Protein AF-A0A9D2D675-F1 (afdb_monomer_lite)

Foldseek 3Di:
DDDDPDDQCQQQLLAWDDADDDDDDDDKDDDLQQWIKKKFKFFPVVDDPCCVDNVSVRVVSVVSQVVVCVVVDDQWHKDFHHDDDDPGITMGMITIRHAAQRARWWGKDKFFLQDDDDVNVVVLVCLVCLQVLQQFDWHFHQDPNWTKIFTDGSVQFPDRDGKFKAFPVRRTDHSVRVSVVSNPQRKMKMFIKGWQCVRIQKMKGFAQFAWGIWIPPQKDDPDRRMIMGGWDKTFTKMKTWDFDADPVRHGDADPVGHGHTHIDIDHGDIITMGGIMTIGDHDFDPVLVVVCCVVVVVVVVVVCCCVVVCVVVCCCVDVVVVVCVVVVVVVVVVVVVVVCCCVPPVVCVVVLQLLQFQDFPVQDPRRTHGNGCVLVCVLPVCPDVLSVLAVVQLLLLLVLLCVPQLVLLLVVLLVLVPDPDPVVSVVVLVQQQVLLPDFLLNVQVVLCCQLPQPRHPVQVVCVVVVHHGDNVLQDQVCVSVVLSVSSNSNCSSVSSVLLNVLQVPFDPVLVVVCVVVVNDSVNCCVPGRCVSCVLSSLVVVLVSLLCSLPSPLSNLCNNSVPRPSNSSNSNYLVNQLVVCVVVSHCNNSSSNSVVVSNVSSVVSSVVSQVVCVVVVHDGPD

Sequence (621 aa):
MKRRTKCICIAVLAVLFLFCMAGCGHTARMSRNGSGSAEIYIDKNAYSEQYADVSAFTSYVSQVIYNFNVSSGDDDILSLDSVSETQDSYIVGVSYRRVDNVKGLGDFTWSDLNMAGEEGSELNGRLGSFSRGNLRCTLERNYDGDVGTVGIEAGTLKNQKYITPVAADGTALEIENFLSAAAGSGDKIVVFRLLDTRAIQKIRFNLQGTVTYYSSEGVNLVSESEIELVPSDYVVNLTKYEAATDENGSPLLDESGNPVKTAVYYPDETVGCMIGYFAFRQSVSPVLIGLIAVIAAALAAFLVWGFAGGKFKKFFRGEKFRTIKAHKLLYAMLVPGLVFLIIFAYMPMFGLVSAFQEYRLTEGFFNSEFVGFKHFIHLFSGEDETIYRVFRNTIYISVIRIGTNFPMILLFALLLNSIRNRYVKGAVQTMSYMPNFVSWVAIGGMMYGLFSVDYGAINKLLVSMGASPVHWYAESQYWWWILALTSLWKSMGWGTIIYMSALGSIDSELYDACMIDGGGGFRKTTTVTLPGIMNVVMLQLIMDAGNVMKDNYEQILAVSSDSPGLGDTITVIGSITFNAALSGTGLSVSTALGLVQGVIGLILVLLVNNVAKKTGNEGIM

pLDDT: mean 76.17, std 16.73, range [22.67, 95.75]

Organism: NCBI:txid2838503

InterPro domains:
  IPR000515 ABC transporter type 1, transmembrane domain MetI-like [PF00528] (410-614)
  IPR000515 ABC transporter type 1, transmembrane domain MetI-like [PS50928] (391-608)
  IPR000515 ABC transporter type 1, transmembrane domain MetI-like [cd06261] (391-602)
  IPR035906 MetI-like superfamily [G3DSA:1.10.3720.10] (369-620)
  IPR035906 MetI-like superfamily [SSF161098] (373-607)
  IPR050809 Bacterial G3P & Sugar ABC Transporter Permeases [PTHR43227] (325-615)

Radius of gyration: 36.49 Å; chains: 1; bounding box: 87×88×103 Å

Structure (mmCIF, N/CA/C/O backbone):
data_AF-A0A9D2D675-F1
#
_entry.id   AF-A0A9D2D675-F1
#
loop_
_atom_site.group_PDB
_atom_site.id
_atom_site.type_symbol
_atom_site.label_atom_id
_atom_site.label_alt_id
_atom_site.label_comp_id
_atom_site.label_asym_id
_atom_site.label_entity_id
_atom_site.label_seq_id
_atom_site.pdbx_PDB_ins_code
_atom_site.Cartn_x
_atom_site.Cartn_y
_atom_site.Cartn_z
_atom_site.occupancy
_atom_site.B_iso_or_equiv
_atom_site.auth_seq_id
_atom_site.auth_comp_id
_atom_site.auth_asym_id
_atom_site.auth_atom_id
_atom_site.pdbx_PDB_model_num
ATOM 1 N N . MET A 1 1 ? 14.615 -26.598 -62.288 1.00 27.62 1 MET A N 1
ATOM 2 C CA . MET A 1 1 ? 14.300 -26.524 -60.842 1.00 27.62 1 MET A CA 1
ATOM 3 C C . MET A 1 1 ? 15.079 -25.342 -60.270 1.00 27.62 1 MET A C 1
ATOM 5 O O . MET A 1 1 ? 16.286 -25.379 -60.386 1.00 27.62 1 MET A O 1
ATOM 9 N N . LYS A 1 2 ? 14.526 -24.229 -59.768 1.00 32.91 2 LYS A N 1
ATOM 10 C CA . LYS A 1 2 ? 13.138 -23.845 -59.431 1.00 32.91 2 LYS A CA 1
ATOM 11 C C . LYS A 1 2 ? 12.456 -24.702 -58.358 1.00 32.91 2 LYS A C 1
ATOM 13 O O . LYS A 1 2 ? 11.469 -25.373 -58.647 1.00 32.91 2 LYS A O 1
ATOM 18 N N . ARG A 1 3 ? 12.977 -24.655 -57.127 1.00 26.92 3 ARG A N 1
ATOM 19 C CA . ARG A 1 3 ? 12.222 -24.856 -55.873 1.00 26.92 3 ARG A CA 1
ATOM 20 C C . ARG A 1 3 ? 13.074 -24.417 -54.672 1.00 26.92 3 ARG A C 1
ATOM 22 O O . ARG A 1 3 ? 14.213 -24.841 -54.575 1.00 26.92 3 ARG A O 1
ATOM 29 N N . ARG A 1 4 ? 12.451 -23.688 -53.734 1.00 32.09 4 ARG A N 1
ATOM 30 C CA . ARG A 1 4 ? 12.909 -23.445 -52.346 1.00 32.09 4 ARG A CA 1
ATOM 31 C C . ARG A 1 4 ? 14.022 -22.405 -52.111 1.00 32.09 4 ARG A C 1
ATOM 33 O O . ARG A 1 4 ? 14.872 -22.605 -51.257 1.00 32.09 4 ARG A O 1
ATOM 40 N N . THR A 1 5 ? 13.824 -21.189 -52.621 1.00 27.56 5 THR A N 1
ATOM 41 C CA . THR A 1 5 ? 13.988 -19.979 -51.784 1.00 27.56 5 THR A CA 1
ATOM 42 C C . THR A 1 5 ? 12.951 -20.014 -50.645 1.00 27.56 5 THR A C 1
ATOM 44 O O . THR A 1 5 ? 11.914 -19.359 -50.672 1.00 27.56 5 THR A O 1
ATOM 47 N N . LYS A 1 6 ? 13.174 -20.902 -49.671 1.00 32.84 6 LYS A N 1
ATOM 48 C CA . LYS A 1 6 ? 12.373 -21.067 -48.450 1.00 32.84 6 LYS A CA 1
ATOM 49 C C . LYS A 1 6 ? 13.317 -21.414 -47.301 1.00 32.84 6 LYS A C 1
ATOM 51 O O . LYS A 1 6 ? 13.471 -22.589 -47.001 1.00 32.84 6 LYS A O 1
ATOM 56 N N . CYS A 1 7 ? 13.963 -20.376 -46.762 1.00 30.42 7 CYS A N 1
ATOM 57 C CA . CYS A 1 7 ? 14.535 -20.248 -45.404 1.00 30.42 7 CYS A CA 1
ATOM 58 C C . CYS A 1 7 ? 15.390 -18.968 -45.269 1.00 30.42 7 CYS A C 1
ATOM 60 O O . CYS A 1 7 ? 15.531 -18.433 -44.176 1.00 30.42 7 CYS A O 1
ATOM 62 N N . ILE A 1 8 ? 15.896 -18.432 -46.384 1.00 32.06 8 ILE A N 1
ATOM 63 C CA . ILE A 1 8 ? 16.962 -17.407 -46.446 1.00 32.06 8 ILE A CA 1
ATOM 64 C C . ILE A 1 8 ? 16.506 -15.976 -46.054 1.00 32.06 8 ILE A C 1
ATOM 66 O O . ILE A 1 8 ? 17.304 -15.051 -46.008 1.00 32.06 8 ILE A O 1
ATOM 70 N N . CYS A 1 9 ? 15.241 -15.785 -45.670 1.00 27.92 9 CYS A N 1
ATOM 71 C CA . CYS A 1 9 ? 14.726 -14.501 -45.166 1.00 27.92 9 CYS A CA 1
ATOM 72 C C . CYS A 1 9 ? 14.390 -14.517 -43.654 1.00 27.92 9 CYS A C 1
ATOM 74 O O . CYS A 1 9 ? 14.035 -13.493 -43.080 1.00 27.92 9 CYS A O 1
ATOM 76 N N . ILE A 1 10 ? 14.502 -15.671 -42.980 1.00 31.67 10 ILE A N 1
ATOM 77 C CA . ILE A 1 10 ? 13.867 -15.908 -41.667 1.00 31.67 10 ILE A CA 1
ATOM 78 C C . ILE A 1 10 ? 14.592 -15.235 -40.480 1.00 31.67 10 ILE A C 1
ATOM 80 O O . ILE A 1 10 ? 13.960 -15.010 -39.455 1.00 31.67 10 ILE A O 1
ATOM 84 N N . ALA A 1 11 ? 15.868 -14.855 -40.613 1.00 29.45 11 ALA A N 1
ATOM 85 C CA . ALA A 1 11 ? 16.626 -14.203 -39.533 1.00 29.45 11 ALA A CA 1
ATOM 86 C C . ALA A 1 11 ? 16.656 -12.660 -39.602 1.00 29.45 11 ALA A C 1
ATOM 88 O O . ALA A 1 11 ? 16.833 -12.017 -38.575 1.00 29.45 11 ALA A O 1
ATOM 89 N N . VAL A 1 12 ? 16.490 -12.055 -40.787 1.00 30.72 12 VAL A N 1
ATOM 90 C CA . VAL A 1 12 ? 16.743 -10.608 -41.006 1.00 30.72 12 VAL A CA 1
ATOM 91 C C . VAL A 1 12 ? 15.475 -9.748 -40.961 1.00 30.72 12 VAL A C 1
ATOM 93 O O . VAL A 1 12 ? 15.556 -8.555 -40.685 1.00 30.72 12 VAL A O 1
ATOM 96 N N . LEU A 1 13 ? 14.288 -10.329 -41.163 1.00 26.81 13 LEU A N 1
ATOM 97 C CA . LEU A 1 13 ? 13.028 -9.570 -41.212 1.00 26.81 13 LEU A CA 1
ATOM 98 C C . LEU A 1 13 ? 12.246 -9.506 -39.895 1.00 26.81 13 LEU A C 1
ATOM 100 O O . LEU A 1 13 ? 11.092 -9.090 -39.887 1.00 26.81 13 LEU A O 1
ATOM 104 N N . ALA A 1 14 ? 12.863 -9.866 -38.769 1.00 28.00 14 ALA A N 1
ATOM 105 C CA . ALA A 1 14 ? 12.212 -9.780 -37.461 1.00 28.00 14 ALA A CA 1
ATOM 106 C C . ALA A 1 14 ? 11.965 -8.341 -36.979 1.00 28.00 14 ALA A C 1
ATOM 108 O O . ALA A 1 14 ? 11.153 -8.141 -36.085 1.00 28.00 14 ALA A O 1
ATOM 109 N N . VAL A 1 15 ? 12.640 -7.345 -37.560 1.00 34.19 15 VAL A N 1
ATOM 110 C CA . VAL A 1 15 ? 12.671 -5.987 -36.998 1.00 34.19 15 VAL A CA 1
ATOM 111 C C . VAL A 1 15 ? 11.741 -5.002 -37.736 1.00 34.19 15 VAL A C 1
ATOM 113 O O . VAL A 1 15 ? 11.569 -3.903 -37.226 1.00 34.19 15 VAL A O 1
ATOM 116 N N . LEU A 1 16 ? 11.169 -5.307 -38.923 1.00 30.88 16 LEU A N 1
ATOM 117 C CA . LEU A 1 16 ? 10.823 -4.239 -39.893 1.00 30.88 16 LEU A CA 1
ATOM 118 C C . LEU A 1 16 ? 9.674 -4.472 -40.912 1.00 30.88 16 LEU A C 1
ATOM 120 O O . LEU A 1 16 ? 9.835 -5.458 -41.609 1.00 30.88 16 LEU A O 1
ATOM 124 N N . PHE A 1 17 ? 8.635 -3.569 -41.045 1.00 27.75 17 PHE A N 1
ATOM 125 C CA . PHE A 1 17 ? 7.786 -3.157 -42.256 1.00 27.75 17 PHE A CA 1
ATOM 126 C C . PHE A 1 17 ? 6.198 -2.923 -42.168 1.00 27.75 17 PHE A C 1
ATOM 128 O O . PHE A 1 17 ? 5.461 -3.810 -42.589 1.00 27.75 17 PHE A O 1
ATOM 135 N N . LEU A 1 18 ? 5.667 -1.691 -41.865 1.00 24.83 18 LEU A N 1
ATOM 136 C CA . LEU A 1 18 ? 4.541 -0.925 -42.569 1.00 24.83 18 LEU A CA 1
ATOM 137 C C . LEU A 1 18 ? 3.122 -0.443 -41.894 1.00 24.83 18 LEU A C 1
ATOM 139 O O . LEU A 1 18 ? 2.823 -0.944 -40.827 1.00 24.83 18 LEU A O 1
ATOM 143 N N . PHE A 1 19 ? 2.196 0.477 -42.413 1.00 27.80 19 PHE A N 1
ATOM 144 C CA . PHE A 1 19 ? 1.891 1.976 -42.077 1.00 27.80 19 PHE A CA 1
ATOM 145 C C . PHE A 1 19 ? 0.565 2.358 -41.341 1.00 27.80 19 PHE A C 1
ATOM 147 O O . PHE A 1 19 ? -0.410 1.641 -41.518 1.00 27.80 19 PHE A O 1
ATOM 154 N N . CYS A 1 20 ? 0.519 3.619 -40.816 1.00 25.48 20 CYS A N 1
ATOM 155 C CA . CYS A 1 20 ? -0.481 4.747 -40.907 1.00 25.48 20 CYS A CA 1
ATOM 156 C C . CYS A 1 20 ? -1.983 4.443 -40.682 1.00 25.48 20 CYS A C 1
ATOM 158 O O . CYS A 1 20 ? -2.473 3.378 -41.006 1.00 25.48 20 CYS A O 1
ATOM 160 N N . MET A 1 21 ? -2.862 5.366 -40.260 1.00 24.95 21 MET A N 1
ATOM 161 C CA . MET A 1 21 ? -2.788 6.774 -39.817 1.00 24.95 21 MET A CA 1
ATOM 162 C C . MET A 1 21 ? -4.041 7.063 -38.959 1.00 24.95 21 MET A C 1
ATOM 164 O O . MET A 1 21 ? -5.088 6.495 -39.258 1.00 24.95 21 MET A O 1
ATOM 168 N N . ALA A 1 22 ? -3.976 8.012 -38.011 1.00 22.67 22 ALA A N 1
ATOM 169 C CA . ALA A 1 22 ? -4.949 9.118 -37.823 1.00 22.67 22 ALA A CA 1
ATOM 170 C C . ALA A 1 22 ? -4.866 9.714 -36.400 1.00 22.67 22 ALA A C 1
ATOM 172 O O . ALA A 1 22 ? -5.443 9.176 -35.460 1.00 22.67 22 ALA A O 1
ATOM 173 N N . GLY A 1 23 ? -4.185 10.855 -36.231 1.00 23.42 23 GLY A N 1
ATOM 174 C CA . GLY A 1 23 ? -4.056 11.468 -34.897 1.00 23.42 23 GLY A CA 1
ATOM 175 C C . GLY A 1 23 ? -3.114 12.667 -34.773 1.00 23.42 23 GLY A C 1
ATOM 176 O O . GLY A 1 23 ? -2.452 12.788 -33.756 1.00 23.42 23 GLY A O 1
ATOM 177 N N . CYS A 1 24 ? -3.027 13.511 -35.809 1.00 22.86 24 CYS A N 1
ATOM 178 C CA . CYS A 1 24 ? -2.387 14.839 -35.835 1.00 22.86 24 CYS A CA 1
ATOM 179 C C . CYS A 1 24 ? -1.210 15.107 -34.856 1.00 22.86 24 CYS A C 1
ATOM 181 O O . CYS A 1 24 ? -1.405 15.650 -33.772 1.00 22.86 24 CYS A O 1
ATOM 183 N N . GLY A 1 25 ? 0.020 14.859 -35.323 1.00 25.64 25 GLY A N 1
ATOM 184 C CA . GLY A 1 25 ? 1.221 15.567 -34.863 1.00 25.64 25 GLY A CA 1
ATOM 185 C C . GLY A 1 25 ? 1.827 15.139 -33.522 1.00 25.64 25 GLY A C 1
ATOM 186 O O . GLY A 1 25 ? 1.541 15.737 -32.494 1.00 25.64 25 GLY A O 1
ATOM 187 N N . HIS A 1 26 ? 2.764 14.188 -33.560 1.00 26.75 26 HIS A N 1
ATOM 188 C CA . HIS A 1 26 ? 4.173 14.395 -33.178 1.00 26.75 26 HIS A CA 1
ATOM 189 C C . HIS A 1 26 ? 4.965 13.090 -33.368 1.00 26.75 26 HIS A C 1
ATOM 191 O O . HIS A 1 26 ? 4.461 11.999 -33.115 1.00 26.75 26 HIS A O 1
ATOM 197 N N . THR A 1 27 ? 6.207 13.212 -33.832 1.00 30.39 27 THR A N 1
ATOM 198 C CA . THR A 1 27 ? 7.150 12.104 -34.033 1.00 30.39 27 THR A CA 1
ATOM 199 C C . THR A 1 2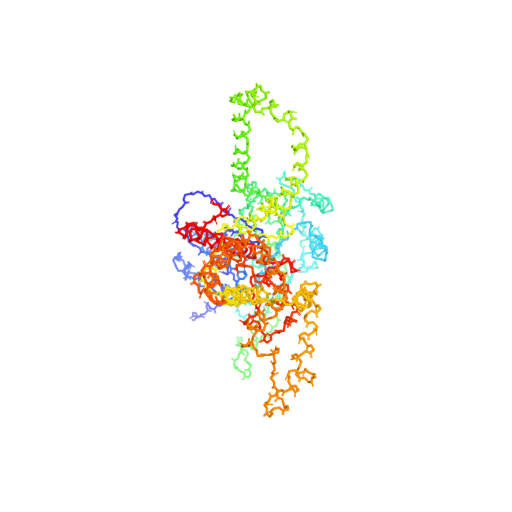7 ? 7.556 11.440 -32.713 1.00 30.39 27 THR A C 1
ATOM 201 O O . THR A 1 27 ? 7.774 12.148 -31.735 1.00 30.39 27 THR A O 1
ATOM 204 N N . ALA A 1 28 ? 7.685 10.107 -32.746 1.00 31.91 28 ALA A N 1
ATOM 205 C CA . ALA A 1 28 ? 8.465 9.213 -31.874 1.00 31.91 28 ALA A CA 1
ATOM 206 C C . ALA A 1 28 ? 8.602 9.544 -30.370 1.00 31.91 28 ALA A C 1
ATOM 208 O O . ALA A 1 28 ? 9.211 10.533 -29.964 1.00 31.91 28 ALA A O 1
ATOM 209 N N . ARG A 1 29 ? 8.147 8.620 -29.509 1.00 36.41 29 ARG A N 1
ATOM 210 C CA . ARG A 1 29 ? 8.331 8.706 -28.052 1.00 36.41 29 ARG A CA 1
ATOM 211 C C . ARG A 1 29 ? 9.096 7.510 -27.474 1.00 36.41 29 ARG A C 1
ATOM 213 O O . ARG A 1 29 ? 8.509 6.458 -27.259 1.00 36.41 29 ARG A O 1
ATOM 220 N N . MET A 1 30 ? 10.382 7.692 -27.155 1.00 42.91 30 MET A N 1
ATOM 221 C CA . MET A 1 30 ? 11.182 6.715 -26.397 1.00 42.91 30 MET A CA 1
ATOM 222 C C . MET A 1 30 ? 10.947 6.750 -24.881 1.00 42.91 30 MET A C 1
ATOM 224 O O . MET A 1 30 ? 11.098 7.810 -24.278 1.00 42.91 30 MET A O 1
ATOM 228 N N . SER A 1 31 ? 10.677 5.612 -24.242 1.00 49.94 31 SER A N 1
ATOM 229 C CA . SER A 1 31 ? 10.626 5.493 -22.773 1.00 49.94 31 SER A CA 1
ATOM 230 C C . SER A 1 31 ? 11.816 4.697 -22.220 1.00 49.94 31 SER A C 1
ATOM 232 O O . SER A 1 31 ? 12.436 3.894 -22.918 1.00 49.94 31 SER A O 1
ATOM 234 N N . ARG A 1 32 ? 12.124 4.909 -20.933 1.00 45.31 32 ARG A N 1
ATOM 235 C CA . ARG A 1 32 ? 13.286 4.373 -20.205 1.00 45.31 32 ARG A CA 1
ATOM 236 C C . ARG A 1 32 ? 13.404 2.844 -20.232 1.00 45.31 32 ARG A C 1
ATOM 238 O O . ARG A 1 32 ? 14.495 2.328 -20.026 1.00 45.31 32 ARG A O 1
ATOM 245 N N . ASN A 1 33 ? 12.325 2.120 -20.516 1.00 49.66 33 ASN A N 1
ATOM 246 C CA . ASN A 1 33 ? 12.342 0.658 -20.641 1.00 49.66 33 ASN A CA 1
ATOM 247 C C . ASN A 1 33 ? 12.965 0.149 -21.957 1.00 49.66 33 ASN A C 1
ATOM 249 O O . ASN A 1 33 ? 12.838 -1.032 -22.261 1.00 49.66 33 ASN A O 1
ATOM 253 N N . GLY A 1 34 ? 13.596 1.019 -22.752 1.00 52.00 34 GLY A N 1
ATOM 254 C CA . GLY A 1 34 ? 14.021 0.683 -24.110 1.00 52.00 34 GLY A CA 1
ATOM 255 C C . GLY A 1 34 ? 12.831 0.580 -25.062 1.00 52.00 34 GLY A C 1
ATOM 256 O O . GLY A 1 34 ? 12.889 -0.184 -26.016 1.00 52.00 34 GLY A O 1
ATOM 257 N N . SER A 1 35 ? 11.745 1.313 -24.789 1.00 56.94 35 SER A N 1
ATOM 258 C CA . SER A 1 35 ? 10.608 1.471 -25.705 1.00 56.94 35 SER A CA 1
ATOM 259 C C . SER A 1 35 ? 10.886 2.618 -26.659 1.00 56.94 35 SER A C 1
ATOM 261 O O . SER A 1 35 ? 11.464 3.616 -26.233 1.00 56.94 35 SER A O 1
ATOM 263 N N . GLY A 1 36 ? 10.409 2.555 -27.896 1.00 65.06 36 GLY A N 1
ATOM 264 C CA . GLY A 1 36 ? 10.570 3.643 -28.857 1.00 65.06 36 GLY A CA 1
ATOM 265 C C . GLY A 1 36 ? 10.008 3.302 -30.226 1.00 65.06 36 GLY A C 1
ATOM 266 O O . GLY A 1 36 ? 9.300 2.312 -30.379 1.00 65.06 36 GLY A O 1
ATOM 267 N N . SER A 1 37 ? 10.349 4.117 -31.221 1.00 68.00 37 SER A N 1
ATOM 268 C CA . SER A 1 37 ? 10.089 3.827 -32.630 1.00 68.00 37 SER A CA 1
ATOM 269 C C . SER A 1 37 ? 11.346 4.080 -33.457 1.00 68.00 37 SER A C 1
ATOM 271 O O . SER A 1 37 ? 12.069 5.044 -33.192 1.00 68.00 37 SER A O 1
ATOM 273 N N . ALA A 1 38 ? 11.606 3.239 -34.452 1.00 70.25 38 ALA A N 1
ATOM 274 C CA . ALA A 1 38 ? 12.735 3.388 -35.368 1.00 70.25 38 ALA A CA 1
ATOM 275 C C . ALA A 1 38 ? 12.270 3.285 -36.820 1.00 70.25 38 ALA A C 1
ATOM 277 O O . ALA A 1 38 ? 11.366 2.504 -37.129 1.00 70.25 38 ALA A O 1
ATOM 278 N N . GLU A 1 39 ? 12.925 4.041 -37.700 1.00 77.56 39 GLU A N 1
ATOM 279 C CA . GLU A 1 39 ? 12.822 3.855 -39.141 1.00 77.56 39 GLU A CA 1
ATOM 280 C C . GLU A 1 39 ? 13.998 3.038 -39.676 1.00 77.56 39 GLU A C 1
ATOM 282 O O . GLU A 1 39 ? 15.132 3.279 -39.276 1.00 77.56 39 GLU A O 1
ATOM 287 N N . ILE A 1 40 ? 13.783 2.103 -40.605 1.00 75.12 40 ILE A N 1
ATOM 288 C CA . ILE A 1 40 ? 14.891 1.413 -41.292 1.00 75.12 40 ILE A CA 1
ATOM 289 C C . ILE A 1 40 ? 14.628 1.337 -42.793 1.00 75.12 40 ILE A C 1
ATOM 291 O O . ILE A 1 40 ? 13.507 1.133 -43.245 1.00 75.12 40 ILE A O 1
ATOM 295 N N . TYR A 1 41 ? 15.697 1.519 -43.556 1.00 80.19 41 TYR A N 1
ATOM 296 C CA . TYR A 1 41 ? 15.711 1.595 -45.005 1.00 80.19 41 TYR A CA 1
ATOM 297 C C . TYR A 1 41 ? 16.389 0.325 -45.520 1.00 80.19 41 TYR A C 1
ATOM 299 O O . TYR A 1 41 ? 17.539 0.057 -45.165 1.00 80.19 41 TYR A O 1
ATOM 307 N N . ILE A 1 42 ? 15.692 -0.471 -46.326 1.00 77.06 42 ILE A N 1
ATOM 308 C CA . ILE A 1 42 ? 16.198 -1.746 -46.859 1.00 77.06 42 ILE A CA 1
ATOM 309 C C . ILE A 1 42 ? 16.217 -1.681 -48.382 1.00 77.06 42 ILE A C 1
ATOM 311 O O . ILE A 1 42 ? 15.266 -1.204 -49.004 1.00 77.06 42 ILE A O 1
ATOM 315 N N . ASP A 1 43 ? 17.298 -2.186 -48.966 1.00 76.00 43 ASP A N 1
ATOM 316 C CA . ASP A 1 43 ? 17.494 -2.259 -50.411 1.00 76.00 43 ASP A CA 1
ATOM 317 C C . ASP A 1 43 ? 16.529 -3.268 -51.059 1.00 76.00 43 ASP A C 1
ATOM 319 O O . ASP A 1 43 ? 16.443 -4.429 -50.644 1.00 76.00 43 ASP A O 1
ATOM 323 N N . LYS A 1 44 ? 15.819 -2.841 -52.109 1.00 72.75 44 LYS A N 1
ATOM 324 C CA . LYS A 1 44 ? 14.958 -3.731 -52.903 1.00 72.75 44 LYS A CA 1
ATOM 325 C C . LYS A 1 44 ? 15.745 -4.780 -53.676 1.00 72.75 44 LYS A C 1
ATOM 327 O O . LYS A 1 44 ? 15.270 -5.902 -53.836 1.00 72.75 44 LYS A O 1
ATOM 332 N N . ASN A 1 45 ? 16.944 -4.432 -54.142 1.00 70.81 45 ASN A N 1
ATOM 333 C CA . ASN A 1 45 ? 17.771 -5.286 -54.995 1.00 70.81 45 ASN A CA 1
ATOM 334 C C . ASN A 1 45 ? 18.289 -6.531 -54.252 1.00 70.81 45 ASN A C 1
ATOM 336 O O . ASN A 1 45 ? 18.727 -7.491 -54.883 1.00 70.81 45 ASN A O 1
ATOM 340 N N . ALA A 1 46 ? 18.190 -6.546 -52.917 1.00 63.38 46 ALA A N 1
ATOM 341 C CA . ALA A 1 46 ? 18.484 -7.703 -52.078 1.00 63.38 46 ALA A CA 1
ATOM 342 C C . ALA A 1 46 ? 17.403 -8.810 -52.130 1.00 63.38 46 ALA A C 1
ATOM 344 O O . ALA A 1 46 ? 17.641 -9.907 -51.621 1.00 63.38 46 ALA A O 1
ATOM 345 N N . TYR A 1 47 ? 16.228 -8.562 -52.730 1.00 60.91 47 TYR A N 1
ATOM 346 C CA . TYR A 1 47 ? 15.098 -9.501 -52.748 1.00 60.91 47 TYR A CA 1
ATOM 347 C C . TYR A 1 47 ? 14.714 -9.961 -54.159 1.00 60.91 47 TYR A C 1
ATOM 349 O O . TYR A 1 47 ? 14.746 -9.216 -55.132 1.00 60.91 47 TYR A O 1
ATOM 357 N N . SER A 1 48 ? 14.285 -11.222 -54.266 1.00 56.41 48 SER A N 1
ATOM 358 C CA . SER A 1 48 ? 13.740 -11.781 -55.510 1.00 56.41 48 SER A CA 1
ATOM 359 C C . SER A 1 48 ? 12.376 -11.179 -55.876 1.00 56.41 48 SER A C 1
ATOM 361 O O . SER A 1 48 ? 11.600 -10.861 -54.974 1.00 56.41 48 SER A O 1
ATOM 363 N N . GLU A 1 49 ? 12.020 -11.203 -57.170 1.00 57.84 49 GLU A N 1
ATOM 364 C CA . GLU A 1 49 ? 10.737 -10.742 -57.758 1.00 57.84 49 GLU A CA 1
ATOM 365 C C . GLU A 1 49 ? 9.460 -11.158 -56.990 1.00 57.84 49 GLU A C 1
ATOM 367 O O . GLU A 1 49 ? 8.425 -10.505 -57.092 1.00 57.84 49 GLU A O 1
ATOM 372 N N . GLN A 1 50 ? 9.516 -12.233 -56.198 1.00 48.59 50 GLN A N 1
ATOM 373 C CA . GLN A 1 50 ? 8.416 -12.729 -55.368 1.00 48.59 50 GLN A CA 1
ATOM 374 C C . GLN A 1 50 ? 7.928 -11.736 -54.285 1.00 48.59 50 GLN A C 1
ATOM 376 O O . GLN A 1 50 ? 6.816 -11.904 -53.786 1.00 48.59 50 GLN A O 1
ATOM 381 N N . TYR A 1 51 ? 8.719 -10.713 -53.938 1.00 57.81 51 TYR A N 1
ATOM 382 C CA . TYR A 1 51 ? 8.363 -9.668 -52.963 1.00 57.81 51 TYR A CA 1
ATOM 383 C C . TYR A 1 51 ? 8.268 -8.262 -53.582 1.00 57.81 51 TYR A C 1
ATOM 385 O O . TYR A 1 51 ? 8.336 -7.276 -52.861 1.00 57.81 51 TYR A O 1
ATOM 393 N N . ALA A 1 52 ? 8.100 -8.158 -54.907 1.00 57.34 52 ALA A N 1
ATOM 394 C CA . ALA A 1 52 ? 8.096 -6.879 -55.626 1.00 57.34 52 ALA A CA 1
ATOM 395 C C . ALA A 1 52 ? 6.849 -5.993 -55.392 1.00 57.34 52 ALA A C 1
ATOM 397 O O . ALA A 1 52 ? 6.854 -4.833 -55.791 1.00 57.34 52 ALA A O 1
ATOM 398 N N . ASP A 1 53 ? 5.789 -6.513 -54.763 1.00 68.25 53 ASP A N 1
ATOM 399 C CA . ASP A 1 53 ? 4.610 -5.739 -54.346 1.00 68.25 53 ASP A CA 1
ATOM 400 C C . ASP A 1 53 ? 4.664 -5.451 -52.839 1.00 68.25 53 ASP A C 1
ATOM 402 O O . ASP A 1 53 ? 4.799 -6.362 -52.015 1.00 68.25 53 ASP A O 1
ATOM 406 N N . VAL A 1 54 ? 4.477 -4.177 -52.490 1.00 76.00 54 VAL A N 1
ATOM 407 C CA . VAL A 1 54 ? 4.396 -3.660 -51.118 1.00 76.00 54 VAL A CA 1
ATOM 408 C C . VAL A 1 54 ? 3.423 -4.472 -50.264 1.00 76.00 54 VAL A C 1
ATOM 410 O O . VAL A 1 54 ? 3.740 -4.792 -49.121 1.00 76.00 54 VAL A O 1
ATOM 413 N N . SER A 1 55 ? 2.275 -4.876 -50.816 1.00 75.62 55 SER A N 1
ATOM 414 C CA . SER A 1 55 ? 1.244 -5.626 -50.080 1.00 75.62 55 SER A CA 1
ATOM 415 C C . SER A 1 55 ? 1.726 -7.023 -49.666 1.00 75.62 55 SER A C 1
ATOM 417 O O . SER A 1 55 ? 1.497 -7.472 -48.535 1.00 75.62 55 SER A O 1
ATOM 419 N N . ALA A 1 56 ? 2.432 -7.712 -50.569 1.00 71.56 56 ALA A N 1
ATOM 420 C CA . ALA A 1 56 ? 3.041 -9.014 -50.300 1.00 71.56 56 ALA A CA 1
ATOM 421 C C . ALA A 1 56 ? 4.165 -8.898 -49.258 1.00 71.56 56 ALA A C 1
ATOM 423 O O . ALA A 1 56 ? 4.295 -9.753 -48.379 1.00 71.56 56 ALA A O 1
ATOM 424 N N . PHE A 1 57 ? 4.932 -7.810 -49.320 1.00 73.25 57 PHE A N 1
ATOM 425 C CA . PHE A 1 57 ? 6.032 -7.528 -48.409 1.00 73.25 57 PHE A CA 1
ATOM 426 C C . PHE A 1 57 ? 5.559 -7.156 -46.989 1.00 73.25 57 PHE A C 1
ATOM 428 O O . PHE A 1 57 ? 6.042 -7.734 -46.015 1.00 73.25 57 PHE A O 1
ATOM 435 N N . THR A 1 58 ? 4.527 -6.310 -46.855 1.00 77.56 58 THR A N 1
ATOM 436 C CA . THR A 1 58 ? 3.850 -6.018 -45.571 1.00 77.56 58 THR A CA 1
ATOM 437 C C . THR A 1 58 ? 3.304 -7.284 -44.915 1.00 77.56 58 THR A C 1
ATOM 439 O O . THR A 1 58 ? 3.485 -7.506 -43.715 1.00 77.56 58 THR A O 1
ATOM 442 N N . SER A 1 59 ? 2.641 -8.135 -45.706 1.00 72.88 59 SER A N 1
ATOM 443 C CA . SER A 1 59 ? 2.059 -9.392 -45.220 1.00 72.88 59 SER A CA 1
ATOM 444 C C . SER A 1 59 ? 3.142 -10.338 -44.708 1.00 72.88 59 SER A C 1
ATOM 446 O O . SER A 1 59 ? 3.000 -10.931 -43.638 1.00 72.88 59 SER A O 1
ATOM 448 N N . TYR A 1 60 ? 4.243 -10.447 -45.459 1.00 66.50 60 TYR A N 1
ATOM 449 C CA . TYR A 1 60 ? 5.383 -11.267 -45.082 1.00 66.50 60 TYR A CA 1
ATOM 450 C C . TYR A 1 60 ? 5.968 -10.827 -43.732 1.00 66.50 60 TYR A C 1
ATOM 452 O O . TYR A 1 60 ? 6.184 -11.658 -42.853 1.00 66.50 60 TYR A O 1
ATOM 460 N N . VAL A 1 61 ? 6.141 -9.526 -43.528 1.00 64.88 61 VAL A N 1
ATOM 461 C CA . VAL A 1 61 ? 6.738 -8.986 -42.301 1.00 64.88 61 VAL A CA 1
ATOM 462 C C . VAL A 1 61 ? 5.829 -9.091 -41.097 1.00 64.88 61 VAL A C 1
ATOM 464 O O . VAL A 1 61 ? 6.297 -9.432 -40.012 1.00 64.88 61 VAL A O 1
ATOM 467 N N . SER A 1 62 ? 4.539 -8.805 -41.271 1.00 67.50 62 SER A N 1
ATOM 468 C CA . SER A 1 62 ? 3.559 -8.906 -40.184 1.00 67.50 62 SER A CA 1
ATOM 469 C C . SER A 1 62 ? 3.627 -10.292 -39.527 1.00 67.50 62 SER A C 1
ATOM 471 O O . SER A 1 62 ? 3.536 -10.426 -38.306 1.00 67.50 62 SER A O 1
ATOM 473 N N . GLN A 1 63 ? 3.890 -11.324 -40.336 1.00 63.09 63 GLN A N 1
ATOM 474 C CA . GLN A 1 63 ? 4.119 -12.687 -39.872 1.00 63.09 63 GLN A CA 1
ATOM 475 C C . GLN A 1 63 ? 5.455 -12.877 -39.125 1.00 63.09 63 GLN A C 1
ATOM 477 O O . GLN A 1 63 ? 5.504 -13.670 -38.185 1.00 63.09 63 GLN A O 1
ATOM 482 N N . VAL A 1 64 ? 6.534 -12.175 -39.493 1.00 60.28 64 VAL A N 1
ATOM 483 C CA . VAL A 1 64 ? 7.812 -12.269 -38.760 1.00 60.28 64 VAL A CA 1
ATOM 484 C C . VAL A 1 64 ? 7.739 -11.555 -37.408 1.00 60.28 64 VAL A C 1
ATOM 486 O O . VAL A 1 64 ? 8.219 -12.109 -36.424 1.00 60.28 64 VAL A O 1
ATOM 489 N N . ILE A 1 65 ? 7.069 -10.402 -37.315 1.00 62.28 65 ILE A N 1
ATOM 490 C CA . ILE A 1 65 ? 6.851 -9.698 -36.036 1.00 62.28 65 ILE A CA 1
ATOM 491 C C . ILE A 1 65 ? 5.982 -10.525 -35.085 1.00 62.28 65 ILE A C 1
ATOM 493 O O . ILE A 1 65 ? 6.290 -10.623 -33.898 1.00 62.28 65 ILE A O 1
ATOM 497 N N . TYR A 1 66 ? 4.951 -11.201 -35.603 1.00 64.56 66 TYR A N 1
ATOM 498 C CA . TYR A 1 66 ? 4.189 -12.175 -34.819 1.00 64.56 66 TYR A CA 1
ATOM 499 C C . TYR A 1 66 ? 5.093 -13.287 -34.256 1.00 64.56 66 TYR A C 1
ATOM 501 O O . TYR A 1 66 ? 5.053 -13.567 -33.059 1.00 64.56 66 TYR A O 1
ATOM 509 N N . ASN A 1 67 ? 5.957 -13.879 -35.090 1.00 60.34 67 ASN A N 1
ATOM 510 C CA . ASN A 1 67 ? 6.890 -14.922 -34.652 1.00 60.34 67 ASN A CA 1
ATOM 511 C C . ASN A 1 67 ? 7.926 -14.406 -33.636 1.00 60.34 67 ASN A C 1
ATOM 513 O O . ASN A 1 67 ? 8.271 -15.138 -32.710 1.00 60.34 67 ASN A O 1
ATOM 517 N N . PHE A 1 68 ? 8.402 -13.163 -33.786 1.00 60.69 68 PHE A N 1
ATOM 518 C CA . PHE A 1 68 ? 9.289 -12.518 -32.816 1.00 60.69 68 PHE A CA 1
ATOM 519 C C . PHE A 1 68 ? 8.594 -12.390 -31.460 1.00 60.69 68 PHE A C 1
ATOM 521 O O . PHE A 1 68 ? 9.090 -12.935 -30.482 1.00 60.69 68 PHE A O 1
ATOM 528 N N . ASN A 1 69 ? 7.407 -11.777 -31.408 1.00 62.47 69 ASN A N 1
ATOM 529 C CA . ASN A 1 69 ? 6.662 -11.585 -30.160 1.00 62.47 69 ASN A CA 1
ATOM 530 C C . ASN A 1 69 ? 6.368 -12.923 -29.451 1.00 62.47 69 ASN A C 1
ATOM 532 O O . ASN A 1 69 ? 6.525 -13.032 -28.238 1.00 62.47 69 ASN A O 1
ATOM 536 N N . VAL A 1 70 ? 6.025 -13.975 -30.206 1.00 64.06 70 VAL A N 1
ATOM 537 C CA . VAL A 1 70 ? 5.830 -15.334 -29.661 1.00 64.06 70 VAL A CA 1
ATOM 538 C C . VAL A 1 70 ? 7.131 -15.941 -29.108 1.00 64.06 70 VAL A C 1
ATOM 540 O O . VAL A 1 70 ? 7.084 -16.693 -28.138 1.00 64.06 70 VAL A O 1
ATOM 543 N N . SER A 1 71 ? 8.292 -15.629 -29.695 1.00 58.91 71 SER A N 1
ATOM 544 C CA . SER A 1 71 ? 9.598 -16.126 -29.233 1.00 58.91 71 SER A CA 1
ATOM 545 C C . SER A 1 71 ? 10.229 -15.290 -28.111 1.00 58.91 71 SER A C 1
ATOM 547 O O . SER A 1 71 ? 11.121 -15.796 -27.424 1.00 58.91 71 SER A O 1
ATOM 549 N N . SER A 1 72 ? 9.824 -14.028 -27.967 1.00 54.94 72 SER A N 1
ATOM 550 C CA . SER A 1 72 ? 10.403 -13.053 -27.033 1.00 54.94 72 SER A CA 1
ATOM 551 C C . SER A 1 72 ? 9.625 -12.937 -25.716 1.00 54.94 72 SER A C 1
ATOM 553 O O . SER A 1 72 ? 10.202 -12.536 -24.708 1.00 54.94 72 SER A O 1
ATOM 555 N N . GLY A 1 73 ? 8.351 -13.346 -25.691 1.00 57.53 73 GLY A N 1
ATOM 556 C CA . GLY A 1 73 ? 7.495 -13.270 -24.502 1.00 57.53 73 GLY A CA 1
ATOM 557 C C . GLY A 1 73 ? 6.900 -11.875 -24.276 1.00 57.53 73 GLY A C 1
ATOM 558 O O . GLY A 1 73 ? 6.883 -11.038 -25.176 1.00 57.53 73 GLY A O 1
ATOM 559 N N . ASP A 1 74 ? 6.389 -11.622 -23.068 1.00 54.97 74 ASP A N 1
ATOM 560 C CA . ASP A 1 74 ? 5.627 -10.399 -22.757 1.00 54.97 74 ASP A CA 1
ATOM 561 C C . ASP A 1 74 ? 6.487 -9.124 -22.607 1.00 54.97 74 ASP A C 1
ATOM 563 O O . ASP A 1 74 ? 5.959 -8.003 -22.654 1.00 54.97 74 ASP A O 1
ATOM 567 N N . ASP A 1 75 ? 7.802 -9.280 -22.427 1.00 53.12 75 ASP A N 1
ATOM 568 C CA . ASP A 1 75 ? 8.742 -8.181 -22.177 1.00 53.12 75 ASP A CA 1
ATOM 569 C C . ASP A 1 75 ? 9.147 -7.453 -23.474 1.00 53.12 75 ASP A C 1
ATOM 571 O O . ASP A 1 75 ? 8.954 -6.237 -23.601 1.00 53.12 75 ASP A O 1
ATOM 575 N N . ASP A 1 76 ? 9.649 -8.202 -24.459 1.00 60.28 76 ASP A N 1
ATOM 576 C CA . ASP A 1 76 ? 10.210 -7.688 -25.715 1.00 60.28 76 ASP A CA 1
ATOM 577 C C . ASP A 1 76 ? 9.180 -7.791 -26.852 1.00 60.28 76 ASP A C 1
ATOM 579 O O . ASP A 1 76 ? 9.164 -8.738 -27.640 1.00 60.28 76 ASP A O 1
ATOM 583 N N . ILE A 1 77 ? 8.292 -6.794 -26.932 1.00 65.19 77 ILE A N 1
ATOM 584 C CA . ILE A 1 77 ? 7.226 -6.725 -27.946 1.00 65.19 77 ILE A CA 1
ATOM 585 C C . ILE A 1 77 ? 7.549 -5.694 -29.033 1.00 65.19 77 ILE A C 1
ATOM 587 O O . ILE A 1 77 ? 7.765 -4.515 -28.738 1.00 65.19 77 ILE A O 1
ATOM 591 N N . LEU A 1 78 ? 7.479 -6.131 -30.294 1.00 62.94 78 LEU A N 1
ATOM 592 C CA . LEU A 1 78 ? 7.498 -5.303 -31.501 1.00 62.94 78 LEU A CA 1
ATOM 593 C C . LEU A 1 78 ? 6.074 -5.082 -32.041 1.00 62.94 78 LEU A C 1
ATOM 595 O O . LEU A 1 78 ? 5.201 -5.950 -31.957 1.00 62.94 78 LEU A O 1
ATOM 599 N N . SER A 1 79 ? 5.824 -3.902 -32.599 1.00 70.12 79 SER A N 1
ATOM 600 C CA . SER A 1 79 ? 4.552 -3.466 -33.183 1.00 70.12 79 SER A CA 1
ATOM 601 C C . SER A 1 79 ? 4.806 -2.683 -34.471 1.00 70.12 79 SER A C 1
ATOM 603 O O . SER A 1 79 ? 5.794 -1.964 -34.595 1.00 70.12 79 SER A O 1
ATOM 605 N N . LEU A 1 80 ? 3.946 -2.876 -35.466 1.00 74.62 80 LEU A N 1
ATOM 606 C CA . LEU A 1 80 ? 4.235 -2.496 -36.844 1.00 74.62 80 LEU A CA 1
ATOM 607 C C . LEU A 1 80 ? 3.556 -1.182 -37.253 1.00 74.62 80 LEU A C 1
ATOM 609 O O . LEU A 1 80 ? 2.334 -1.090 -37.143 1.00 74.62 80 LEU A O 1
ATOM 613 N N . ASP A 1 81 ? 4.337 -0.210 -37.760 1.00 69.81 81 ASP A N 1
ATOM 614 C CA . ASP A 1 81 ? 3.858 1.174 -37.918 1.00 69.81 81 ASP A CA 1
ATOM 615 C C . ASP A 1 81 ? 3.834 1.800 -39.341 1.00 69.81 81 ASP A C 1
ATOM 617 O O . ASP A 1 81 ? 3.030 2.718 -39.452 1.00 69.81 81 ASP A O 1
ATOM 621 N N . SER A 1 82 ? 4.722 1.457 -40.336 1.00 75.38 82 SER A N 1
ATOM 622 C CA . SER A 1 82 ? 5.375 2.315 -41.435 1.00 75.38 82 SER A CA 1
ATOM 623 C C . SER A 1 82 ? 5.100 2.506 -43.032 1.00 75.38 82 SER A C 1
ATOM 625 O O . SER A 1 82 ? 5.829 3.298 -43.624 1.00 75.38 82 SER A O 1
ATOM 627 N N . VAL A 1 83 ? 4.236 1.793 -43.819 1.00 75.94 83 VAL A N 1
ATOM 628 C CA . VAL A 1 83 ? 4.075 1.648 -45.335 1.00 75.94 83 VAL A CA 1
ATOM 629 C C . VAL A 1 83 ? 4.645 2.789 -46.156 1.00 75.94 83 VAL A C 1
ATOM 631 O O . VAL A 1 83 ? 3.986 3.790 -46.418 1.00 75.94 83 VAL A O 1
ATOM 634 N N . SER A 1 84 ? 5.813 2.560 -46.736 1.00 79.25 84 SER A N 1
ATOM 635 C CA . SER A 1 84 ? 6.213 3.349 -47.888 1.00 79.25 84 SER A CA 1
ATOM 636 C C . SER A 1 84 ? 7.273 2.646 -48.719 1.00 79.25 84 SER A C 1
ATOM 638 O O . SER A 1 84 ? 8.154 1.939 -48.229 1.00 79.25 84 SER A O 1
ATOM 640 N N . GLU A 1 85 ? 7.155 2.866 -50.019 1.00 80.88 85 GLU A N 1
ATOM 641 C CA . GLU A 1 85 ? 8.076 2.404 -51.036 1.00 80.88 85 GLU A CA 1
ATOM 642 C C . GLU A 1 85 ? 8.715 3.639 -51.679 1.00 80.88 85 GLU A C 1
ATOM 644 O O . GLU A 1 85 ? 8.020 4.576 -52.071 1.00 80.88 85 GLU A O 1
ATOM 649 N N . THR A 1 86 ? 10.043 3.649 -51.769 1.00 80.50 86 THR A N 1
ATOM 650 C CA . THR A 1 86 ? 10.825 4.628 -52.547 1.00 80.50 86 THR A CA 1
ATOM 651 C C . THR A 1 86 ? 11.318 3.940 -53.826 1.00 80.50 86 THR A C 1
ATOM 653 O O . THR A 1 86 ? 11.040 2.761 -54.016 1.00 80.50 86 THR A O 1
ATOM 656 N N . GLN A 1 87 ? 12.019 4.618 -54.740 1.00 75.56 87 GLN A N 1
ATOM 657 C CA . GLN A 1 87 ? 12.503 3.987 -55.981 1.00 75.56 87 GLN A CA 1
ATOM 658 C C . GLN A 1 87 ? 13.385 2.754 -55.698 1.00 75.56 87 GLN A C 1
ATOM 660 O O . GLN A 1 87 ? 13.023 1.653 -56.119 1.00 75.56 87 GLN A O 1
ATOM 665 N N . ASP A 1 88 ? 14.437 2.918 -54.891 1.00 79.12 88 ASP A N 1
ATOM 666 C CA . ASP A 1 88 ? 15.459 1.881 -54.657 1.00 79.12 88 ASP A CA 1
ATOM 667 C C . ASP A 1 88 ? 15.316 1.137 -53.316 1.00 79.12 88 ASP A C 1
ATOM 669 O O . ASP A 1 88 ? 15.927 0.088 -53.110 1.00 79.12 88 ASP A O 1
ATOM 673 N N . SER A 1 89 ? 14.485 1.654 -52.407 1.00 79.81 89 SER A N 1
ATOM 674 C CA . SER A 1 89 ? 14.392 1.167 -51.025 1.00 79.81 89 SER A CA 1
ATOM 675 C C . SER A 1 89 ? 12.949 1.030 -50.558 1.00 79.81 89 SER A C 1
ATOM 677 O O . SER A 1 89 ? 12.079 1.822 -50.933 1.00 79.81 89 SER A O 1
ATOM 679 N N . TYR A 1 90 ? 12.706 0.074 -49.668 1.00 76.62 90 TYR A N 1
ATOM 680 C CA . TYR A 1 90 ? 11.533 0.091 -48.801 1.00 76.62 90 TYR A CA 1
ATOM 681 C C . TYR A 1 90 ? 11.927 0.764 -47.474 1.00 76.62 90 TYR A C 1
ATOM 683 O O . TYR A 1 90 ? 12.926 0.385 -46.858 1.00 76.62 90 TYR A O 1
ATOM 691 N N . ILE A 1 91 ? 11.163 1.773 -47.050 1.00 80.88 91 ILE A N 1
ATOM 692 C CA . ILE A 1 91 ? 11.297 2.408 -45.726 1.00 80.88 91 ILE A CA 1
ATOM 693 C C . ILE A 1 91 ? 10.497 1.562 -44.728 1.00 80.88 91 ILE A C 1
ATOM 695 O O . ILE A 1 91 ? 9.674 0.739 -45.120 1.00 80.88 91 ILE A O 1
ATOM 699 N N . VAL A 1 92 ? 10.704 1.748 -43.434 1.00 73.12 92 VAL A N 1
ATOM 700 C CA . VAL A 1 92 ? 9.957 1.089 -42.364 1.00 73.12 92 VAL A CA 1
ATOM 701 C C . VAL A 1 92 ? 9.738 2.080 -41.247 1.00 73.12 92 VAL A C 1
ATOM 703 O O . VAL A 1 92 ? 10.647 2.842 -40.983 1.00 73.12 92 VAL A O 1
ATOM 706 N N . GLY A 1 93 ? 8.643 1.957 -40.506 1.00 74.38 93 GLY A N 1
ATOM 707 C CA . GLY A 1 93 ? 8.610 2.313 -39.092 1.00 74.38 93 GLY A CA 1
ATOM 708 C C . GLY A 1 93 ? 8.066 1.140 -38.280 1.00 74.38 93 GLY A C 1
ATOM 709 O O . GLY A 1 93 ? 7.168 0.419 -38.742 1.00 74.38 93 GLY A O 1
ATOM 710 N N . VAL A 1 94 ? 8.664 0.934 -37.110 1.00 66.94 94 VAL A N 1
ATOM 711 C CA . VAL A 1 94 ? 8.296 -0.064 -36.098 1.00 66.94 94 VAL A CA 1
ATOM 712 C C . VAL A 1 94 ? 8.394 0.583 -34.723 1.00 66.94 94 VAL A C 1
ATOM 714 O O . VAL A 1 94 ? 9.387 1.253 -34.426 1.00 66.94 94 VAL A O 1
ATOM 717 N N . SER A 1 95 ? 7.394 0.324 -33.886 1.00 69.75 95 SER A N 1
ATOM 718 C CA . SER A 1 95 ? 7.380 0.646 -32.463 1.00 69.75 95 SER A CA 1
ATOM 719 C C . SER A 1 95 ? 7.751 -0.585 -31.644 1.00 69.75 95 SER A C 1
ATOM 721 O O . SER A 1 95 ? 7.417 -1.715 -31.995 1.00 69.75 95 SER A O 1
ATOM 723 N N . TYR A 1 96 ? 8.436 -0.379 -30.529 1.00 69.00 96 TYR A N 1
ATOM 724 C CA . TYR A 1 96 ? 8.940 -1.448 -29.676 1.00 69.00 96 TYR A CA 1
ATOM 725 C C . TYR A 1 96 ? 8.772 -1.108 -28.194 1.00 69.00 96 TYR A C 1
ATOM 727 O O . TYR A 1 96 ? 8.799 0.062 -27.808 1.00 69.00 96 TYR A O 1
ATOM 735 N N . ARG A 1 97 ? 8.559 -2.132 -27.357 1.00 62.34 97 ARG A N 1
ATOM 736 C CA . ARG A 1 97 ? 8.362 -2.008 -25.898 1.00 62.34 97 ARG A CA 1
ATOM 737 C C . ARG A 1 97 ? 9.682 -2.068 -25.124 1.00 62.34 97 ARG A C 1
ATOM 739 O O . ARG A 1 97 ? 9.887 -1.256 -24.221 1.00 62.34 97 ARG A O 1
ATOM 746 N N . ARG A 1 98 ? 10.519 -3.033 -25.493 1.00 64.44 98 ARG A N 1
ATOM 747 C CA . ARG A 1 98 ? 11.890 -3.293 -25.047 1.00 64.44 98 ARG A CA 1
ATOM 748 C C . ARG A 1 98 ? 12.558 -4.123 -26.149 1.00 64.44 98 ARG A C 1
ATOM 750 O O . ARG A 1 98 ? 11.859 -4.816 -26.892 1.00 64.44 98 ARG A O 1
ATOM 757 N N . VAL A 1 99 ? 13.868 -3.960 -26.314 1.00 60.75 99 VAL A N 1
ATOM 758 C CA . VAL A 1 99 ? 14.691 -4.687 -27.293 1.00 60.75 99 VAL A CA 1
ATOM 759 C C . VAL A 1 99 ? 16.033 -4.988 -26.632 1.00 60.75 99 VAL A C 1
ATOM 761 O O . VAL A 1 99 ? 16.961 -4.182 -26.718 1.00 60.75 99 VAL A O 1
ATOM 764 N N . ASP A 1 100 ? 16.120 -6.111 -25.928 1.00 57.53 100 ASP A N 1
ATOM 765 C CA . ASP A 1 100 ? 17.281 -6.494 -25.126 1.00 57.53 100 ASP A CA 1
ATOM 766 C C . ASP A 1 100 ? 17.843 -7.841 -25.608 1.00 57.53 100 ASP A C 1
ATOM 768 O O . ASP A 1 100 ? 17.155 -8.860 -25.614 1.00 57.53 100 ASP A O 1
ATOM 772 N N . ASN A 1 101 ? 19.109 -7.851 -26.040 1.00 54.97 101 ASN A N 1
ATOM 773 C CA . ASN A 1 101 ? 19.815 -9.060 -26.487 1.00 54.97 101 ASN A CA 1
ATOM 774 C C . ASN A 1 101 ? 19.098 -9.858 -27.617 1.00 54.97 101 ASN A C 1
ATOM 776 O O . ASN A 1 101 ? 18.753 -11.036 -27.475 1.00 54.97 101 ASN A O 1
ATOM 780 N N . VAL A 1 102 ? 18.882 -9.200 -28.767 1.00 55.19 102 VAL A N 1
ATOM 781 C CA . VAL A 1 102 ? 18.152 -9.723 -29.945 1.00 55.19 102 VAL A CA 1
ATOM 782 C C . VAL A 1 102 ? 18.803 -10.972 -30.561 1.00 55.19 102 VAL A C 1
ATOM 784 O O . VAL A 1 102 ? 19.675 -10.900 -31.432 1.00 55.19 102 VAL A O 1
ATOM 787 N N . LYS A 1 103 ? 18.307 -12.148 -30.170 1.00 52.56 103 LYS A N 1
ATOM 788 C CA . LYS A 1 103 ? 18.774 -13.449 -30.670 1.00 52.56 103 LYS A CA 1
ATOM 789 C C . LYS A 1 103 ? 18.753 -13.519 -32.205 1.00 52.56 103 LYS A C 1
ATOM 791 O O . LYS A 1 103 ? 17.705 -13.378 -32.828 1.00 52.56 103 LYS A O 1
ATOM 796 N N . GLY A 1 104 ? 19.907 -13.827 -32.802 1.00 51.47 104 GLY A N 1
ATOM 797 C CA . GLY A 1 104 ? 20.034 -14.172 -34.226 1.00 51.47 104 GLY A CA 1
ATOM 798 C C . GLY A 1 104 ? 20.543 -13.067 -35.160 1.00 51.47 104 GLY A C 1
ATOM 799 O O . GLY A 1 104 ? 20.821 -13.373 -36.319 1.00 51.47 104 GLY A O 1
ATOM 800 N N . LEU A 1 105 ? 20.714 -11.826 -34.682 1.00 50.88 105 LEU A N 1
ATOM 801 C CA . LEU A 1 105 ? 21.264 -10.722 -35.492 1.00 50.88 105 LEU A CA 1
ATOM 802 C C . LEU A 1 105 ? 22.400 -9.945 -34.802 1.00 50.88 105 LEU A C 1
ATOM 804 O O . LEU A 1 105 ? 23.144 -9.229 -35.470 1.00 50.88 105 LEU A O 1
ATOM 808 N N . GLY A 1 106 ? 22.575 -10.110 -33.488 1.00 63.22 106 GLY A N 1
ATOM 809 C CA . GLY A 1 106 ? 23.581 -9.386 -32.716 1.00 63.22 106 GLY A CA 1
ATOM 810 C C . GLY A 1 106 ? 23.148 -9.152 -31.272 1.00 63.22 106 GLY A C 1
ATOM 811 O O . GLY A 1 106 ? 22.332 -9.909 -30.755 1.00 63.22 106 GLY A O 1
ATOM 812 N N . ASP A 1 107 ? 23.645 -8.091 -30.636 1.00 66.88 107 ASP A N 1
ATOM 813 C CA . ASP A 1 107 ? 23.081 -7.580 -29.382 1.00 66.88 107 ASP A CA 1
ATOM 814 C C . ASP A 1 107 ? 22.794 -6.072 -29.429 1.00 66.88 107 ASP A C 1
ATOM 816 O O . ASP A 1 107 ? 23.528 -5.280 -30.021 1.00 66.88 107 ASP A O 1
ATOM 820 N N . PHE A 1 108 ? 21.693 -5.694 -28.779 1.00 67.62 108 PHE A N 1
ATOM 821 C CA . PHE A 1 108 ? 21.396 -4.340 -28.323 1.00 67.62 108 PHE A CA 1
ATOM 822 C C . PHE A 1 108 ? 21.395 -4.380 -26.796 1.00 67.62 108 PHE A C 1
ATOM 824 O O . PHE A 1 108 ? 20.808 -5.289 -26.207 1.00 67.62 108 PHE A O 1
ATOM 831 N N . THR A 1 109 ? 22.037 -3.401 -26.166 1.00 69.88 109 THR A N 1
ATOM 832 C CA . THR A 1 109 ? 22.062 -3.231 -24.712 1.00 69.88 109 THR A CA 1
ATOM 833 C C . THR A 1 109 ? 21.698 -1.789 -24.382 1.00 69.88 109 THR A C 1
ATOM 835 O O . THR A 1 109 ? 22.376 -0.853 -24.814 1.00 69.88 109 THR A O 1
ATOM 838 N N . TRP A 1 110 ? 20.630 -1.618 -23.606 1.00 69.44 110 TRP A N 1
ATOM 839 C CA . TRP A 1 110 ? 20.155 -0.327 -23.111 1.00 69.44 110 TRP A CA 1
ATOM 840 C C . TRP A 1 110 ? 20.589 -0.183 -21.657 1.00 69.44 110 TRP A C 1
ATOM 842 O O . TRP A 1 110 ? 20.250 -1.028 -20.833 1.00 69.44 110 TRP A O 1
ATOM 852 N N . SER A 1 111 ? 21.348 0.863 -21.339 1.00 69.06 111 SER A N 1
ATOM 853 C CA . SER A 1 111 ? 21.937 1.030 -20.010 1.00 69.06 111 SER A CA 1
ATOM 854 C C . SER A 1 111 ? 21.964 2.493 -19.582 1.00 69.06 111 SER A C 1
ATOM 856 O O . SER A 1 111 ? 22.015 3.413 -20.403 1.00 69.06 111 SER A O 1
ATOM 858 N N . ASP A 1 112 ? 21.990 2.725 -18.273 1.00 71.06 112 ASP A N 1
ATOM 859 C CA . ASP A 1 112 ? 22.323 4.038 -17.732 1.00 71.06 112 ASP A CA 1
ATOM 860 C C . ASP A 1 112 ? 23.847 4.206 -17.830 1.00 71.06 112 ASP A C 1
ATOM 862 O O . ASP A 1 112 ? 24.602 3.338 -17.389 1.00 71.06 112 ASP A O 1
ATOM 866 N N . LEU A 1 113 ? 24.321 5.318 -18.401 1.00 72.12 113 LEU A N 1
ATOM 867 C CA . LEU A 1 113 ? 25.752 5.529 -18.666 1.00 72.12 113 LEU A CA 1
ATOM 868 C C . LEU A 1 113 ? 26.590 5.675 -17.376 1.00 72.12 113 LEU A C 1
ATOM 870 O O . LEU A 1 113 ? 27.811 5.576 -17.402 1.00 72.12 113 LEU A O 1
ATOM 874 N N . ASN A 1 114 ? 25.923 5.875 -16.237 1.00 71.06 114 ASN A N 1
ATOM 875 C CA . ASN A 1 114 ? 26.515 5.979 -14.904 1.00 71.06 114 ASN A CA 1
ATOM 876 C C . ASN A 1 114 ? 26.034 4.847 -13.966 1.00 71.06 114 ASN A C 1
ATOM 878 O O . ASN A 1 114 ? 25.792 5.084 -12.780 1.00 71.06 114 ASN A O 1
ATOM 882 N N . MET A 1 115 ? 25.814 3.637 -14.495 1.00 64.81 115 MET A N 1
ATOM 883 C CA . MET A 1 115 ? 25.437 2.474 -13.680 1.00 64.81 115 MET A CA 1
ATOM 884 C C . MET A 1 115 ? 26.563 2.053 -12.727 1.00 64.81 115 MET A C 1
ATOM 886 O O . MET A 1 115 ? 27.742 2.070 -13.074 1.00 64.81 115 MET A O 1
ATOM 890 N N . ALA A 1 116 ? 26.185 1.672 -11.506 1.00 58.50 116 ALA A N 1
ATOM 891 C CA . ALA A 1 116 ? 27.101 1.237 -10.457 1.00 58.50 116 ALA A CA 1
ATOM 892 C C . ALA A 1 116 ? 27.073 -0.291 -10.300 1.00 58.50 116 ALA A C 1
ATOM 894 O O . ALA A 1 116 ? 26.035 -0.915 -10.498 1.00 58.50 116 ALA A O 1
ATOM 895 N N . GLY A 1 117 ? 28.195 -0.883 -9.885 1.00 65.69 117 GLY A N 1
ATOM 896 C CA . GLY A 1 117 ? 28.332 -2.333 -9.716 1.00 65.69 117 GLY A CA 1
ATOM 897 C C . GLY A 1 117 ? 28.885 -3.040 -10.957 1.00 65.69 117 GLY A C 1
ATOM 898 O O . GLY A 1 117 ? 29.557 -2.426 -11.787 1.00 65.69 117 GLY A O 1
ATOM 899 N N . GLU A 1 118 ? 28.636 -4.347 -11.055 1.00 62.00 118 GLU A N 1
ATOM 900 C CA . GLU A 1 118 ? 29.231 -5.217 -12.082 1.00 62.00 118 GLU A CA 1
ATOM 901 C C . GLU A 1 118 ? 28.789 -4.837 -13.504 1.00 62.00 118 GLU A C 1
ATOM 903 O O . GLU A 1 118 ? 29.638 -4.711 -14.383 1.00 62.00 118 GLU A O 1
ATOM 908 N N . GLU A 1 119 ? 27.503 -4.535 -13.712 1.00 63.03 119 GLU A N 1
ATOM 909 C CA . GLU A 1 119 ? 26.947 -4.136 -15.017 1.00 63.03 119 GLU A CA 1
ATOM 910 C C . GLU A 1 119 ? 27.614 -2.861 -15.571 1.00 63.03 119 GLU A C 1
ATOM 912 O O . GLU A 1 119 ? 27.985 -2.799 -16.743 1.00 63.03 119 GLU A O 1
ATOM 917 N N . GLY A 1 120 ? 27.858 -1.862 -14.712 1.00 69.44 120 GLY A N 1
ATOM 918 C CA . GLY A 1 120 ? 28.587 -0.643 -15.085 1.00 69.44 120 GLY A CA 1
ATOM 919 C C . GLY A 1 120 ? 30.060 -0.903 -15.417 1.00 69.44 120 GLY A C 1
ATOM 920 O O . GLY A 1 120 ? 30.610 -0.309 -16.346 1.00 69.44 120 GLY A O 1
ATOM 921 N N . SER A 1 121 ? 30.704 -1.834 -14.704 1.00 74.81 121 SER A N 1
ATOM 922 C CA . SER A 1 121 ? 32.068 -2.268 -15.027 1.00 74.81 121 SER A CA 1
ATOM 923 C C . SER A 1 121 ? 32.132 -3.016 -16.361 1.00 74.81 121 SER A C 1
ATOM 925 O O . SER A 1 121 ? 33.101 -2.848 -17.104 1.00 74.81 121 SER A O 1
ATOM 927 N N . GLU A 1 122 ? 31.119 -3.823 -16.688 1.00 76.50 122 GLU A N 1
ATOM 928 C CA . GLU A 1 122 ? 31.045 -4.525 -17.969 1.00 76.50 122 GLU A CA 1
ATOM 929 C C . GLU A 1 122 ? 30.813 -3.546 -19.127 1.00 76.50 122 GLU A C 1
ATOM 931 O O . GLU A 1 122 ? 31.546 -3.587 -20.117 1.00 76.50 122 GLU A O 1
ATOM 936 N N . LEU A 1 123 ? 29.869 -2.610 -18.978 1.00 78.50 123 LEU A N 1
ATOM 937 C CA . LEU A 1 123 ? 29.614 -1.534 -19.938 1.00 78.50 123 LEU A CA 1
ATOM 938 C C . LEU A 1 123 ? 30.893 -0.735 -20.237 1.00 78.50 123 LEU A C 1
ATOM 940 O O . LEU A 1 123 ? 31.286 -0.600 -21.398 1.00 78.50 123 LEU A O 1
ATOM 944 N N . ASN A 1 124 ? 31.597 -0.281 -19.197 1.00 82.69 124 ASN A N 1
ATOM 945 C CA . ASN A 1 124 ? 32.858 0.450 -19.343 1.00 82.69 124 ASN A CA 1
ATOM 946 C C . ASN A 1 124 ? 33.949 -0.408 -20.009 1.00 82.69 124 ASN A C 1
ATOM 948 O O . ASN A 1 124 ? 34.702 0.085 -20.851 1.00 82.69 124 ASN A O 1
ATOM 952 N N . GLY A 1 125 ? 34.005 -1.708 -19.698 1.00 81.69 125 GLY A N 1
ATOM 953 C CA . GLY A 1 125 ? 34.901 -2.669 -20.348 1.00 81.69 125 GLY A CA 1
ATOM 954 C C . GLY A 1 125 ? 34.597 -2.888 -21.837 1.00 81.69 125 GLY A C 1
ATOM 955 O O . GLY A 1 125 ? 35.529 -2.978 -22.645 1.00 81.69 125 GLY A O 1
ATOM 956 N N . ARG A 1 126 ? 33.313 -2.919 -22.224 1.00 80.50 126 ARG A N 1
ATOM 957 C CA . ARG A 1 126 ? 32.853 -3.000 -23.623 1.00 80.50 126 ARG A CA 1
ATOM 958 C C . ARG A 1 126 ? 33.227 -1.728 -24.394 1.00 80.50 126 ARG A C 1
ATOM 960 O O . ARG A 1 126 ? 33.906 -1.819 -25.416 1.00 80.50 126 ARG A O 1
ATOM 967 N N . LEU A 1 127 ? 32.900 -0.548 -23.861 1.00 84.12 127 LEU A N 1
ATOM 968 C CA . LEU A 1 127 ? 33.233 0.754 -24.462 1.00 84.12 127 LEU A CA 1
ATOM 969 C C . LEU A 1 127 ? 34.755 0.957 -24.596 1.00 84.12 127 LEU A C 1
ATOM 971 O O . LEU A 1 127 ? 35.252 1.361 -25.647 1.00 84.12 127 LEU A O 1
ATOM 975 N N . GLY A 1 128 ? 35.521 0.573 -23.570 1.00 83.44 128 GLY A N 1
ATOM 976 C CA . GLY A 1 128 ? 36.985 0.550 -23.609 1.00 83.44 128 GLY A CA 1
ATOM 977 C C . GLY A 1 128 ? 37.579 -0.524 -24.531 1.00 83.44 128 GLY A C 1
ATOM 978 O O . GLY A 1 128 ? 38.770 -0.487 -24.827 1.00 83.44 128 GLY A O 1
ATOM 979 N N . SER A 1 129 ? 36.802 -1.508 -24.986 1.00 81.44 129 SER A N 1
ATOM 980 C CA . SER A 1 129 ? 37.236 -2.467 -26.015 1.00 81.44 129 SER A CA 1
ATOM 981 C C . SER A 1 129 ? 37.005 -1.903 -27.417 1.00 81.44 129 SER A C 1
ATOM 983 O O . SER A 1 129 ? 37.895 -1.998 -28.261 1.00 81.44 129 SER A O 1
ATOM 985 N N . PHE A 1 130 ? 35.878 -1.220 -27.626 1.00 84.44 130 PHE A N 1
ATOM 986 C CA . PHE A 1 130 ? 35.541 -0.513 -28.864 1.00 84.44 130 PHE A CA 1
ATOM 987 C C . PHE A 1 130 ? 36.547 0.597 -29.214 1.00 84.44 130 PHE A C 1
ATOM 989 O O . PHE A 1 130 ? 37.036 0.650 -30.345 1.00 84.44 130 PHE A O 1
ATOM 996 N N . SER A 1 131 ? 36.957 1.408 -28.233 1.00 83.06 131 SER A N 1
ATOM 997 C CA . SER A 1 131 ? 37.966 2.461 -28.438 1.00 83.06 131 SER A CA 1
ATOM 998 C C . SER A 1 131 ? 39.366 1.925 -28.761 1.00 83.06 131 SER A C 1
ATOM 1000 O O . SER A 1 131 ? 40.155 2.611 -29.407 1.00 83.06 131 SER A O 1
ATOM 1002 N N . ARG A 1 132 ? 39.670 0.677 -28.376 1.00 81.25 132 ARG A N 1
ATOM 1003 C CA . ARG A 1 132 ? 40.919 -0.035 -28.711 1.00 81.25 132 ARG A CA 1
ATOM 1004 C C . ARG A 1 132 ? 40.813 -0.897 -29.979 1.00 81.25 132 ARG A C 1
ATOM 1006 O O . ARG A 1 132 ? 41.739 -1.649 -30.271 1.00 81.25 132 ARG A O 1
ATOM 1013 N N . GLY A 1 133 ? 39.697 -0.829 -30.712 1.00 73.00 133 GLY A N 1
ATOM 1014 C CA . GLY A 1 133 ? 39.454 -1.627 -31.922 1.00 73.00 133 GLY A CA 1
ATOM 1015 C C . GLY A 1 133 ? 39.228 -3.125 -31.672 1.00 73.00 133 GLY A C 1
ATOM 1016 O O . GLY A 1 133 ? 39.251 -3.927 -32.605 1.00 73.00 133 GLY A O 1
ATOM 1017 N N . ASN A 1 134 ? 38.993 -3.530 -30.420 1.00 75.38 134 ASN A N 1
ATOM 1018 C CA . ASN A 1 134 ? 38.657 -4.904 -30.056 1.00 75.38 134 ASN A CA 1
ATOM 1019 C C . ASN A 1 134 ? 37.138 -5.119 -30.147 1.00 75.38 134 ASN A C 1
ATOM 1021 O O . ASN A 1 134 ? 36.424 -5.103 -29.144 1.00 75.38 134 ASN A O 1
ATOM 1025 N N . LEU A 1 135 ? 36.648 -5.313 -31.371 1.00 73.69 135 LEU A N 1
ATOM 1026 C CA . LEU A 1 135 ? 35.221 -5.444 -31.693 1.00 73.69 135 LEU A CA 1
ATOM 1027 C C . LEU A 1 135 ? 34.704 -6.890 -31.555 1.00 73.69 135 LEU A C 1
ATOM 1029 O O . LEU A 1 135 ? 33.901 -7.346 -32.369 1.00 73.69 135 LEU A O 1
ATOM 1033 N N . ARG A 1 136 ? 35.189 -7.646 -30.554 1.00 68.44 136 ARG A N 1
ATOM 1034 C CA . ARG A 1 136 ? 34.923 -9.090 -30.476 1.00 68.44 136 ARG A CA 1
ATOM 1035 C C . ARG A 1 136 ? 33.432 -9.390 -30.317 1.00 68.44 136 ARG A C 1
ATOM 1037 O O . ARG A 1 136 ? 32.795 -8.970 -29.347 1.00 68.44 136 ARG A O 1
ATOM 1044 N N . CYS A 1 137 ? 32.896 -10.152 -31.260 1.00 67.38 137 CYS A N 1
ATOM 1045 C CA . CYS A 1 137 ? 31.543 -10.695 -31.230 1.00 67.38 137 CYS A CA 1
ATOM 1046 C C . CYS A 1 137 ? 31.471 -11.941 -32.115 1.00 67.38 137 CYS A C 1
ATOM 1048 O O . CYS A 1 137 ? 32.193 -12.051 -33.107 1.00 67.38 137 CYS A O 1
ATOM 1050 N N . THR A 1 138 ? 30.605 -12.877 -31.734 1.00 63.22 138 THR A N 1
ATOM 1051 C CA . THR A 1 138 ? 30.433 -14.147 -32.437 1.00 63.22 138 THR A CA 1
ATOM 1052 C C . THR A 1 138 ? 28.948 -14.442 -32.556 1.00 63.22 138 THR A C 1
ATOM 1054 O O . THR A 1 138 ? 28.244 -14.439 -31.547 1.00 63.22 138 THR A O 1
ATOM 1057 N N . LEU A 1 139 ? 28.482 -14.704 -33.774 1.00 61.56 139 LEU A N 1
ATOM 1058 C CA . LEU A 1 139 ? 27.105 -15.091 -34.063 1.00 61.56 139 LEU A CA 1
ATOM 1059 C C . LEU A 1 139 ? 27.107 -16.364 -34.908 1.00 61.56 139 LEU A C 1
ATOM 1061 O O . LEU A 1 139 ? 27.772 -16.444 -35.940 1.00 61.56 139 LEU A O 1
ATOM 1065 N N . GLU A 1 140 ? 26.351 -17.357 -34.463 1.00 59.69 140 GLU A N 1
ATOM 1066 C CA . GLU A 1 140 ? 26.099 -18.590 -35.200 1.00 59.69 140 GLU A CA 1
ATOM 1067 C C . GLU A 1 140 ? 24.799 -18.422 -35.996 1.00 59.69 140 GLU A C 1
ATOM 1069 O O . GLU A 1 140 ? 23.753 -18.091 -35.430 1.00 59.69 140 GLU A O 1
ATOM 1074 N N . ARG A 1 141 ? 24.866 -18.564 -37.324 1.00 54.38 141 ARG A N 1
ATOM 1075 C CA . ARG A 1 141 ? 23.771 -18.206 -38.230 1.00 54.38 141 ARG A CA 1
ATOM 1076 C C . ARG A 1 141 ? 23.680 -19.155 -39.420 1.00 54.38 141 ARG A C 1
ATOM 1078 O O . ARG A 1 141 ? 24.674 -19.583 -39.989 1.00 54.38 141 ARG A O 1
ATOM 1085 N N . ASN A 1 142 ? 22.451 -19.471 -39.812 1.00 50.94 142 ASN A N 1
ATOM 1086 C CA . ASN A 1 142 ? 22.167 -20.402 -40.899 1.00 50.94 142 ASN A CA 1
ATOM 1087 C C . ASN A 1 142 ? 22.198 -19.666 -42.258 1.00 50.94 142 ASN A C 1
ATOM 1089 O O . ASN A 1 142 ? 21.267 -18.925 -42.579 1.00 50.94 142 ASN A O 1
ATOM 1093 N N . TYR A 1 143 ? 23.267 -19.852 -43.032 1.00 48.16 143 TYR A N 1
ATOM 1094 C CA . TYR A 1 143 ? 23.482 -19.309 -44.379 1.00 48.16 143 TYR A CA 1
ATOM 1095 C C . TYR A 1 143 ? 23.144 -20.376 -45.419 1.00 48.16 143 TYR A C 1
ATOM 1097 O O . TYR A 1 143 ? 23.724 -21.452 -45.389 1.00 48.16 143 TYR A O 1
ATOM 1105 N N . ASP A 1 144 ? 22.181 -20.118 -46.308 1.00 42.09 144 ASP A N 1
ATOM 1106 C CA . ASP A 1 144 ? 21.751 -21.033 -47.388 1.00 42.09 144 ASP A CA 1
ATOM 1107 C C . ASP A 1 144 ? 21.386 -22.476 -46.970 1.00 42.09 144 ASP A C 1
ATOM 1109 O O . ASP A 1 144 ? 21.211 -23.365 -47.800 1.00 42.09 144 ASP A O 1
ATOM 1113 N N . GLY A 1 145 ? 21.137 -22.674 -45.673 1.00 42.41 145 GLY A N 1
ATOM 1114 C CA . GLY A 1 145 ? 20.821 -23.960 -45.060 1.00 42.41 145 GLY A CA 1
ATOM 1115 C C . GLY A 1 145 ? 21.901 -24.474 -44.113 1.00 42.41 145 GLY A C 1
ATOM 1116 O O . GLY A 1 145 ? 21.609 -25.428 -43.395 1.00 42.41 145 GLY A O 1
ATOM 1117 N N . ASP A 1 146 ? 23.077 -23.839 -44.074 1.00 42.34 146 ASP A N 1
ATOM 1118 C CA . ASP A 1 146 ? 24.301 -24.271 -43.398 1.00 42.34 146 ASP A CA 1
ATOM 1119 C C . ASP A 1 146 ? 24.736 -23.340 -42.252 1.00 42.34 146 ASP A C 1
ATOM 1121 O O . ASP A 1 146 ? 24.724 -22.116 -42.365 1.00 42.34 146 ASP A O 1
ATOM 1125 N N . VAL A 1 147 ? 25.123 -23.923 -41.112 1.00 45.19 147 VAL A N 1
ATOM 1126 C CA . VAL A 1 147 ? 25.305 -23.200 -39.839 1.00 45.19 147 VAL A CA 1
ATOM 1127 C C . VAL A 1 147 ? 26.676 -22.528 -39.780 1.00 45.19 147 VAL A C 1
ATOM 1129 O O . VAL A 1 147 ? 27.624 -23.076 -39.235 1.00 45.19 147 VAL A O 1
ATOM 1132 N N . GLY A 1 148 ? 26.809 -21.343 -40.369 1.00 49.56 148 GLY A N 1
ATOM 1133 C CA . GLY A 1 148 ? 28.058 -20.591 -40.358 1.00 49.56 148 GLY A CA 1
ATOM 1134 C C . GLY A 1 148 ? 28.276 -19.785 -39.076 1.00 49.56 148 GLY A C 1
ATOM 1135 O O . GLY A 1 148 ? 27.357 -19.156 -38.553 1.00 49.56 148 GLY A O 1
ATOM 1136 N N . THR A 1 149 ? 29.514 -19.748 -38.585 1.00 52.66 149 THR A N 1
ATOM 1137 C CA . THR A 1 149 ? 29.902 -18.869 -37.471 1.00 52.66 149 THR A CA 1
ATOM 1138 C C . THR A 1 149 ? 30.573 -17.610 -38.017 1.00 52.66 149 THR A C 1
ATOM 1140 O O . THR A 1 149 ? 31.643 -17.686 -38.627 1.00 52.66 149 THR A O 1
ATOM 1143 N N . VAL A 1 150 ? 29.970 -16.446 -37.766 1.00 56.03 150 VAL A N 1
ATOM 1144 C CA . VAL A 1 150 ? 30.596 -15.135 -37.987 1.00 56.03 150 VAL A CA 1
ATOM 1145 C C . VAL A 1 150 ? 31.287 -14.732 -36.693 1.00 56.03 150 VAL A C 1
ATOM 1147 O O . VAL A 1 150 ? 30.626 -14.341 -35.733 1.00 56.03 150 VAL A O 1
ATOM 1150 N N . GLY A 1 151 ? 32.613 -14.855 -36.656 1.00 55.81 151 GLY A N 1
ATOM 1151 C CA . GLY A 1 151 ? 33.446 -14.374 -35.558 1.00 55.81 151 GLY A CA 1
ATOM 1152 C C . GLY A 1 151 ? 34.235 -13.142 -35.983 1.00 55.81 151 GLY A C 1
ATOM 1153 O O . GLY A 1 151 ? 35.119 -13.241 -36.832 1.00 55.81 151 GLY A O 1
ATOM 1154 N N . ILE A 1 152 ? 33.956 -11.992 -35.371 1.00 60.81 152 ILE A N 1
ATOM 1155 C CA . ILE A 1 152 ? 34.864 -10.846 -35.426 1.00 60.81 152 ILE A CA 1
ATOM 1156 C C . ILE A 1 152 ? 35.870 -11.026 -34.295 1.00 60.81 152 ILE A C 1
ATOM 1158 O O . ILE A 1 152 ? 35.506 -10.963 -33.121 1.00 60.81 152 ILE A O 1
ATOM 1162 N N . GLU A 1 153 ? 37.142 -11.229 -34.629 1.00 56.16 153 GLU A N 1
ATOM 1163 C CA . GLU A 1 153 ? 38.235 -11.242 -33.652 1.00 56.16 153 GLU A CA 1
ATOM 1164 C C . GLU A 1 153 ? 39.290 -10.191 -33.997 1.00 56.16 153 GLU A C 1
ATOM 1166 O O . GLU A 1 153 ? 39.595 -9.961 -35.168 1.00 56.16 153 GLU A O 1
ATOM 1171 N N . ALA A 1 154 ? 39.902 -9.577 -32.981 1.00 54.44 154 ALA A N 1
ATOM 1172 C CA . ALA A 1 154 ? 40.859 -8.480 -33.164 1.00 54.44 154 ALA A CA 1
ATOM 1173 C C . ALA A 1 154 ? 42.073 -8.841 -34.050 1.00 54.44 154 ALA A C 1
ATOM 1175 O O . ALA A 1 154 ? 42.641 -7.961 -34.689 1.00 54.44 154 ALA A O 1
ATOM 1176 N N . GLY A 1 155 ? 42.452 -10.125 -34.122 1.00 53.69 155 GLY A N 1
ATOM 1177 C CA . GLY A 1 155 ? 43.510 -10.627 -35.013 1.00 53.69 155 GLY A CA 1
ATOM 1178 C C . GLY A 1 155 ? 43.069 -10.926 -36.454 1.00 53.69 155 GLY A C 1
ATOM 1179 O O . GLY A 1 155 ? 43.913 -11.242 -37.285 1.00 53.69 155 GLY A O 1
ATOM 1180 N N . THR A 1 156 ? 41.768 -10.846 -36.756 1.00 53.47 156 THR A N 1
ATOM 1181 C CA . THR A 1 156 ? 41.195 -11.102 -38.096 1.00 53.47 156 THR A CA 1
ATOM 1182 C C . THR A 1 156 ? 40.835 -9.823 -38.857 1.00 53.47 156 THR A C 1
ATOM 1184 O O . THR A 1 156 ? 40.733 -9.845 -40.081 1.00 53.47 156 THR A O 1
ATOM 1187 N N . LEU A 1 157 ? 40.712 -8.692 -38.156 1.00 58.97 157 LEU A N 1
ATOM 1188 C CA . LEU A 1 157 ? 40.438 -7.383 -38.747 1.00 58.97 157 LEU A CA 1
ATOM 1189 C C . LEU A 1 157 ? 41.683 -6.832 -39.461 1.00 58.97 157 LEU A C 1
ATOM 1191 O O . LEU A 1 157 ? 42.572 -6.262 -38.829 1.00 58.97 157 LEU A O 1
ATOM 1195 N N . LYS A 1 158 ? 41.729 -6.956 -40.794 1.00 58.22 158 LYS A N 1
ATOM 1196 C CA . LYS A 1 158 ? 42.828 -6.416 -41.622 1.00 58.22 158 LYS A CA 1
ATOM 1197 C C . LYS A 1 158 ? 42.960 -4.889 -41.565 1.00 58.22 158 LYS A C 1
ATOM 1199 O O . LYS A 1 158 ? 44.069 -4.379 -41.692 1.00 58.22 158 LYS A O 1
ATOM 1204 N N . ASN A 1 159 ? 41.856 -4.182 -41.322 1.00 64.44 159 ASN A N 1
ATOM 1205 C CA . ASN A 1 159 ? 41.832 -2.748 -41.040 1.00 64.44 159 ASN A CA 1
ATOM 1206 C C . ASN A 1 159 ? 41.315 -2.547 -39.609 1.00 64.44 159 ASN A C 1
ATOM 1208 O O . ASN A 1 159 ? 40.148 -2.835 -39.340 1.00 64.44 159 ASN A O 1
ATOM 1212 N N . GLN A 1 160 ? 42.159 -2.058 -38.694 1.00 64.62 160 GLN A N 1
ATOM 1213 C CA . GLN A 1 160 ? 41.702 -1.700 -37.349 1.00 64.62 160 GLN A CA 1
ATOM 1214 C C . GLN A 1 160 ? 40.814 -0.456 -37.413 1.00 64.62 160 GLN A C 1
ATOM 1216 O O . GLN A 1 160 ? 41.220 0.591 -37.914 1.00 64.62 160 GLN A O 1
ATOM 1221 N N . LYS A 1 161 ? 39.598 -0.601 -36.890 1.00 74.56 161 LYS A N 1
ATOM 1222 C CA . LYS A 1 161 ? 38.579 0.439 -36.785 1.00 74.56 161 LYS A CA 1
ATOM 1223 C C . LYS A 1 161 ? 38.408 0.797 -35.314 1.00 74.56 161 LYS A C 1
ATOM 1225 O O . LYS A 1 161 ? 38.120 -0.083 -34.504 1.00 74.56 161 LYS A O 1
ATOM 1230 N N . TYR A 1 162 ? 38.644 2.060 -34.967 1.00 80.56 162 TYR A N 1
ATOM 1231 C CA . TYR A 1 162 ? 38.567 2.556 -33.592 1.00 80.56 162 TYR A CA 1
ATOM 1232 C C . TYR A 1 162 ? 37.273 3.338 -33.412 1.00 80.56 162 TYR A C 1
ATOM 1234 O O . TYR A 1 162 ? 37.067 4.348 -34.078 1.00 80.56 162 TYR A O 1
ATOM 1242 N N . ILE A 1 163 ? 36.426 2.888 -32.489 1.00 84.81 163 ILE A N 1
ATOM 1243 C CA . ILE A 1 163 ? 35.143 3.533 -32.214 1.00 84.81 163 ILE A CA 1
ATOM 1244 C C . ILE A 1 163 ? 35.321 4.403 -30.971 1.00 84.81 163 ILE A C 1
ATOM 1246 O O . ILE A 1 163 ? 35.387 3.909 -29.844 1.00 84.81 163 ILE A O 1
ATOM 1250 N N . THR A 1 164 ? 35.454 5.705 -31.195 1.00 86.00 164 THR A N 1
ATOM 1251 C CA . THR A 1 164 ? 35.672 6.723 -30.163 1.00 86.00 164 THR A CA 1
ATOM 1252 C C . THR A 1 164 ? 34.409 7.558 -29.934 1.00 86.00 164 THR A C 1
ATOM 1254 O O . THR A 1 164 ? 33.597 7.707 -30.851 1.00 86.00 164 THR A O 1
ATOM 1257 N N . PRO A 1 165 ? 34.217 8.110 -28.723 1.00 87.38 165 PRO A N 1
ATOM 1258 C CA . PRO A 1 165 ? 33.088 8.984 -28.438 1.00 87.38 165 PRO A CA 1
ATOM 1259 C C . PRO A 1 165 ? 33.283 10.348 -29.105 1.00 87.38 165 PRO A C 1
ATOM 1261 O O . PRO A 1 165 ? 34.313 10.999 -28.935 1.00 87.38 165 PRO A O 1
ATOM 1264 N N . VAL A 1 166 ? 32.259 10.797 -29.818 1.00 88.94 166 VAL A N 1
ATOM 1265 C CA . VAL A 1 166 ? 32.134 12.143 -30.380 1.00 88.94 166 VAL A CA 1
ATOM 1266 C C . VAL A 1 166 ? 30.979 12.832 -29.661 1.00 88.94 166 VAL A C 1
ATOM 1268 O O . VAL A 1 166 ? 29.901 12.254 -29.526 1.00 88.94 166 VAL A O 1
ATOM 1271 N N . ALA A 1 167 ? 31.195 14.037 -29.144 1.00 85.62 167 ALA A N 1
ATOM 1272 C CA . ALA A 1 167 ? 30.130 14.831 -28.541 1.00 85.62 167 ALA A CA 1
ATOM 1273 C C . ALA A 1 167 ? 29.206 15.427 -29.618 1.00 85.62 167 ALA A C 1
ATOM 1275 O O . ALA A 1 167 ? 29.560 15.514 -30.794 1.00 85.62 167 ALA A O 1
ATOM 1276 N N . ALA A 1 168 ? 28.008 15.861 -29.224 1.00 82.62 168 ALA A N 1
ATOM 1277 C CA . ALA A 1 168 ? 27.007 16.414 -30.144 1.00 82.62 168 ALA A CA 1
ATOM 1278 C C . ALA A 1 168 ? 27.474 17.649 -30.951 1.00 82.62 168 ALA A C 1
ATOM 1280 O O . ALA A 1 168 ? 26.915 17.934 -32.006 1.00 82.62 168 ALA A O 1
ATOM 1281 N N . ASP A 1 169 ? 28.516 18.353 -30.496 1.00 80.62 169 ASP A N 1
ATOM 1282 C CA . ASP A 1 169 ? 29.161 19.469 -31.205 1.00 80.62 169 ASP A CA 1
ATOM 1283 C C . ASP A 1 169 ? 30.215 19.031 -32.249 1.00 80.62 169 ASP A C 1
ATOM 1285 O O . ASP A 1 169 ? 30.819 19.873 -32.915 1.00 80.62 169 ASP A O 1
ATOM 1289 N N . GLY A 1 170 ? 30.436 17.721 -32.404 1.00 79.81 170 GLY A N 1
ATOM 1290 C CA . GLY A 1 170 ? 31.433 17.136 -33.301 1.00 79.81 170 GLY A CA 1
ATOM 1291 C C . GLY A 1 170 ? 32.831 16.987 -32.692 1.00 79.81 170 GLY A C 1
ATOM 1292 O O . GLY A 1 170 ? 33.748 16.557 -33.395 1.00 79.81 170 GLY A O 1
ATOM 1293 N N . THR A 1 171 ? 33.036 17.315 -31.411 1.00 85.44 171 THR A N 1
ATOM 1294 C CA . THR A 1 171 ? 34.344 17.132 -30.763 1.00 85.44 171 THR A CA 1
ATOM 1295 C C . THR A 1 171 ? 34.598 15.663 -30.416 1.00 85.44 171 THR A C 1
ATOM 1297 O O . THR A 1 171 ? 33.825 15.019 -29.707 1.00 85.44 171 THR A O 1
ATOM 1300 N N . ALA A 1 172 ? 35.701 15.108 -30.925 1.00 85.25 172 ALA A N 1
ATOM 1301 C CA . ALA A 1 172 ? 36.150 13.766 -30.566 1.00 85.25 172 ALA A CA 1
ATOM 1302 C C . ALA A 1 172 ? 36.806 13.773 -29.176 1.00 85.25 172 ALA A C 1
ATOM 1304 O O . ALA A 1 172 ? 37.654 14.620 -28.885 1.00 85.25 172 ALA A O 1
ATOM 1305 N N . LEU A 1 173 ? 36.435 12.811 -28.335 1.00 84.19 173 LEU A N 1
ATOM 1306 C CA . LEU A 1 173 ? 36.915 12.666 -26.964 1.00 84.19 173 LEU A CA 1
ATOM 1307 C C . LEU A 1 173 ? 37.690 11.356 -26.795 1.00 84.19 173 LEU A C 1
ATOM 1309 O O . LEU A 1 173 ? 37.364 10.326 -27.384 1.00 84.19 173 LEU A O 1
ATOM 1313 N N . GLU A 1 174 ? 38.702 11.372 -25.930 1.00 85.12 174 GLU A N 1
ATOM 1314 C CA . GLU A 1 174 ? 39.301 10.133 -25.434 1.00 85.12 174 GLU A CA 1
ATOM 1315 C C . GLU A 1 174 ? 38.332 9.420 -24.485 1.00 85.12 174 GLU A C 1
ATOM 1317 O O . GLU A 1 174 ? 37.560 10.059 -23.765 1.00 85.12 174 GLU A O 1
ATOM 1322 N N . ILE A 1 175 ? 38.389 8.086 -24.452 1.00 84.19 175 ILE A N 1
ATOM 1323 C CA . ILE A 1 175 ? 37.419 7.275 -23.706 1.00 84.19 175 ILE A CA 1
ATOM 1324 C C . ILE A 1 175 ? 37.419 7.584 -22.198 1.00 84.19 175 ILE A C 1
ATOM 1326 O O . ILE A 1 175 ? 36.358 7.602 -21.586 1.00 84.19 175 ILE A O 1
ATOM 1330 N N . GLU A 1 176 ? 38.573 7.905 -21.606 1.00 81.81 176 GLU A N 1
ATOM 1331 C CA . GLU A 1 176 ? 38.683 8.273 -20.186 1.00 81.81 176 GLU A CA 1
ATOM 1332 C C . GLU A 1 176 ? 38.018 9.629 -19.887 1.00 81.81 176 GLU A C 1
ATOM 1334 O O . GLU A 1 176 ? 37.324 9.781 -18.878 1.00 81.81 176 GLU A O 1
ATOM 1339 N N . ASN A 1 177 ? 38.148 10.593 -20.804 1.00 81.88 177 ASN A N 1
ATOM 1340 C CA . ASN A 1 177 ? 37.505 11.906 -20.709 1.00 81.88 177 ASN A CA 1
ATOM 1341 C C . ASN A 1 177 ? 35.986 11.808 -20.926 1.00 81.88 177 ASN A C 1
ATOM 1343 O O . ASN A 1 177 ? 35.219 12.473 -20.237 1.00 81.88 177 ASN A O 1
ATOM 1347 N N . PHE A 1 178 ? 35.534 10.931 -21.827 1.00 83.50 178 PHE A N 1
ATOM 1348 C CA . PHE A 1 178 ? 34.113 10.622 -21.995 1.00 83.50 178 PHE A CA 1
ATOM 1349 C C . PHE A 1 178 ? 33.520 9.944 -20.754 1.00 83.50 178 PHE A C 1
ATOM 1351 O O . PHE A 1 178 ? 32.522 10.427 -20.231 1.00 83.50 178 PHE A O 1
ATOM 1358 N N . LEU A 1 179 ? 34.141 8.876 -20.239 1.00 80.94 179 LEU A N 1
ATOM 1359 C CA . LEU A 1 179 ? 33.630 8.151 -19.069 1.00 80.94 179 LEU A CA 1
ATOM 1360 C C . LEU A 1 179 ? 33.608 9.028 -17.805 1.00 80.94 179 LEU A C 1
ATOM 1362 O O . LEU A 1 179 ? 32.678 8.928 -17.008 1.00 80.94 179 LEU A O 1
ATOM 1366 N N . SER A 1 180 ? 34.583 9.928 -17.637 1.00 78.69 180 SER A N 1
ATOM 1367 C CA . SER A 1 180 ? 34.602 10.882 -16.517 1.00 78.69 180 SER A CA 1
ATOM 1368 C C . SER A 1 180 ? 33.622 12.051 -16.680 1.00 78.69 180 SER A C 1
ATOM 1370 O O . SER A 1 180 ? 33.016 12.452 -15.690 1.00 78.69 180 SER A O 1
ATOM 1372 N N . ALA A 1 181 ? 33.399 12.568 -17.895 1.00 72.94 181 ALA A N 1
ATOM 1373 C CA . ALA A 1 181 ? 32.360 13.572 -18.158 1.00 72.94 181 ALA A CA 1
ATOM 1374 C C . ALA A 1 181 ? 30.937 12.990 -18.059 1.00 72.94 181 ALA A C 1
ATOM 1376 O O . ALA A 1 181 ? 29.995 13.676 -17.660 1.00 72.94 181 ALA A O 1
ATOM 1377 N N . ALA A 1 182 ? 30.785 11.713 -18.407 1.00 66.69 182 ALA A N 1
ATOM 1378 C CA . ALA A 1 182 ? 29.533 10.986 -18.313 1.00 66.69 182 ALA A CA 1
ATOM 1379 C C . ALA A 1 182 ? 29.173 10.582 -16.873 1.00 66.69 182 ALA A C 1
ATOM 1381 O O . ALA A 1 182 ? 27.982 10.482 -16.548 1.00 66.69 182 ALA A O 1
ATOM 1382 N N . ALA A 1 183 ? 30.169 10.388 -16.003 1.00 60.94 183 ALA A N 1
ATOM 1383 C CA . ALA A 1 183 ? 29.972 10.093 -14.590 1.00 60.94 183 ALA A CA 1
ATOM 1384 C C . ALA A 1 183 ? 29.194 11.229 -13.894 1.00 60.94 183 ALA A C 1
ATOM 1386 O O . ALA A 1 183 ? 29.684 12.341 -13.713 1.00 60.94 183 ALA A O 1
ATOM 1387 N N . GLY A 1 184 ? 27.952 10.941 -13.497 1.00 60.28 184 GLY A N 1
ATOM 1388 C CA . GLY A 1 184 ? 27.028 11.909 -12.891 1.00 60.28 184 GLY A CA 1
ATOM 1389 C C . GLY A 1 184 ? 26.077 12.631 -13.857 1.00 60.28 184 GLY A C 1
ATOM 1390 O O . GLY A 1 184 ? 25.209 13.359 -13.386 1.00 60.28 184 GLY A O 1
ATOM 1391 N N . SER A 1 185 ? 26.173 12.408 -15.174 1.00 67.75 185 SER A N 1
ATOM 1392 C CA . SER A 1 185 ? 25.276 13.030 -16.172 1.00 67.75 185 SER A CA 1
ATOM 1393 C C . SER A 1 185 ? 23.818 12.553 -16.084 1.00 67.75 185 SER A C 1
ATOM 1395 O O . SER A 1 185 ? 22.894 13.329 -16.319 1.00 67.75 185 SER A O 1
ATOM 1397 N N . GLY A 1 186 ? 23.612 11.273 -15.749 1.00 67.44 186 GLY A N 1
ATOM 1398 C CA . GLY A 1 186 ? 22.308 10.605 -15.839 1.00 67.44 186 GLY A CA 1
ATOM 1399 C C . GLY A 1 186 ? 21.874 10.254 -17.270 1.00 67.44 186 GLY A C 1
ATOM 1400 O O . GLY A 1 186 ? 20.755 9.769 -17.453 1.00 67.44 186 GLY A O 1
ATOM 1401 N N . ASP A 1 187 ? 22.740 10.478 -18.265 1.00 77.44 187 ASP A N 1
ATOM 1402 C CA . ASP A 1 187 ? 22.468 10.180 -19.671 1.00 77.44 187 ASP A CA 1
ATOM 1403 C C . ASP A 1 187 ? 22.263 8.662 -19.881 1.00 77.44 187 ASP A C 1
ATOM 1405 O O . ASP A 1 187 ? 22.834 7.818 -19.178 1.00 77.44 187 ASP A O 1
ATOM 1409 N N . LYS A 1 188 ? 21.422 8.303 -20.854 1.00 76.75 188 LYS A N 1
ATOM 1410 C CA . LYS A 1 188 ? 21.192 6.911 -21.270 1.00 76.75 188 LYS A CA 1
ATOM 1411 C C . LYS A 1 188 ? 22.137 6.571 -22.404 1.00 76.75 188 LYS A C 1
ATOM 1413 O O . LYS A 1 188 ? 22.322 7.413 -23.275 1.00 76.75 188 LYS A O 1
ATOM 1418 N N . ILE A 1 189 ? 22.686 5.360 -22.423 1.00 82.12 189 ILE A N 1
ATOM 1419 C CA . ILE A 1 189 ? 23.503 4.854 -23.529 1.00 82.12 189 ILE A CA 1
ATOM 1420 C C . ILE A 1 189 ? 22.887 3.593 -24.130 1.00 82.12 189 ILE A C 1
ATOM 1422 O O . ILE A 1 189 ? 22.409 2.701 -23.428 1.00 82.12 189 ILE A O 1
ATOM 1426 N N . VAL A 1 190 ? 22.928 3.534 -25.455 1.00 80.81 190 VAL A N 1
ATOM 1427 C CA . VAL A 1 190 ? 22.593 2.362 -26.256 1.00 80.81 190 VAL A CA 1
ATOM 1428 C C . VAL A 1 190 ? 23.891 1.845 -26.842 1.00 80.81 190 VAL A C 1
ATOM 1430 O O . VAL A 1 190 ? 24.580 2.593 -27.532 1.00 80.81 190 VAL A O 1
ATOM 1433 N N . VAL A 1 191 ? 24.228 0.587 -26.575 1.00 81.12 191 VAL A N 1
ATOM 1434 C CA . VAL A 1 191 ? 25.366 -0.111 -27.187 1.00 81.12 191 VAL A CA 1
ATOM 1435 C C . VAL A 1 191 ? 24.810 -1.186 -28.109 1.00 81.12 191 VAL A C 1
ATOM 1437 O O . VAL A 1 191 ? 23.889 -1.906 -27.725 1.00 81.12 191 VAL A O 1
ATOM 1440 N N . PHE A 1 192 ? 25.340 -1.290 -29.325 1.00 80.00 192 PHE A N 1
ATOM 1441 C CA . PHE A 1 192 ? 24.838 -2.225 -30.327 1.00 80.00 192 PHE A CA 1
ATOM 1442 C C . PHE A 1 192 ? 25.970 -2.881 -31.125 1.00 80.00 192 PHE A C 1
ATOM 1444 O O . PHE A 1 192 ? 26.978 -2.253 -31.464 1.00 80.00 192 PHE A O 1
ATOM 1451 N N . ARG A 1 193 ? 25.785 -4.164 -31.444 1.00 77.56 193 ARG A N 1
ATOM 1452 C CA . ARG A 1 193 ? 26.612 -4.931 -32.383 1.00 77.56 193 ARG A CA 1
ATOM 1453 C C . ARG A 1 193 ? 25.688 -5.770 -33.249 1.00 77.56 193 ARG A C 1
ATOM 1455 O O . ARG A 1 193 ? 25.237 -6.818 -32.809 1.00 77.56 193 ARG A O 1
ATOM 1462 N N . LEU A 1 194 ? 25.408 -5.320 -34.466 1.00 73.81 194 LEU A N 1
ATOM 1463 C CA . LEU A 1 194 ? 24.605 -6.039 -35.453 1.00 73.81 194 LEU A CA 1
ATOM 1464 C C . LEU A 1 194 ? 25.501 -6.589 -36.555 1.00 73.81 194 LEU A C 1
ATOM 1466 O O . LEU A 1 194 ? 26.339 -5.864 -37.096 1.00 73.81 194 LEU A O 1
ATOM 1470 N N . LEU A 1 195 ? 25.303 -7.860 -36.894 1.00 70.88 195 LEU A N 1
ATOM 1471 C CA . LEU A 1 195 ? 26.116 -8.597 -37.855 1.00 70.88 195 LEU A CA 1
ATOM 1472 C C . LEU A 1 195 ? 25.287 -9.005 -39.075 1.00 70.88 195 LEU A C 1
ATOM 1474 O O . LEU A 1 195 ? 24.133 -9.414 -38.953 1.00 70.88 195 LEU A O 1
ATOM 1478 N N . ASP A 1 196 ? 25.917 -8.931 -40.248 1.00 68.75 196 ASP A N 1
ATOM 1479 C CA . ASP A 1 196 ? 25.304 -9.225 -41.547 1.00 68.75 196 ASP A CA 1
ATOM 1480 C C . ASP A 1 196 ? 24.041 -8.384 -41.817 1.00 68.75 196 ASP A C 1
ATOM 1482 O O . ASP A 1 196 ? 22.930 -8.875 -42.037 1.00 68.75 196 ASP A O 1
ATOM 1486 N N . THR A 1 197 ? 24.256 -7.067 -41.797 1.00 69.06 197 THR A N 1
ATOM 1487 C CA . THR A 1 197 ? 23.275 -6.012 -42.080 1.00 69.06 197 THR A CA 1
ATOM 1488 C C . THR A 1 197 ? 23.242 -5.619 -43.563 1.00 69.06 197 THR A C 1
ATOM 1490 O O . THR A 1 197 ? 22.720 -4.560 -43.888 1.00 69.06 197 THR A O 1
ATOM 1493 N N . ARG A 1 198 ? 23.793 -6.431 -44.482 1.00 67.12 198 ARG A N 1
ATOM 1494 C CA . ARG A 1 198 ? 23.975 -6.091 -45.916 1.00 67.12 198 ARG A CA 1
ATOM 1495 C C . ARG A 1 198 ? 22.692 -5.666 -46.653 1.00 67.12 198 ARG A C 1
ATOM 1497 O O . ARG A 1 198 ? 22.776 -4.904 -47.605 1.00 67.12 198 ARG A O 1
ATOM 1504 N N . ALA A 1 199 ? 21.519 -6.146 -46.233 1.00 67.06 199 ALA A N 1
ATOM 1505 C CA . ALA A 1 199 ? 20.233 -5.741 -46.816 1.00 67.06 199 ALA A CA 1
ATOM 1506 C C . ALA A 1 199 ? 19.733 -4.370 -46.309 1.00 67.06 199 ALA A C 1
ATOM 1508 O O . ALA A 1 199 ? 18.842 -3.774 -46.913 1.00 67.06 199 ALA A O 1
ATOM 1509 N N . ILE A 1 200 ? 20.276 -3.875 -45.193 1.00 71.31 200 ILE A N 1
ATOM 1510 C CA . ILE A 1 200 ? 19.865 -2.639 -44.527 1.00 71.31 200 ILE A CA 1
ATOM 1511 C C . ILE A 1 200 ? 20.799 -1.508 -44.957 1.00 71.31 200 ILE A C 1
ATOM 1513 O O . ILE A 1 200 ? 21.987 -1.531 -44.655 1.00 71.31 200 ILE A O 1
ATOM 1517 N N . GLN A 1 201 ? 20.248 -0.478 -45.592 1.00 77.62 201 GLN A N 1
ATOM 1518 C CA . GLN A 1 201 ? 20.993 0.720 -45.981 1.00 77.62 201 GLN A CA 1
ATOM 1519 C C . GLN A 1 201 ? 21.285 1.626 -44.780 1.00 77.62 201 GLN A C 1
ATOM 1521 O O . GLN A 1 201 ? 22.379 2.175 -44.687 1.00 77.62 201 GLN A O 1
ATOM 1526 N N . LYS A 1 202 ? 20.310 1.807 -43.874 1.00 82.12 202 LYS A N 1
ATOM 1527 C CA . LYS A 1 202 ? 20.447 2.631 -42.659 1.00 82.12 202 LYS A CA 1
ATOM 1528 C C . LYS A 1 202 ? 19.280 2.465 -41.684 1.00 82.12 202 LYS A C 1
ATOM 1530 O O . LYS A 1 202 ? 18.156 2.200 -42.109 1.00 82.12 202 LYS A O 1
ATOM 1535 N N . ILE A 1 203 ? 19.550 2.688 -40.400 1.00 78.44 203 ILE A N 1
ATOM 1536 C CA . ILE A 1 203 ? 18.586 2.719 -39.288 1.00 78.44 203 ILE A CA 1
ATOM 1537 C C . ILE A 1 203 ? 18.510 4.142 -38.752 1.00 78.44 203 ILE A C 1
ATOM 1539 O O . ILE A 1 203 ? 19.537 4.782 -38.599 1.00 78.44 203 ILE A O 1
ATOM 1543 N N . ARG A 1 204 ? 17.328 4.645 -38.421 1.00 81.69 204 ARG A N 1
ATOM 1544 C CA . ARG A 1 204 ? 17.100 6.008 -37.947 1.00 81.69 204 ARG A CA 1
ATOM 1545 C C . ARG A 1 204 ? 16.258 5.970 -36.679 1.00 81.69 204 ARG A C 1
ATOM 1547 O O . ARG A 1 204 ? 15.103 5.553 -36.693 1.00 81.69 204 ARG A O 1
ATOM 1554 N N . PHE A 1 205 ? 16.851 6.402 -35.574 1.00 77.56 205 PHE A N 1
ATOM 1555 C CA . PHE A 1 205 ? 16.193 6.512 -34.279 1.00 77.56 205 PHE A CA 1
ATOM 1556 C C . PHE A 1 205 ? 15.818 7.964 -34.007 1.00 77.56 205 PHE A C 1
ATOM 1558 O O . PHE A 1 205 ? 16.621 8.871 -34.221 1.00 77.56 205 PHE A O 1
ATOM 1565 N N . ASN A 1 206 ? 14.616 8.169 -33.476 1.00 72.75 206 ASN A N 1
ATOM 1566 C CA . ASN A 1 206 ? 14.153 9.460 -32.987 1.00 72.75 206 ASN A CA 1
ATOM 1567 C C . ASN A 1 206 ? 13.878 9.329 -31.477 1.00 72.75 206 ASN A C 1
ATOM 1569 O O . ASN A 1 206 ? 13.164 8.425 -31.032 1.00 72.75 206 ASN A O 1
ATOM 1573 N N . LEU A 1 207 ? 14.560 10.159 -30.692 1.00 71.88 207 LEU A N 1
ATOM 1574 C CA . LEU A 1 207 ? 14.828 9.977 -29.267 1.00 71.88 207 LEU A CA 1
ATOM 1575 C C . LEU A 1 207 ? 14.030 10.998 -28.437 1.00 71.88 207 LEU A C 1
ATOM 1577 O O . LEU A 1 207 ? 13.906 12.158 -28.817 1.00 71.88 207 LEU A O 1
ATOM 1581 N N . GLN A 1 208 ? 13.553 10.626 -27.241 1.00 62.84 208 GLN A N 1
ATOM 1582 C CA . GLN A 1 208 ? 12.948 11.591 -26.295 1.00 62.84 208 GLN A CA 1
ATOM 1583 C C . GLN A 1 208 ? 14.012 12.367 -25.512 1.00 62.84 208 GLN A C 1
ATOM 1585 O O . GLN A 1 208 ? 14.057 12.336 -24.283 1.00 62.84 208 GLN A O 1
ATOM 1590 N N . GLY A 1 209 ? 14.900 13.054 -26.217 1.00 70.25 209 GLY A N 1
ATOM 1591 C CA . GLY A 1 209 ? 16.011 13.747 -25.590 1.00 70.25 209 GLY A CA 1
ATOM 1592 C C . GLY A 1 209 ? 16.983 14.346 -26.587 1.00 70.25 209 GLY A C 1
ATOM 1593 O O . GLY A 1 209 ? 16.857 14.140 -27.791 1.00 70.25 209 GLY A O 1
ATOM 1594 N N . THR A 1 210 ? 17.965 15.062 -26.055 1.00 79.81 210 THR A N 1
ATOM 1595 C CA . THR A 1 210 ? 19.090 15.584 -26.831 1.00 79.81 210 THR A CA 1
ATOM 1596 C C . THR A 1 210 ? 20.204 14.539 -26.828 1.00 79.81 210 THR A C 1
ATOM 1598 O O . THR A 1 210 ? 20.628 14.113 -25.750 1.00 79.81 210 THR A O 1
ATOM 1601 N N . VAL A 1 211 ? 20.686 14.110 -27.996 1.00 84.31 211 VAL A N 1
ATOM 1602 C CA . VAL A 1 211 ? 21.910 13.300 -28.114 1.00 84.31 211 VAL A CA 1
ATOM 1603 C C . VAL A 1 211 ? 23.053 14.083 -27.479 1.00 84.31 211 VAL A C 1
ATOM 1605 O O . VAL A 1 211 ? 23.253 15.253 -27.792 1.00 84.31 211 VAL A O 1
ATOM 1608 N N . THR A 1 212 ? 23.795 13.451 -26.575 1.00 85.75 212 THR A N 1
ATOM 1609 C CA . THR A 1 212 ? 24.965 14.058 -25.930 1.00 85.75 212 THR A CA 1
ATOM 1610 C C . THR A 1 212 ? 26.260 13.529 -26.527 1.00 85.75 212 THR A C 1
ATOM 1612 O O . THR A 1 212 ? 27.179 14.315 -26.761 1.00 85.75 212 THR A O 1
ATOM 1615 N N . TYR A 1 213 ? 26.306 12.234 -26.862 1.00 87.75 213 TYR A N 1
ATOM 1616 C CA . TYR A 1 213 ? 27.470 11.585 -27.466 1.00 87.75 213 TYR A CA 1
ATOM 1617 C C . TYR A 1 213 ? 27.063 10.509 -28.478 1.00 87.75 213 TYR A C 1
ATOM 1619 O O . TYR A 1 213 ? 26.012 9.885 -28.352 1.00 87.75 213 TYR A O 1
ATOM 1627 N N . TYR A 1 214 ? 27.915 10.238 -29.458 1.00 89.56 214 TYR A N 1
ATOM 1628 C CA . TYR A 1 214 ? 27.742 9.169 -30.440 1.00 89.56 214 TYR A CA 1
ATOM 1629 C C . TYR A 1 214 ? 29.092 8.581 -30.865 1.00 89.56 214 TYR A C 1
ATOM 1631 O O . TYR A 1 214 ? 30.148 9.048 -30.441 1.00 89.56 214 TYR A O 1
ATOM 1639 N N . SER A 1 215 ? 29.063 7.505 -31.643 1.00 88.62 215 SER A N 1
ATOM 1640 C CA . SER A 1 215 ? 30.267 6.830 -32.138 1.00 88.62 215 SER A CA 1
ATOM 1641 C C . SER A 1 215 ? 30.874 7.533 -33.346 1.00 88.62 215 SER A C 1
ATOM 1643 O O . SER A 1 215 ? 30.148 7.957 -34.237 1.00 88.62 215 SER A O 1
ATOM 1645 N N . SER A 1 216 ? 32.204 7.574 -33.426 1.00 82.25 216 SER A N 1
ATOM 1646 C CA . SER A 1 216 ? 32.934 8.111 -34.584 1.00 82.25 216 SER A CA 1
ATOM 1647 C C . SER A 1 216 ? 32.796 7.298 -35.878 1.00 82.25 216 SER A C 1
ATOM 1649 O O . SER A 1 216 ? 33.134 7.802 -36.947 1.00 82.25 216 SER A O 1
ATOM 1651 N N . GLU A 1 217 ? 32.291 6.065 -35.807 1.00 83.12 217 GLU A N 1
ATOM 1652 C CA . GLU A 1 217 ? 32.010 5.215 -36.963 1.00 83.12 217 GLU A CA 1
ATOM 1653 C C . GLU A 1 217 ? 30.594 4.628 -36.876 1.00 83.12 217 GLU A C 1
ATOM 1655 O O . GLU A 1 217 ? 30.089 4.344 -35.789 1.00 83.12 217 GLU A O 1
ATOM 1660 N N . GLY A 1 218 ? 29.947 4.456 -38.034 1.00 80.69 218 GLY A N 1
ATOM 1661 C CA . GLY A 1 218 ? 28.644 3.799 -38.162 1.00 80.69 218 GLY A CA 1
ATOM 1662 C C . GLY A 1 218 ? 27.451 4.589 -37.616 1.00 80.69 218 GLY A C 1
ATOM 1663 O O . GLY A 1 218 ? 26.337 4.075 -37.672 1.00 80.69 218 GLY A O 1
ATOM 1664 N N . VAL A 1 219 ? 27.654 5.810 -37.102 1.00 87.56 219 VAL A N 1
ATOM 1665 C CA . VAL A 1 219 ? 26.625 6.627 -36.442 1.00 87.56 219 VAL A CA 1
ATOM 1666 C C . VAL A 1 219 ? 26.739 8.096 -36.850 1.00 87.56 219 VAL A C 1
ATOM 1668 O O . VAL A 1 219 ? 27.779 8.716 -36.662 1.00 87.56 219 VAL A O 1
ATOM 1671 N N . ASN A 1 220 ? 25.647 8.667 -37.360 1.00 88.75 220 ASN A N 1
ATOM 1672 C CA . ASN A 1 220 ? 25.544 10.064 -37.779 1.00 88.75 220 ASN A CA 1
ATOM 1673 C C . ASN A 1 220 ? 24.455 10.791 -36.979 1.00 88.75 220 ASN A C 1
ATOM 1675 O O . ASN A 1 220 ? 23.331 10.300 -36.867 1.00 88.75 220 ASN A O 1
ATOM 1679 N N . LEU A 1 221 ? 24.751 11.990 -36.476 1.00 87.38 221 LEU A N 1
ATOM 1680 C CA . LEU A 1 221 ? 23.753 12.871 -35.867 1.00 87.38 221 LEU A CA 1
ATOM 1681 C C . LEU A 1 221 ? 22.980 13.624 -36.964 1.00 87.38 221 LEU A C 1
ATOM 1683 O O . LEU A 1 221 ? 23.584 14.350 -37.752 1.00 87.38 221 LEU A O 1
ATOM 1687 N N . VAL A 1 222 ? 21.655 13.453 -37.025 1.00 84.62 222 VAL A N 1
ATOM 1688 C CA . VAL A 1 222 ? 20.782 14.091 -38.035 1.00 84.62 222 VAL A CA 1
ATOM 1689 C C . VAL A 1 222 ? 20.141 15.365 -37.482 1.00 84.62 222 VAL A C 1
ATOM 1691 O O . VAL A 1 222 ? 20.072 16.384 -38.168 1.00 84.62 222 VAL A O 1
ATOM 1694 N N . SER A 1 223 ? 19.701 15.325 -36.226 1.00 81.69 223 SER A N 1
ATOM 1695 C CA . SER A 1 223 ? 19.244 16.489 -35.461 1.00 81.69 223 SER A CA 1
ATOM 1696 C C . SER A 1 223 ? 19.474 16.248 -33.967 1.00 81.69 223 SER A C 1
ATOM 1698 O O . SER A 1 223 ? 19.861 15.148 -33.579 1.00 81.69 223 SER A O 1
ATOM 1700 N N . GLU A 1 224 ? 19.229 17.244 -33.108 1.00 81.12 224 GLU A N 1
ATOM 1701 C CA . GLU A 1 224 ? 19.429 17.110 -31.653 1.00 81.12 224 GLU A CA 1
ATOM 1702 C C . GLU A 1 224 ? 18.759 15.866 -31.048 1.00 81.12 224 GLU A C 1
ATOM 1704 O O . GLU A 1 224 ? 19.282 15.321 -30.082 1.00 81.12 224 GLU A O 1
ATOM 1709 N N . SER A 1 225 ? 17.645 15.395 -31.615 1.00 73.56 225 SER A N 1
ATOM 1710 C CA . SER A 1 225 ? 16.899 14.222 -31.146 1.00 73.56 225 SER A CA 1
ATOM 1711 C C . SER A 1 225 ? 16.850 13.068 -32.154 1.00 73.56 225 SER A C 1
ATOM 1713 O O . SER A 1 225 ? 16.032 12.164 -31.998 1.00 73.56 225 SER A O 1
ATOM 1715 N N . GLU A 1 226 ? 17.669 13.079 -33.208 1.00 80.94 226 GLU A N 1
ATOM 1716 C CA . GLU A 1 226 ? 17.592 12.100 -34.299 1.00 80.94 226 GLU A CA 1
ATOM 1717 C C . GLU A 1 226 ? 18.980 11.616 -34.714 1.00 80.94 226 GLU A C 1
ATOM 1719 O O . GLU A 1 226 ? 19.871 12.411 -35.021 1.00 80.94 226 GLU A O 1
ATOM 1724 N N . ILE A 1 227 ? 19.151 10.296 -34.754 1.00 84.69 227 ILE A N 1
ATOM 1725 C CA . ILE A 1 227 ? 20.437 9.657 -35.017 1.00 84.69 227 ILE A CA 1
ATOM 1726 C C . ILE A 1 227 ? 20.284 8.514 -36.022 1.00 84.69 227 ILE A C 1
ATOM 1728 O O . ILE A 1 227 ? 19.302 7.771 -36.002 1.00 84.69 227 ILE A O 1
ATOM 1732 N N . GLU A 1 228 ? 21.251 8.388 -36.923 1.00 87.19 228 GLU A N 1
ATOM 1733 C CA . GLU A 1 228 ? 21.214 7.481 -38.066 1.00 87.19 228 GLU A CA 1
ATOM 1734 C C . GLU A 1 228 ? 22.401 6.510 -38.019 1.00 87.19 228 GLU A C 1
ATOM 1736 O O . GLU A 1 228 ? 23.555 6.932 -38.073 1.00 87.19 228 GLU A O 1
ATOM 1741 N N . LEU A 1 229 ? 22.125 5.208 -37.906 1.00 84.81 229 LEU A N 1
ATOM 1742 C CA . LEU A 1 229 ? 23.120 4.144 -37.996 1.00 84.81 229 LEU A CA 1
ATOM 1743 C C . LEU A 1 229 ? 23.278 3.695 -39.451 1.00 84.81 229 LEU A C 1
ATOM 1745 O O . LEU A 1 229 ? 22.288 3.460 -40.147 1.00 84.81 229 LEU A O 1
ATOM 1749 N N . VAL A 1 230 ? 24.518 3.516 -39.894 1.00 86.81 230 VAL A N 1
ATOM 1750 C CA . VAL A 1 230 ? 24.882 3.142 -41.270 1.00 86.81 230 VAL A CA 1
ATOM 1751 C C . VAL A 1 230 ? 25.775 1.896 -41.210 1.00 86.81 230 VAL A C 1
ATOM 1753 O O . VAL A 1 230 ? 26.657 1.839 -40.346 1.00 86.81 230 VAL A O 1
ATOM 1756 N N . PRO A 1 231 ? 25.569 0.875 -42.066 1.00 82.06 231 PRO A N 1
ATOM 1757 C CA . PRO A 1 231 ? 26.408 -0.314 -42.054 1.00 82.06 231 PRO A CA 1
ATOM 1758 C C . PRO A 1 231 ? 27.839 0.051 -42.448 1.00 82.06 231 PRO A C 1
ATOM 1760 O O . PRO A 1 231 ? 28.079 0.828 -43.370 1.00 82.06 231 PRO A O 1
ATOM 1763 N N . SER A 1 232 ? 28.794 -0.540 -41.746 1.00 83.06 232 SER A N 1
ATOM 1764 C CA . SER A 1 232 ? 30.213 -0.468 -42.063 1.00 83.06 232 SER A CA 1
ATOM 1765 C C . SER A 1 232 ? 30.695 -1.830 -42.538 1.00 83.06 232 SER A C 1
ATOM 1767 O O . SER A 1 232 ? 30.364 -2.855 -41.945 1.00 83.06 232 SER A O 1
ATOM 1769 N N . ASP A 1 233 ? 31.500 -1.848 -43.596 1.00 81.25 233 ASP A N 1
ATOM 1770 C CA . ASP A 1 233 ? 32.126 -3.078 -44.076 1.00 81.25 233 ASP A CA 1
ATOM 1771 C C . ASP A 1 233 ? 33.275 -3.501 -43.151 1.00 81.25 233 ASP A C 1
ATOM 1773 O O . ASP A 1 233 ? 34.149 -2.694 -42.803 1.00 81.25 233 ASP A O 1
ATOM 1777 N N . TYR A 1 234 ? 33.292 -4.779 -42.775 1.00 76.06 234 TYR A N 1
ATOM 1778 C CA . TYR A 1 234 ? 34.364 -5.422 -42.017 1.00 76.06 234 TYR A CA 1
ATOM 1779 C C . TYR A 1 234 ? 34.841 -6.669 -42.760 1.00 76.06 234 TYR A C 1
ATOM 1781 O O . TYR A 1 234 ? 34.041 -7.517 -43.144 1.00 76.06 234 TYR A O 1
ATOM 1789 N N . VAL A 1 235 ? 36.154 -6.806 -42.941 1.00 75.62 235 VAL A N 1
ATOM 1790 C CA . VAL A 1 235 ? 36.753 -8.038 -43.475 1.00 75.62 235 VAL A CA 1
ATOM 1791 C C . VAL A 1 235 ? 36.922 -9.023 -42.323 1.00 75.62 235 VAL A C 1
ATOM 1793 O O . VAL A 1 235 ? 37.563 -8.692 -41.323 1.00 75.62 235 VAL A O 1
ATOM 1796 N N . VAL A 1 236 ? 36.327 -10.206 -42.458 1.00 72.12 236 VAL A N 1
ATOM 1797 C CA . VAL A 1 236 ? 36.265 -11.248 -41.426 1.00 72.12 236 VAL A CA 1
ATOM 1798 C C . VAL A 1 236 ? 36.607 -12.615 -42.015 1.00 72.12 236 VAL A C 1
ATOM 1800 O O . VAL A 1 236 ? 36.474 -12.855 -43.214 1.00 72.12 236 VAL A O 1
ATOM 1803 N N . ASN A 1 237 ? 37.017 -13.538 -41.151 1.00 69.44 237 ASN A N 1
ATOM 1804 C CA . ASN A 1 237 ? 37.173 -14.940 -41.519 1.00 69.44 237 ASN A CA 1
ATOM 1805 C C . ASN A 1 237 ? 35.900 -15.693 -41.136 1.00 69.44 237 ASN A C 1
ATOM 1807 O O . ASN A 1 237 ? 35.485 -15.661 -39.977 1.00 69.44 237 ASN A O 1
ATOM 1811 N N . LEU A 1 238 ? 35.279 -16.362 -42.102 1.00 68.31 238 LEU A N 1
ATOM 1812 C CA . LEU A 1 238 ? 33.947 -16.943 -41.962 1.00 68.31 238 LEU A CA 1
ATOM 1813 C C . LEU A 1 238 ? 34.027 -18.453 -42.204 1.00 68.31 238 LEU A C 1
ATOM 1815 O O . LEU A 1 238 ? 34.637 -18.904 -43.167 1.00 68.31 238 LEU A O 1
ATOM 1819 N N . THR A 1 239 ? 33.426 -19.260 -41.332 1.00 65.94 239 THR A N 1
ATOM 1820 C CA . THR A 1 239 ? 33.315 -20.714 -41.555 1.00 65.94 239 THR A CA 1
ATOM 1821 C C . THR A 1 239 ? 31.875 -21.040 -41.926 1.00 65.94 239 THR A C 1
ATOM 1823 O O . THR A 1 239 ? 30.984 -20.731 -41.140 1.00 65.94 239 THR A O 1
ATOM 1826 N N . LYS A 1 240 ? 31.644 -21.629 -43.105 1.00 65.44 240 LYS A N 1
ATOM 1827 C CA . LYS A 1 240 ? 30.338 -22.147 -43.568 1.00 65.44 240 LYS A CA 1
ATOM 1828 C C . LYS A 1 240 ? 30.342 -23.674 -43.454 1.00 65.44 240 LYS A C 1
ATOM 1830 O O . LYS A 1 240 ? 31.410 -24.262 -43.355 1.00 65.44 240 LYS A O 1
ATOM 1835 N N . TYR A 1 241 ? 29.182 -24.327 -43.450 1.00 66.31 241 TYR A N 1
ATOM 1836 C CA . TYR A 1 241 ? 29.075 -25.784 -43.249 1.00 66.31 241 TYR A CA 1
ATOM 1837 C C . TYR A 1 241 ? 28.416 -26.473 -44.444 1.00 66.31 241 TYR A C 1
ATOM 1839 O O . TYR A 1 241 ? 27.307 -26.987 -44.334 1.00 66.31 241 TYR A O 1
ATOM 1847 N N . GLU A 1 242 ? 29.087 -26.439 -45.587 1.00 67.44 242 GLU A N 1
ATOM 1848 C CA . GLU A 1 242 ? 28.517 -26.839 -46.873 1.00 67.44 242 GLU A CA 1
ATOM 1849 C C . GLU A 1 242 ? 28.202 -28.337 -46.942 1.00 67.44 242 GLU A C 1
ATOM 1851 O O . GLU A 1 242 ? 28.881 -29.169 -46.330 1.00 67.44 242 GLU A O 1
ATOM 1856 N N . ALA A 1 243 ? 27.175 -28.696 -47.716 1.00 69.12 243 ALA A N 1
ATOM 1857 C CA . ALA A 1 243 ? 26.842 -30.091 -47.980 1.00 69.12 243 ALA A CA 1
ATOM 1858 C C . ALA A 1 243 ? 28.026 -30.820 -48.646 1.00 69.12 243 ALA A C 1
ATOM 1860 O O . ALA A 1 243 ? 28.452 -30.477 -49.750 1.00 69.12 243 ALA A O 1
ATOM 1861 N N . ALA A 1 244 ? 28.541 -31.851 -47.978 1.00 70.69 244 ALA A N 1
ATOM 1862 C CA . ALA A 1 244 ? 29.613 -32.692 -48.482 1.00 70.69 244 ALA A CA 1
ATOM 1863 C C . ALA A 1 244 ? 29.158 -33.389 -49.771 1.00 70.69 244 ALA A C 1
ATOM 1865 O O . ALA A 1 244 ? 28.055 -33.933 -49.828 1.00 70.69 244 ALA A O 1
ATOM 1866 N N . THR A 1 245 ? 29.997 -33.385 -50.804 1.00 73.81 245 THR A N 1
ATOM 1867 C CA . THR A 1 245 ? 29.677 -33.960 -52.118 1.00 73.81 245 THR A CA 1
ATOM 1868 C C . THR A 1 245 ? 30.606 -35.116 -52.477 1.00 73.81 245 THR A C 1
ATOM 18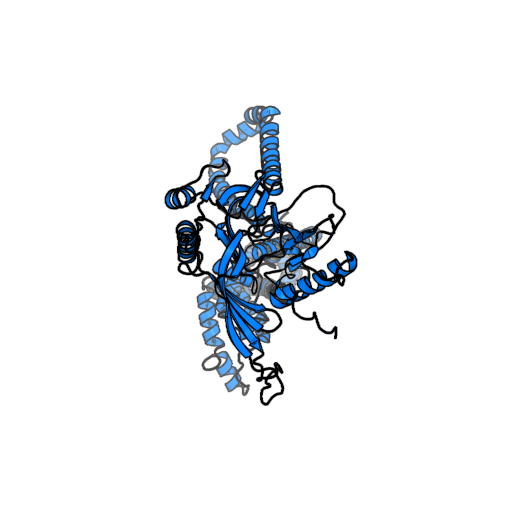70 O O . THR A 1 245 ? 31.735 -35.195 -51.993 1.00 73.81 245 THR A O 1
ATOM 1873 N N . ASP A 1 246 ? 30.110 -36.041 -53.301 1.00 72.25 246 ASP A N 1
ATOM 1874 C CA . ASP A 1 246 ? 30.922 -37.089 -53.921 1.00 72.25 246 ASP A CA 1
ATOM 1875 C C . ASP A 1 246 ? 31.778 -36.544 -55.084 1.00 72.25 246 ASP A C 1
ATOM 1877 O O . ASP A 1 246 ? 31.666 -35.380 -55.475 1.00 72.25 246 ASP A O 1
ATOM 1881 N N . GLU A 1 247 ? 32.622 -37.394 -55.680 1.00 70.19 247 GLU A N 1
ATOM 1882 C CA . GLU A 1 247 ? 33.494 -37.022 -56.813 1.00 70.19 247 GLU A CA 1
ATOM 1883 C C . GLU A 1 247 ? 32.727 -36.525 -58.061 1.00 70.19 247 GLU A C 1
ATOM 1885 O O . GLU A 1 247 ? 33.333 -35.957 -58.968 1.00 70.19 247 GLU A O 1
ATOM 1890 N N . ASN A 1 248 ? 31.399 -36.702 -58.107 1.00 65.44 248 ASN A N 1
ATOM 1891 C CA . ASN A 1 248 ? 30.514 -36.248 -59.181 1.00 65.44 248 ASN A CA 1
ATOM 1892 C C . ASN A 1 248 ? 29.653 -35.028 -58.783 1.00 65.44 248 ASN A C 1
ATOM 1894 O O . ASN A 1 248 ? 28.785 -34.617 -59.557 1.00 65.44 248 ASN A O 1
ATOM 1898 N N . GLY A 1 249 ? 29.865 -34.445 -57.597 1.00 64.31 249 GLY A N 1
ATOM 1899 C CA . GLY A 1 249 ? 29.127 -33.277 -57.103 1.00 64.31 249 GLY A CA 1
ATOM 1900 C C . GLY A 1 249 ? 27.741 -33.580 -56.515 1.00 64.31 249 GLY A C 1
ATOM 1901 O O . GLY A 1 249 ? 26.943 -32.658 -56.341 1.00 64.31 249 GLY A O 1
ATOM 1902 N N . SER A 1 250 ? 27.423 -34.843 -56.215 1.00 68.44 250 SER A N 1
ATOM 1903 C CA . SER A 1 250 ? 26.152 -35.232 -55.582 1.00 68.44 250 SER A CA 1
ATOM 1904 C C . SER A 1 250 ? 26.260 -35.173 -54.053 1.00 68.44 250 SER A C 1
ATOM 1906 O O . SER A 1 250 ? 27.271 -35.619 -53.513 1.00 68.44 250 SER A O 1
ATOM 1908 N N . PRO A 1 251 ? 25.252 -34.653 -53.324 1.00 70.44 251 PRO A N 1
ATOM 1909 C CA . PRO A 1 251 ? 25.329 -34.512 -51.872 1.00 70.44 251 PRO A CA 1
ATOM 1910 C C . PRO A 1 251 ? 25.333 -35.876 -51.169 1.00 70.44 251 PRO A C 1
ATOM 1912 O O . PRO A 1 251 ? 24.433 -36.695 -51.369 1.00 70.44 251 PRO A O 1
ATOM 1915 N N . LEU A 1 252 ? 26.327 -36.090 -50.311 1.00 74.69 252 LEU A N 1
ATOM 1916 C CA . LEU A 1 252 ? 26.432 -37.236 -49.414 1.00 74.69 252 LEU A CA 1
ATOM 1917 C C . LEU A 1 252 ? 25.344 -37.134 -48.340 1.00 74.69 252 LEU A C 1
ATOM 1919 O O . LEU A 1 252 ? 25.168 -36.075 -47.738 1.00 74.69 252 LEU A O 1
ATOM 1923 N N . LEU A 1 253 ? 24.618 -38.225 -48.093 1.00 76.75 253 LEU A N 1
ATOM 1924 C CA . LEU A 1 253 ? 23.519 -38.277 -47.124 1.00 76.75 253 LEU A CA 1
ATOM 1925 C C . LEU A 1 253 ? 23.892 -39.134 -45.905 1.00 76.75 253 LEU A C 1
ATOM 1927 O O . LEU A 1 253 ? 24.602 -40.130 -46.039 1.00 76.75 253 LEU A O 1
ATOM 1931 N N . ASP A 1 254 ? 23.397 -38.750 -44.730 1.00 76.00 254 ASP A N 1
ATOM 1932 C CA . ASP A 1 254 ? 23.486 -39.521 -43.489 1.00 76.00 254 ASP A CA 1
ATOM 1933 C C . ASP A 1 254 ? 22.492 -40.703 -43.465 1.00 76.00 254 ASP A C 1
ATOM 1935 O O . ASP A 1 254 ? 21.641 -40.854 -44.346 1.00 76.00 254 ASP A O 1
ATOM 1939 N N . GLU A 1 255 ? 22.567 -41.548 -42.429 1.00 71.25 255 GLU A N 1
ATOM 1940 C CA . GLU A 1 255 ? 21.666 -42.705 -42.254 1.00 71.25 255 GLU A CA 1
ATOM 1941 C C . GLU A 1 255 ? 20.176 -42.319 -42.109 1.00 71.25 255 GLU A C 1
ATOM 1943 O O . GLU A 1 255 ? 19.301 -43.175 -42.228 1.00 71.25 255 GLU A O 1
ATOM 1948 N N . SER A 1 256 ? 19.873 -41.036 -41.875 1.00 68.19 256 SER A N 1
ATOM 1949 C CA . SER A 1 256 ? 18.515 -40.480 -41.800 1.00 68.19 256 SER A CA 1
ATOM 1950 C C . SER A 1 256 ? 18.067 -39.785 -43.099 1.00 68.19 256 SER A C 1
ATOM 1952 O O . SER A 1 256 ? 16.941 -39.289 -43.168 1.00 68.19 256 SER A O 1
ATOM 1954 N N . GLY A 1 257 ? 18.909 -39.763 -44.138 1.00 65.06 257 GLY A N 1
ATOM 1955 C CA . GLY A 1 257 ? 18.624 -39.152 -45.438 1.00 65.06 257 GLY A CA 1
ATOM 1956 C C . GLY A 1 257 ? 18.843 -37.635 -45.513 1.00 65.06 257 GLY A C 1
ATOM 1957 O O . GLY A 1 257 ? 18.390 -37.016 -46.479 1.00 65.06 257 GLY A O 1
ATOM 1958 N N . ASN A 1 258 ? 19.521 -37.024 -44.536 1.00 69.56 258 ASN A N 1
ATOM 1959 C CA . ASN A 1 258 ? 19.882 -35.601 -44.561 1.00 69.56 258 ASN A CA 1
ATOM 1960 C C . ASN A 1 258 ? 21.285 -35.405 -45.156 1.00 69.56 258 ASN A C 1
ATOM 1962 O O . ASN A 1 258 ? 22.142 -36.263 -44.962 1.00 69.56 258 ASN A O 1
ATOM 1966 N N . PRO A 1 259 ? 21.573 -34.287 -45.847 1.00 69.50 259 PRO A N 1
ATOM 1967 C CA . PRO A 1 259 ? 22.916 -34.017 -46.349 1.00 69.50 259 PRO A CA 1
ATOM 1968 C C . PRO A 1 259 ? 23.935 -33.862 -45.211 1.00 69.50 259 PRO A C 1
ATOM 1970 O O . PRO A 1 259 ? 23.751 -33.047 -44.305 1.00 69.50 259 PRO A O 1
ATOM 1973 N N . VAL A 1 260 ? 25.026 -34.627 -45.298 1.00 71.56 260 VAL A N 1
ATOM 1974 C CA . VAL A 1 260 ? 26.213 -34.506 -44.442 1.00 71.56 260 VAL A CA 1
ATOM 1975 C C . VAL A 1 260 ? 26.853 -33.145 -44.693 1.00 71.56 260 VAL A C 1
ATOM 1977 O O . VAL A 1 260 ? 26.972 -32.728 -45.842 1.00 71.56 260 VAL A O 1
ATOM 1980 N N . LYS A 1 261 ? 27.286 -32.453 -43.638 1.00 71.19 261 LYS A N 1
ATOM 1981 C CA . LYS A 1 261 ? 27.858 -31.102 -43.728 1.00 71.19 261 LYS A CA 1
ATOM 1982 C C . LYS A 1 261 ? 29.315 -31.073 -43.305 1.00 71.19 261 LYS A C 1
ATOM 1984 O O . LYS A 1 261 ? 29.667 -31.660 -42.283 1.00 71.19 261 LYS A O 1
ATOM 1989 N N . THR A 1 262 ? 30.128 -30.326 -44.041 1.00 69.62 262 THR A N 1
ATOM 1990 C CA . THR A 1 262 ? 31.559 -30.149 -43.781 1.00 69.62 262 THR A CA 1
ATOM 1991 C C . THR A 1 262 ? 31.872 -28.670 -43.601 1.00 69.62 262 THR A C 1
ATOM 1993 O O . THR A 1 262 ? 31.442 -27.838 -44.393 1.00 69.62 262 THR A O 1
ATOM 1996 N N . ALA A 1 263 ? 32.649 -28.331 -42.573 1.00 67.88 263 ALA A N 1
ATOM 1997 C CA . ALA A 1 263 ? 33.102 -26.963 -42.355 1.00 67.88 263 ALA A CA 1
ATOM 1998 C C . ALA A 1 263 ? 34.087 -26.524 -43.459 1.00 67.88 263 ALA A C 1
ATOM 2000 O O . ALA A 1 263 ? 35.191 -27.061 -43.566 1.00 67.88 263 ALA A O 1
ATOM 2001 N N . VAL A 1 264 ? 33.695 -25.529 -44.254 1.00 71.56 264 VAL A N 1
ATOM 2002 C CA . VAL A 1 264 ? 34.504 -24.867 -45.283 1.00 71.56 264 VAL A CA 1
ATOM 2003 C C . VAL A 1 264 ? 34.893 -23.478 -44.780 1.00 71.56 264 VAL A C 1
ATOM 2005 O O . VAL A 1 264 ? 34.049 -22.674 -44.375 1.00 71.56 264 VAL A O 1
ATOM 2008 N N . TYR A 1 265 ? 36.194 -23.199 -44.782 1.00 73.56 265 TYR A N 1
ATOM 2009 C CA . TYR A 1 265 ? 36.757 -21.948 -44.287 1.00 73.56 265 TYR A CA 1
ATOM 2010 C C . TYR A 1 265 ? 36.912 -20.925 -45.417 1.00 73.56 265 TYR A C 1
ATOM 2012 O O . TYR A 1 265 ? 37.649 -21.154 -46.376 1.00 73.56 265 TYR A O 1
ATOM 2020 N N . TYR A 1 266 ? 36.245 -19.784 -45.262 1.00 72.31 266 TYR A N 1
ATOM 2021 C CA . TYR A 1 266 ? 36.279 -18.633 -46.157 1.00 72.31 266 TYR A CA 1
ATOM 2022 C C . TYR A 1 266 ? 37.113 -17.509 -45.523 1.00 72.31 266 TYR A C 1
ATOM 2024 O O . TYR A 1 266 ? 36.599 -16.760 -44.684 1.00 72.31 266 TYR A O 1
ATOM 2032 N N . PRO A 1 267 ? 38.405 -17.382 -45.880 1.00 70.94 267 PRO A N 1
ATOM 2033 C CA . PRO A 1 267 ? 39.197 -16.229 -45.480 1.00 70.94 267 PRO A CA 1
ATOM 2034 C C . PRO A 1 267 ? 38.724 -14.970 -46.216 1.00 70.94 267 PRO A C 1
ATOM 2036 O O . PRO A 1 267 ? 38.326 -15.036 -47.379 1.00 70.94 267 PRO A O 1
ATOM 2039 N N . ASP A 1 268 ? 38.856 -13.819 -45.558 1.00 72.69 268 ASP A N 1
ATOM 2040 C CA . ASP A 1 268 ? 38.690 -12.488 -46.161 1.00 72.69 268 ASP A CA 1
ATOM 2041 C C . ASP A 1 268 ? 37.307 -12.160 -46.771 1.00 72.69 268 ASP A C 1
ATOM 2043 O O . ASP A 1 268 ? 37.208 -11.329 -47.679 1.00 72.69 268 ASP A O 1
ATOM 2047 N N . GLU A 1 269 ? 36.212 -12.736 -46.262 1.00 74.06 269 GLU A N 1
ATOM 2048 C CA . GLU A 1 269 ? 34.874 -12.270 -46.650 1.00 74.06 269 GLU A CA 1
ATOM 2049 C C . GLU A 1 269 ? 34.554 -10.907 -46.018 1.00 74.06 269 GLU A C 1
ATOM 2051 O O . GLU A 1 269 ? 34.807 -10.652 -44.842 1.00 74.06 269 GLU A O 1
ATOM 2056 N N . THR A 1 270 ? 33.974 -10.007 -46.813 1.00 75.19 270 THR A N 1
ATOM 2057 C CA . THR A 1 270 ? 33.537 -8.682 -46.346 1.00 75.19 270 THR A CA 1
ATOM 2058 C C . THR A 1 270 ? 32.104 -8.765 -45.844 1.00 75.19 270 THR A C 1
ATOM 2060 O O . THR A 1 270 ? 31.208 -9.016 -46.642 1.00 75.19 270 THR A O 1
ATOM 2063 N N . VAL A 1 271 ? 31.845 -8.528 -44.563 1.00 73.31 271 VAL A N 1
ATOM 2064 C CA . VAL A 1 271 ? 30.494 -8.534 -43.984 1.00 73.31 271 VAL A CA 1
ATOM 2065 C C . VAL A 1 271 ? 30.123 -7.118 -43.549 1.00 73.31 271 VAL A C 1
ATOM 2067 O O . VAL A 1 271 ? 30.907 -6.438 -42.889 1.00 73.31 271 VAL A O 1
ATOM 2070 N N . GLY A 1 272 ? 28.920 -6.676 -43.920 1.00 74.62 272 GLY A N 1
ATOM 2071 C CA . GLY A 1 272 ? 28.359 -5.417 -43.437 1.00 74.62 272 GLY A CA 1
ATOM 2072 C C . GLY A 1 272 ? 27.859 -5.588 -42.005 1.00 74.62 272 GLY A C 1
ATOM 2073 O O . GLY A 1 272 ? 27.057 -6.488 -41.745 1.00 74.62 272 GLY A O 1
ATOM 2074 N N . CYS A 1 273 ? 28.325 -4.743 -41.089 1.00 75.94 273 CYS A N 1
ATOM 2075 C CA . CYS A 1 273 ? 27.942 -4.760 -39.678 1.00 75.94 273 CYS A CA 1
ATOM 2076 C C . CYS A 1 273 ? 27.654 -3.335 -39.186 1.00 75.94 273 CYS A C 1
ATOM 2078 O O . CYS A 1 273 ? 28.266 -2.374 -39.650 1.00 75.94 273 CYS A O 1
ATOM 2080 N N . MET A 1 274 ? 26.777 -3.190 -38.196 1.00 80.25 274 MET A N 1
ATOM 2081 C CA . MET A 1 274 ? 26.596 -1.934 -37.459 1.00 80.25 274 MET A CA 1
ATOM 2082 C C . MET A 1 274 ? 27.097 -2.152 -36.038 1.00 80.25 274 MET A C 1
ATOM 2084 O O . MET A 1 274 ? 26.468 -2.870 -35.265 1.00 80.25 274 MET A O 1
ATOM 2088 N N . ILE A 1 275 ? 28.238 -1.564 -35.691 1.00 83.69 275 ILE A N 1
ATOM 2089 C CA . ILE A 1 275 ? 28.842 -1.688 -34.361 1.00 83.69 275 ILE A CA 1
ATOM 2090 C C . ILE A 1 275 ? 29.085 -0.285 -33.826 1.00 83.69 275 ILE A C 1
ATOM 2092 O O . ILE A 1 275 ? 29.682 0.536 -34.517 1.00 83.69 275 ILE A O 1
ATOM 2096 N N . GLY A 1 276 ? 28.626 -0.013 -32.607 1.00 86.88 276 GLY A N 1
ATOM 2097 C CA . GLY A 1 276 ? 28.796 1.294 -31.992 1.00 86.88 276 GLY A CA 1
ATOM 2098 C C . GLY A 1 276 ? 27.898 1.515 -30.783 1.00 86.88 276 GLY A C 1
ATOM 2099 O O . GLY A 1 276 ? 27.413 0.584 -30.136 1.00 86.88 276 GLY A O 1
ATOM 2100 N N . TYR A 1 277 ? 27.726 2.787 -30.459 1.00 88.12 277 TYR A N 1
ATOM 2101 C CA . TYR A 1 277 ? 26.900 3.282 -29.371 1.00 88.12 277 TYR A CA 1
ATOM 2102 C C . TYR A 1 277 ? 26.501 4.746 -29.571 1.00 88.12 277 TYR A C 1
ATOM 2104 O O . TYR A 1 277 ? 27.163 5.506 -30.285 1.00 88.12 277 TYR A O 1
ATOM 2112 N N . PHE A 1 278 ? 25.444 5.157 -28.875 1.00 87.38 278 PHE A N 1
ATOM 2113 C CA . PHE A 1 278 ? 25.076 6.560 -28.707 1.00 87.38 278 PHE A CA 1
ATOM 2114 C C . PHE A 1 278 ? 24.478 6.807 -27.326 1.00 87.38 278 PHE A C 1
ATOM 2116 O O . PHE A 1 278 ? 23.850 5.923 -26.746 1.00 87.38 278 PHE A O 1
ATOM 2123 N N . ALA A 1 279 ? 24.675 8.015 -26.806 1.00 86.19 279 ALA A N 1
ATOM 2124 C CA . ALA A 1 279 ? 24.152 8.462 -25.529 1.00 86.19 279 ALA A CA 1
ATOM 2125 C C . ALA A 1 279 ? 23.287 9.716 -25.685 1.00 86.19 279 ALA A C 1
ATOM 2127 O O . ALA A 1 279 ? 23.587 10.600 -26.489 1.00 86.19 279 ALA A O 1
ATOM 2128 N N . PHE A 1 280 ? 22.205 9.792 -24.913 1.00 81.19 280 PHE A N 1
ATOM 2129 C CA . PHE A 1 280 ? 21.251 10.896 -24.960 1.00 81.19 280 PHE A CA 1
ATOM 2130 C C . PHE A 1 280 ? 20.727 11.270 -23.572 1.00 81.19 280 PHE A C 1
ATOM 2132 O O . PHE A 1 280 ? 20.570 10.432 -22.678 1.00 81.19 280 PHE A O 1
ATOM 2139 N N . ARG A 1 281 ? 20.410 12.555 -23.410 1.00 79.50 281 ARG A N 1
ATOM 2140 C CA . ARG A 1 281 ? 19.806 13.122 -22.207 1.00 79.50 281 ARG A CA 1
ATOM 2141 C C . ARG A 1 281 ? 18.301 13.234 -22.382 1.00 79.50 281 ARG A C 1
ATOM 2143 O O . ARG A 1 281 ? 17.826 14.029 -23.192 1.00 79.50 281 ARG A O 1
ATOM 2150 N N . GLN A 1 282 ? 17.557 12.447 -21.612 1.00 67.44 282 GLN A N 1
ATOM 2151 C CA . GLN A 1 282 ? 16.100 12.390 -21.705 1.00 67.44 282 GLN A CA 1
ATOM 2152 C C . GLN A 1 282 ? 15.448 13.722 -21.290 1.00 67.44 282 GLN A C 1
ATOM 2154 O O . GLN A 1 282 ? 15.820 14.319 -20.278 1.00 67.44 282 GLN A O 1
ATOM 2159 N N . SER A 1 283 ? 14.452 14.181 -22.051 1.00 58.81 283 SER A N 1
ATOM 2160 C CA . SER A 1 283 ? 13.659 15.362 -21.700 1.00 58.81 283 SER A CA 1
ATOM 2161 C C . SER A 1 283 ? 12.535 15.005 -20.719 1.00 58.81 283 SER A C 1
ATOM 2163 O O . SER A 1 283 ? 11.871 13.974 -20.839 1.00 58.81 283 SER A O 1
ATOM 2165 N N . VAL A 1 284 ? 12.311 15.857 -19.712 1.00 53.53 284 VAL A N 1
ATOM 2166 C CA . VAL A 1 284 ? 11.238 15.651 -18.725 1.00 53.53 284 VAL A CA 1
ATOM 2167 C C . VAL A 1 284 ? 9.880 15.756 -19.423 1.00 53.53 284 VAL A C 1
ATOM 2169 O O . VAL A 1 284 ? 9.634 16.713 -20.158 1.00 53.53 284 VAL A O 1
ATOM 2172 N N . SER A 1 285 ? 8.985 14.793 -19.172 1.00 50.25 285 SER A N 1
ATOM 2173 C CA . SER A 1 285 ? 7.677 14.706 -19.837 1.00 50.25 285 SER A CA 1
ATOM 2174 C C . SER A 1 285 ? 6.919 16.048 -19.822 1.00 50.25 285 SER A C 1
ATOM 2176 O O . SER A 1 285 ? 6.646 16.577 -18.736 1.00 50.25 285 SER A O 1
ATOM 2178 N N . PRO A 1 286 ? 6.483 16.576 -20.987 1.00 51.69 286 PRO A N 1
ATOM 2179 C CA . PRO A 1 286 ? 5.706 17.815 -21.060 1.00 51.69 286 PRO A CA 1
ATOM 2180 C C . PRO A 1 286 ? 4.414 17.778 -20.234 1.00 51.69 286 PRO A C 1
ATOM 2182 O O . PRO A 1 286 ? 3.953 18.814 -19.761 1.00 51.69 286 PRO A O 1
ATOM 2185 N N . VAL A 1 287 ? 3.845 16.586 -20.017 1.00 47.94 287 VAL A N 1
ATOM 2186 C CA . VAL A 1 287 ? 2.651 16.384 -19.179 1.00 47.94 287 VAL A CA 1
ATOM 2187 C C . VAL A 1 287 ? 2.980 16.578 -17.698 1.00 47.94 287 VAL A C 1
ATOM 2189 O O . VAL A 1 287 ? 2.195 17.189 -16.977 1.00 47.94 287 VAL A O 1
ATOM 2192 N N . LEU A 1 288 ? 4.152 16.123 -17.246 1.00 43.78 288 LEU A N 1
ATOM 2193 C CA . LEU A 1 288 ? 4.605 16.312 -15.868 1.00 43.78 288 LEU A CA 1
ATOM 2194 C C . LEU A 1 288 ? 4.956 17.783 -15.603 1.00 43.78 288 LEU A C 1
ATOM 2196 O O . LEU A 1 288 ? 4.523 18.342 -14.596 1.00 43.78 288 LEU A O 1
ATOM 2200 N N . ILE A 1 289 ? 5.653 18.433 -16.544 1.00 53.12 289 ILE A N 1
ATOM 2201 C CA . ILE A 1 289 ? 5.894 19.885 -16.513 1.00 53.12 289 ILE A CA 1
ATOM 2202 C C . ILE A 1 289 ? 4.556 20.635 -16.486 1.00 53.12 289 ILE A C 1
ATOM 2204 O O . ILE A 1 289 ? 4.386 21.540 -15.675 1.00 53.12 289 ILE A O 1
ATOM 2208 N N . GLY A 1 290 ? 3.582 20.228 -17.307 1.00 50.66 290 GLY A N 1
ATOM 2209 C CA . GLY A 1 290 ? 2.233 20.794 -17.331 1.00 50.66 290 GLY A CA 1
ATOM 2210 C C . GLY A 1 290 ? 1.481 20.633 -16.007 1.00 50.66 290 GLY A C 1
ATOM 2211 O O . GLY A 1 290 ? 0.912 21.603 -15.514 1.00 50.66 290 GLY A O 1
ATOM 2212 N N . LEU A 1 291 ? 1.516 19.452 -15.385 1.00 46.25 291 LEU A N 1
ATOM 2213 C CA . LEU A 1 291 ? 0.864 19.197 -14.095 1.00 46.25 291 LEU A CA 1
ATOM 2214 C C . LEU A 1 291 ? 1.503 20.023 -12.967 1.00 46.25 291 LEU A C 1
ATOM 2216 O O . LEU A 1 291 ? 0.794 20.664 -12.189 1.00 46.25 291 LEU A O 1
ATOM 2220 N N . ILE A 1 292 ? 2.839 20.064 -12.915 1.00 52.66 292 ILE A N 1
ATOM 2221 C CA . ILE A 1 292 ? 3.594 20.892 -11.965 1.00 52.66 292 ILE A CA 1
ATOM 2222 C C . ILE A 1 292 ? 3.291 22.373 -12.205 1.00 52.66 292 ILE A C 1
ATOM 2224 O O . ILE A 1 292 ? 3.019 23.093 -11.248 1.00 52.66 292 ILE A O 1
ATOM 2228 N N . ALA A 1 293 ? 3.260 22.825 -13.461 1.00 51.47 293 ALA A N 1
ATOM 2229 C CA . ALA A 1 293 ? 2.915 24.195 -13.819 1.00 51.47 293 ALA A CA 1
ATOM 2230 C C . ALA A 1 293 ? 1.468 24.544 -13.444 1.00 51.47 293 ALA A C 1
ATOM 2232 O O . ALA A 1 293 ? 1.240 25.644 -12.960 1.00 51.47 293 ALA A O 1
ATOM 2233 N N . VAL A 1 294 ? 0.502 23.629 -13.581 1.00 56.62 294 VAL A N 1
ATOM 2234 C CA . VAL A 1 294 ? -0.893 23.845 -13.152 1.00 56.62 294 VAL A CA 1
ATOM 2235 C C . VAL A 1 294 ? -1.007 23.916 -11.628 1.00 56.62 294 VAL A C 1
ATOM 2237 O O . VAL A 1 294 ? -1.675 24.813 -11.119 1.00 56.62 294 VAL A O 1
ATOM 2240 N N . ILE A 1 295 ? -0.328 23.042 -10.878 1.00 55.53 295 ILE A N 1
ATOM 2241 C CA . ILE A 1 295 ? -0.332 23.072 -9.404 1.00 55.53 295 ILE A CA 1
ATOM 2242 C C . ILE A 1 295 ? 0.394 24.322 -8.883 1.00 55.53 295 ILE A C 1
ATOM 2244 O O . ILE A 1 295 ? -0.120 25.023 -8.008 1.00 55.53 295 ILE A O 1
ATOM 2248 N N . ALA A 1 296 ? 1.553 24.653 -9.456 1.00 54.50 296 ALA A N 1
ATOM 2249 C CA . ALA A 1 296 ? 2.308 25.858 -9.132 1.00 54.50 296 ALA A CA 1
ATOM 2250 C C . ALA A 1 296 ? 1.550 27.130 -9.537 1.00 54.50 296 ALA A C 1
ATOM 2252 O O . ALA A 1 296 ? 1.540 28.084 -8.767 1.00 54.50 296 ALA A O 1
ATOM 2253 N N . ALA A 1 297 ? 0.857 27.144 -10.680 1.00 58.03 297 ALA A N 1
ATOM 2254 C CA . ALA A 1 297 ? 0.001 28.252 -11.096 1.00 58.03 297 ALA A CA 1
ATOM 2255 C C . ALA A 1 297 ? -1.257 28.364 -10.229 1.00 58.03 297 ALA A C 1
ATOM 2257 O O . ALA A 1 297 ? -1.675 29.479 -9.950 1.00 58.03 297 ALA A O 1
ATOM 2258 N N . ALA A 1 298 ? -1.835 27.263 -9.740 1.00 60.66 298 ALA A N 1
ATOM 2259 C CA . ALA A 1 298 ? -2.947 27.298 -8.792 1.00 60.66 298 ALA A CA 1
ATOM 2260 C C . ALA A 1 298 ? -2.505 27.853 -7.425 1.00 60.66 298 ALA A C 1
ATOM 2262 O O . ALA A 1 298 ? -3.174 28.726 -6.870 1.00 60.66 298 ALA A O 1
ATOM 2263 N N . LEU A 1 299 ? -1.345 27.424 -6.913 1.00 59.59 299 LEU A N 1
ATOM 2264 C CA . LEU A 1 299 ? -0.736 27.969 -5.693 1.00 59.59 299 LEU A CA 1
ATOM 2265 C C . LEU A 1 299 ? -0.323 29.437 -5.860 1.00 59.59 299 LEU A C 1
ATOM 2267 O O . LEU A 1 299 ? -0.620 30.262 -4.996 1.00 59.59 299 LEU A O 1
ATOM 2271 N N . ALA A 1 300 ? 0.308 29.793 -6.979 1.00 61.38 300 ALA A N 1
ATOM 2272 C CA . ALA A 1 300 ? 0.685 31.165 -7.294 1.00 61.38 300 ALA A CA 1
ATOM 2273 C C . ALA A 1 300 ? -0.551 32.049 -7.496 1.00 61.38 300 ALA A C 1
ATOM 2275 O O . ALA A 1 300 ? -0.595 33.140 -6.943 1.00 61.38 300 ALA A O 1
ATOM 2276 N N . ALA A 1 301 ? -1.591 31.582 -8.190 1.00 65.75 301 ALA A N 1
ATOM 2277 C CA . ALA A 1 301 ? -2.856 32.297 -8.330 1.00 65.75 301 ALA A CA 1
ATOM 2278 C C . ALA A 1 301 ? -3.561 32.461 -6.979 1.00 65.75 301 ALA A C 1
ATOM 2280 O O . ALA A 1 301 ? -4.083 33.537 -6.709 1.00 65.75 301 ALA A O 1
ATOM 2281 N N . PHE A 1 302 ? -3.525 31.462 -6.092 1.00 66.19 302 PHE A N 1
ATOM 2282 C CA . PHE A 1 302 ? -4.054 31.569 -4.730 1.00 66.19 302 PHE A CA 1
ATOM 2283 C C . PHE A 1 302 ? -3.287 32.612 -3.893 1.00 66.19 302 PHE A C 1
ATOM 2285 O O . PHE A 1 302 ? -3.897 33.469 -3.246 1.00 66.19 302 PHE A O 1
ATOM 2292 N N . LEU A 1 303 ? -1.951 32.603 -3.961 1.00 62.66 303 LEU A N 1
ATOM 2293 C CA . LEU A 1 303 ? -1.087 33.576 -3.285 1.00 62.66 303 LEU A CA 1
ATOM 2294 C C . LEU A 1 303 ? -1.250 34.993 -3.861 1.00 62.66 303 LEU A C 1
ATOM 2296 O O . LEU A 1 303 ? -1.412 35.945 -3.098 1.00 62.66 303 LEU A O 1
ATOM 2300 N N . VAL A 1 304 ? -1.284 35.146 -5.186 1.00 63.53 304 VAL A N 1
ATOM 2301 C CA . VAL A 1 304 ? -1.488 36.424 -5.888 1.00 63.53 304 VAL A CA 1
ATOM 2302 C C . VAL A 1 304 ? -2.903 36.957 -5.653 1.00 63.53 304 VAL A C 1
ATOM 2304 O O . VAL A 1 304 ? -3.055 38.136 -5.347 1.00 63.53 304 VAL A O 1
ATOM 2307 N N . TRP A 1 305 ? -3.939 36.116 -5.674 1.00 62.00 305 TRP A N 1
ATOM 2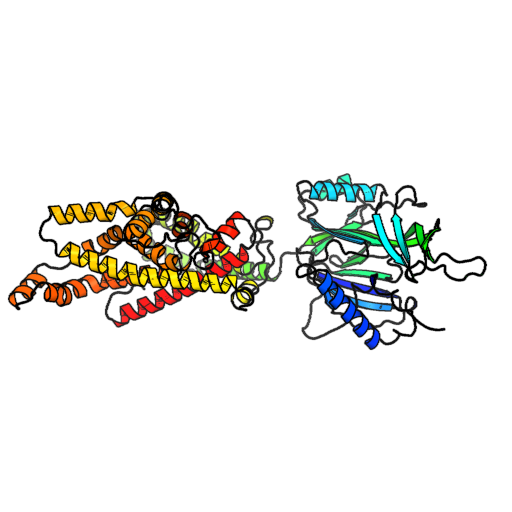308 C CA . TRP A 1 305 ? -5.306 36.498 -5.291 1.00 62.00 305 TRP A CA 1
ATOM 2309 C C . TRP A 1 305 ? -5.372 36.997 -3.840 1.00 62.00 305 TRP A C 1
ATOM 2311 O O . TRP A 1 305 ? -6.053 37.984 -3.544 1.00 62.00 305 TRP A O 1
ATOM 2321 N N . GLY A 1 306 ? -4.606 36.374 -2.938 1.00 53.03 306 GLY A N 1
ATOM 2322 C CA . GLY A 1 306 ? -4.442 36.829 -1.560 1.00 53.03 306 GLY A CA 1
ATOM 2323 C C . GLY A 1 306 ? -3.725 38.183 -1.431 1.00 53.03 306 GLY A C 1
ATOM 2324 O O . GLY A 1 306 ? -4.213 39.072 -0.719 1.00 53.03 306 GLY A O 1
ATOM 2325 N N . PHE A 1 307 ? -2.567 38.335 -2.081 1.00 54.59 307 PHE A N 1
ATOM 2326 C CA . PHE A 1 307 ? -1.692 39.510 -1.966 1.00 54.59 307 PHE A CA 1
ATOM 2327 C C . PHE A 1 307 ? -2.170 40.701 -2.810 1.00 54.59 307 PHE A C 1
ATOM 2329 O O . PHE A 1 307 ? -2.382 41.787 -2.264 1.00 54.59 307 PHE A O 1
ATOM 2336 N N . ALA A 1 308 ? -2.377 40.512 -4.117 1.00 53.31 308 ALA A N 1
ATOM 2337 C CA . ALA A 1 308 ? -2.755 41.570 -5.056 1.00 53.31 308 ALA A CA 1
ATOM 2338 C C . ALA A 1 308 ? -4.206 42.039 -4.861 1.00 53.31 308 ALA A C 1
ATOM 2340 O O . ALA A 1 308 ? -4.489 43.229 -4.967 1.00 53.31 308 ALA A O 1
ATOM 2341 N N . GLY A 1 309 ? -5.118 41.142 -4.461 1.00 53.34 309 GLY A N 1
ATOM 2342 C CA . GLY A 1 309 ? -6.509 41.492 -4.140 1.00 53.34 309 GLY A CA 1
ATOM 2343 C C . GLY A 1 309 ? -6.686 42.327 -2.862 1.00 53.34 309 GLY A C 1
ATOM 2344 O O . GLY A 1 309 ? -7.815 42.546 -2.420 1.00 53.34 309 GLY A O 1
ATOM 2345 N N . GLY A 1 310 ? -5.596 42.722 -2.189 1.00 51.94 310 GLY A N 1
ATOM 2346 C CA . GLY A 1 310 ? -5.609 43.505 -0.949 1.00 51.94 310 GLY A CA 1
ATOM 2347 C C . GLY A 1 310 ? -6.218 42.785 0.263 1.00 51.94 310 GLY A C 1
ATOM 2348 O O . GLY A 1 310 ? -6.187 43.326 1.373 1.00 51.94 310 GLY A O 1
ATOM 2349 N N . LYS A 1 311 ? -6.741 41.562 0.091 1.00 55.34 311 LYS A N 1
ATOM 2350 C CA . LYS A 1 311 ? -7.421 40.791 1.137 1.00 55.34 311 LYS A CA 1
ATOM 2351 C C . LYS A 1 311 ? -6.486 40.432 2.283 1.00 55.34 311 LYS A C 1
ATOM 2353 O O . LYS A 1 311 ? -6.919 40.577 3.418 1.00 55.34 311 LYS A O 1
ATOM 2358 N N . PHE A 1 312 ? -5.212 40.103 2.044 1.00 52.25 312 PHE A N 1
ATOM 2359 C CA . PHE A 1 312 ? -4.247 39.947 3.145 1.00 52.25 312 PHE A CA 1
ATOM 2360 C C . PHE A 1 312 ? -4.044 41.253 3.932 1.00 52.25 312 PHE A C 1
ATOM 2362 O O . PHE A 1 312 ? -4.081 41.247 5.159 1.00 52.25 312 PHE A O 1
ATOM 2369 N N . LYS A 1 313 ? -3.927 42.407 3.262 1.00 53.00 313 LYS A N 1
ATOM 2370 C CA . LYS A 1 313 ? -3.765 43.718 3.928 1.00 53.00 313 LYS A CA 1
ATOM 2371 C C . LYS A 1 313 ? -5.024 44.127 4.716 1.00 53.00 313 LYS A C 1
ATOM 2373 O O . LYS A 1 313 ? -4.915 44.741 5.776 1.00 53.00 313 LYS A O 1
ATOM 2378 N N . LYS A 1 314 ? -6.210 43.737 4.230 1.00 53.06 314 LYS A N 1
ATOM 2379 C CA . LYS A 1 314 ? -7.519 43.913 4.891 1.00 53.06 314 LYS A CA 1
ATOM 2380 C C . LYS A 1 314 ? -7.770 42.875 5.999 1.00 53.06 314 LYS A C 1
ATOM 2382 O O . LYS A 1 314 ? -8.461 43.186 6.959 1.00 53.06 314 LYS A O 1
ATOM 2387 N N . PHE A 1 315 ? -7.161 41.690 5.912 1.00 55.34 315 PHE A N 1
ATOM 2388 C CA . PHE A 1 315 ? -7.126 40.664 6.958 1.00 55.34 315 PHE A CA 1
ATOM 2389 C C . PHE A 1 315 ? -6.245 41.127 8.122 1.00 55.34 315 PHE A C 1
ATOM 2391 O O . PHE A 1 315 ? -6.754 41.270 9.228 1.00 55.34 315 PHE A O 1
ATOM 2398 N N . PHE A 1 316 ? -4.986 41.505 7.856 1.00 54.25 316 PHE A N 1
ATOM 2399 C CA . PHE A 1 316 ? -4.039 42.047 8.845 1.00 54.25 316 PHE A CA 1
ATOM 2400 C C . PHE A 1 316 ? -4.517 43.339 9.544 1.00 54.25 316 PHE A C 1
ATOM 2402 O O . PHE A 1 316 ? -4.071 43.630 10.652 1.00 54.25 316 PHE A O 1
ATOM 2409 N N . ARG A 1 317 ? -5.427 44.112 8.930 1.00 58.41 317 ARG A N 1
ATOM 2410 C CA . ARG A 1 317 ? -6.092 45.283 9.548 1.00 58.41 317 ARG A CA 1
ATOM 2411 C C . ARG A 1 317 ? -7.517 45.019 10.057 1.00 58.41 317 ARG A C 1
ATOM 2413 O O . ARG A 1 317 ? -8.105 45.913 10.657 1.00 58.41 317 ARG A O 1
ATOM 2420 N N . GLY A 1 318 ? -8.085 43.842 9.810 1.00 62.59 318 GLY A N 1
ATOM 2421 C CA . GLY A 1 318 ? -9.450 43.495 10.202 1.00 62.59 318 GLY A CA 1
ATOM 2422 C C . GLY A 1 318 ? -9.532 42.956 11.629 1.00 62.59 318 GLY A C 1
ATOM 2423 O O . GLY A 1 318 ? -8.539 42.478 12.182 1.00 62.59 318 GLY A O 1
ATOM 2424 N N . GLU A 1 319 ? -10.736 42.963 12.211 1.00 68.69 319 GLU A N 1
ATOM 2425 C CA . GLU A 1 319 ? -10.974 42.428 13.561 1.00 68.69 319 GLU A CA 1
ATOM 2426 C C . GLU A 1 319 ? -10.422 41.012 13.732 1.00 68.69 319 GLU A C 1
ATOM 2428 O O . GLU A 1 319 ? -9.773 40.738 14.733 1.00 68.69 319 GLU A O 1
ATOM 2433 N N . LYS A 1 320 ? -10.564 40.149 12.714 1.00 70.62 320 LYS A N 1
ATOM 2434 C CA . LYS A 1 320 ? -10.055 38.768 12.736 1.00 70.62 320 LYS A CA 1
ATOM 2435 C C . LYS A 1 320 ? -8.558 38.679 13.059 1.00 70.62 320 LYS A C 1
ATOM 2437 O O . LYS A 1 320 ? -8.179 37.830 13.860 1.00 70.62 320 LYS A O 1
ATOM 2442 N N . PHE A 1 321 ? -7.706 39.560 12.525 1.00 69.44 321 PHE A N 1
ATOM 2443 C CA . PHE A 1 321 ? -6.282 39.555 12.885 1.00 69.44 321 PHE A CA 1
ATOM 2444 C C . PHE A 1 321 ? -6.021 40.159 14.270 1.00 69.44 321 PHE A C 1
ATOM 2446 O O . PHE A 1 321 ? -5.111 39.716 14.970 1.00 69.44 321 PHE A O 1
ATOM 2453 N N . ARG A 1 322 ? -6.861 41.099 14.729 1.00 67.56 322 ARG A N 1
ATOM 2454 C CA . ARG A 1 322 ? -6.843 41.563 16.127 1.00 67.56 322 ARG A CA 1
ATOM 2455 C C . ARG A 1 322 ? -7.192 40.416 17.085 1.00 67.56 322 ARG A C 1
ATOM 2457 O O . ARG A 1 322 ? -6.503 40.247 18.088 1.00 67.56 322 ARG A O 1
ATOM 2464 N N . THR A 1 323 ? -8.166 39.576 16.729 1.00 74.75 323 THR A N 1
ATOM 2465 C CA . THR A 1 323 ? -8.543 38.355 17.459 1.00 74.75 323 THR A CA 1
ATOM 2466 C C . THR A 1 323 ? -7.438 37.299 17.426 1.00 74.75 323 THR A C 1
ATOM 2468 O O . THR A 1 323 ? -7.129 36.739 18.473 1.00 74.75 323 THR A O 1
ATOM 2471 N N . ILE A 1 324 ? -6.781 37.065 16.282 1.00 77.50 324 ILE A N 1
ATOM 2472 C CA . ILE A 1 324 ? -5.619 36.157 16.180 1.00 77.50 324 ILE A CA 1
ATOM 2473 C C . ILE A 1 324 ? -4.461 36.651 17.058 1.00 77.50 324 ILE A C 1
ATOM 2475 O O . ILE A 1 324 ? -3.880 35.873 17.809 1.00 77.50 324 ILE A O 1
ATOM 2479 N N . LYS A 1 325 ? -4.157 37.956 17.031 1.00 77.44 325 LYS A N 1
ATOM 2480 C CA . LYS A 1 325 ? -3.095 38.558 17.853 1.00 77.44 325 LYS A CA 1
ATOM 2481 C C . LYS A 1 325 ? -3.421 38.527 19.353 1.00 77.44 325 LYS A C 1
ATOM 2483 O O . LYS A 1 325 ? -2.504 38.361 20.156 1.00 77.44 325 LYS A O 1
ATOM 2488 N N . ALA A 1 326 ? -4.697 38.645 19.729 1.00 81.56 326 ALA A N 1
ATOM 2489 C CA . ALA A 1 326 ? -5.161 38.455 21.104 1.00 81.56 326 ALA A CA 1
ATOM 2490 C C . ALA A 1 326 ? -5.008 36.991 21.559 1.00 81.56 326 ALA A C 1
ATOM 2492 O O . ALA A 1 326 ? -4.453 36.730 22.621 1.00 81.56 326 ALA A O 1
ATOM 2493 N N . HIS A 1 327 ? -5.391 36.031 20.712 1.00 88.94 327 HIS A N 1
ATOM 2494 C CA . HIS A 1 327 ? -5.318 34.591 20.990 1.00 88.94 327 HIS A CA 1
ATOM 2495 C C . HIS A 1 327 ? -4.003 33.944 20.520 1.00 88.94 327 HIS A C 1
ATOM 2497 O O . HIS A 1 327 ? -3.953 32.738 20.281 1.00 88.94 327 HIS A O 1
ATOM 2503 N N . LYS A 1 328 ? -2.917 34.725 20.401 1.00 86.06 328 LYS A N 1
ATOM 2504 C CA . LYS A 1 328 ? -1.620 34.286 19.848 1.00 86.06 328 LYS A CA 1
ATOM 2505 C C . LYS A 1 328 ? -1.072 32.999 20.482 1.00 86.06 328 LYS A C 1
ATOM 2507 O O . LYS A 1 328 ? -0.422 32.220 19.798 1.00 86.06 328 LYS A O 1
ATOM 2512 N N . LEU A 1 329 ? -1.359 32.774 21.767 1.00 89.75 329 LEU A N 1
ATOM 2513 C CA . LEU A 1 329 ? -0.961 31.578 22.515 1.00 89.75 329 LEU A CA 1
ATOM 2514 C C . LEU A 1 329 ? -1.714 30.322 22.051 1.00 89.75 329 LEU A C 1
ATOM 2516 O O . LEU A 1 329 ? -1.078 29.298 21.838 1.00 89.75 329 LEU A O 1
ATOM 2520 N N . LEU A 1 330 ? -3.025 30.411 21.799 1.00 89.81 330 LEU A N 1
ATOM 2521 C CA . LEU A 1 330 ? -3.810 29.290 21.264 1.00 89.81 330 LEU A CA 1
ATOM 2522 C C . LEU A 1 330 ? -3.335 28.903 19.857 1.00 89.81 330 LEU A C 1
ATOM 2524 O O . LEU A 1 330 ? -3.142 27.726 19.571 1.00 89.81 330 LEU A O 1
ATOM 2528 N N . TYR A 1 331 ? -3.064 29.894 18.999 1.00 86.38 331 TYR A N 1
ATOM 2529 C CA . TYR A 1 331 ? -2.488 29.637 17.676 1.00 86.38 331 TYR A CA 1
ATOM 2530 C C . TYR A 1 331 ? -1.074 29.039 17.768 1.00 86.38 331 TYR A C 1
ATOM 2532 O O . TYR A 1 331 ? -0.769 28.110 17.028 1.00 86.38 331 TYR A O 1
ATOM 2540 N N . ALA A 1 332 ? -0.232 29.500 18.700 1.00 89.50 332 ALA A N 1
ATOM 2541 C CA . ALA A 1 332 ? 1.097 28.925 18.919 1.00 89.50 332 ALA A CA 1
ATOM 2542 C C . ALA A 1 332 ? 1.047 27.463 19.405 1.00 89.50 332 ALA A C 1
ATOM 2544 O O . ALA A 1 332 ? 1.871 26.664 18.975 1.00 89.50 332 ALA A O 1
ATOM 2545 N N . MET A 1 333 ? 0.069 27.092 20.241 1.00 90.88 333 MET A N 1
ATOM 2546 C CA . MET A 1 333 ? -0.145 25.699 20.669 1.00 90.88 333 MET A CA 1
ATOM 2547 C C . MET A 1 333 ? -0.699 24.806 19.545 1.00 90.88 333 MET A C 1
ATOM 2549 O O . MET A 1 333 ? -0.445 23.605 19.538 1.00 90.88 333 MET A O 1
ATOM 2553 N N . LEU A 1 334 ? -1.418 25.384 18.579 1.00 91.81 334 LEU A N 1
ATOM 2554 C CA . LEU A 1 334 ? -1.965 24.674 17.417 1.00 91.81 334 LEU A CA 1
ATOM 2555 C C . LEU A 1 334 ? -0.909 24.398 16.329 1.00 91.81 334 LEU A C 1
ATOM 2557 O O . LEU A 1 334 ? -0.997 23.381 15.640 1.00 91.81 334 LEU A O 1
ATOM 2561 N N . VAL A 1 335 ? 0.104 25.263 16.185 1.00 88.56 335 VAL A N 1
ATOM 2562 C CA . VAL A 1 335 ? 1.149 25.135 15.148 1.00 88.56 335 VAL A CA 1
ATOM 2563 C C . VAL A 1 335 ? 1.869 23.774 15.167 1.00 88.56 335 VAL A C 1
ATOM 2565 O O . VAL A 1 335 ? 1.922 23.166 14.101 1.00 88.56 335 VAL A O 1
ATOM 2568 N N . PRO A 1 336 ? 2.372 23.232 16.299 1.00 88.94 336 PRO A N 1
ATOM 2569 C CA . PRO A 1 336 ? 3.051 21.931 16.311 1.00 88.94 336 PRO A CA 1
ATOM 2570 C C . PRO A 1 336 ? 2.191 20.778 15.781 1.00 88.94 336 PRO A C 1
ATOM 2572 O O . PRO A 1 336 ? 2.665 19.986 14.969 1.00 88.94 336 PRO A O 1
ATOM 2575 N N . GLY A 1 337 ? 0.915 20.711 16.181 1.00 91.25 337 GLY A N 1
ATOM 2576 C CA . GLY A 1 337 ? -0.012 19.680 15.704 1.00 91.25 337 GLY A CA 1
ATOM 2577 C C . GLY A 1 337 ? -0.328 19.818 14.213 1.00 91.25 337 GLY A C 1
ATOM 2578 O O . GLY A 1 337 ? -0.384 18.823 13.495 1.00 91.25 337 GLY A O 1
ATOM 2579 N N . LEU A 1 338 ? -0.467 21.054 13.723 1.00 88.44 338 LEU A N 1
ATOM 2580 C CA . LEU A 1 338 ? -0.733 21.322 12.310 1.00 88.44 338 LEU A CA 1
ATOM 2581 C C . LEU A 1 338 ? 0.504 21.048 11.432 1.00 88.44 338 LEU A C 1
ATOM 2583 O O . LEU A 1 338 ? 0.367 20.483 10.351 1.00 88.44 338 LEU A O 1
ATOM 2587 N N . VAL A 1 339 ? 1.712 21.363 11.914 1.00 85.94 339 VAL A N 1
ATOM 2588 C CA . VAL A 1 339 ? 2.986 21.007 11.258 1.00 85.94 339 VAL A CA 1
ATOM 2589 C C . VAL A 1 339 ? 3.161 19.490 11.188 1.00 85.94 339 VAL A C 1
ATOM 2591 O O . VAL A 1 339 ? 3.471 18.973 10.116 1.00 85.94 339 VAL A O 1
ATOM 2594 N N . PHE A 1 340 ? 2.900 18.768 12.284 1.00 88.75 340 PHE A N 1
ATOM 2595 C CA . PHE A 1 340 ? 2.922 17.303 12.298 1.00 88.75 340 PHE A CA 1
ATOM 2596 C C . PHE A 1 340 ? 1.956 16.719 11.255 1.00 88.75 340 PHE A C 1
ATOM 2598 O O . PHE A 1 340 ? 2.342 15.866 10.459 1.00 88.75 340 PHE A O 1
ATOM 2605 N N . LEU A 1 341 ? 0.724 17.230 11.196 1.00 88.12 341 LEU A N 1
ATOM 2606 C CA . LEU A 1 341 ? -0.293 16.786 10.241 1.00 88.12 341 LEU A CA 1
ATOM 2607 C C . LEU A 1 341 ? 0.122 17.082 8.783 1.00 88.12 341 LEU A C 1
ATOM 2609 O O . LEU A 1 341 ? -0.008 16.215 7.919 1.00 88.12 341 LEU A O 1
ATOM 2613 N N . ILE A 1 342 ? 0.695 18.257 8.496 1.00 84.75 342 ILE A N 1
ATOM 2614 C CA . ILE A 1 342 ? 1.225 18.566 7.157 1.00 84.75 342 ILE A CA 1
ATOM 2615 C C . ILE A 1 342 ? 2.345 17.593 6.761 1.00 84.75 342 ILE A C 1
ATOM 2617 O O . ILE A 1 342 ? 2.303 17.057 5.657 1.00 84.75 342 ILE A O 1
ATOM 2621 N N . ILE A 1 343 ? 3.321 17.350 7.640 1.00 82.62 343 ILE A N 1
ATOM 2622 C CA . ILE A 1 343 ? 4.511 16.543 7.321 1.00 82.62 343 ILE A CA 1
ATOM 2623 C C . ILE A 1 343 ? 4.187 15.046 7.229 1.00 82.62 343 ILE A C 1
ATOM 2625 O O . ILE A 1 343 ? 4.694 14.379 6.334 1.00 82.62 343 ILE A O 1
ATOM 2629 N N . PHE A 1 344 ? 3.349 14.509 8.120 1.00 83.12 344 PHE A N 1
ATOM 2630 C CA . PHE A 1 344 ? 3.125 13.060 8.222 1.00 83.12 344 PHE A CA 1
ATOM 2631 C C . PHE A 1 344 ? 1.804 12.567 7.619 1.00 83.12 344 PHE A C 1
ATOM 2633 O O . PHE A 1 344 ? 1.674 11.367 7.399 1.00 83.12 344 PHE A O 1
ATOM 2640 N N . ALA A 1 345 ? 0.840 13.449 7.323 1.00 85.69 345 ALA A N 1
ATOM 2641 C CA . ALA A 1 345 ? -0.410 13.065 6.658 1.00 85.69 345 ALA A CA 1
ATOM 2642 C C . ALA A 1 345 ? -0.546 13.670 5.252 1.00 85.69 345 ALA A C 1
ATOM 2644 O O . ALA A 1 345 ? -0.730 12.918 4.302 1.00 85.69 345 ALA A O 1
ATOM 2645 N N . TYR A 1 346 ? -0.412 14.993 5.079 1.00 83.81 346 TYR A N 1
ATOM 2646 C CA . TYR A 1 346 ? -0.614 15.612 3.755 1.00 83.81 346 TYR A CA 1
ATOM 2647 C C . TYR A 1 346 ? 0.578 15.465 2.801 1.00 83.81 346 TYR A C 1
ATOM 2649 O O . TYR A 1 346 ? 0.368 15.237 1.613 1.00 83.81 346 TYR A O 1
ATOM 2657 N N . MET A 1 347 ? 1.821 15.575 3.276 1.00 82.19 347 MET A N 1
ATOM 2658 C CA . MET A 1 347 ? 3.000 15.452 2.410 1.00 82.19 347 MET A CA 1
ATOM 2659 C C . MET A 1 347 ? 3.115 14.054 1.764 1.00 82.19 347 MET A C 1
ATOM 2661 O O . MET A 1 347 ? 3.330 14.005 0.553 1.00 82.19 347 MET A O 1
ATOM 2665 N N . PRO A 1 348 ? 2.868 12.925 2.467 1.00 86.25 348 PRO A N 1
ATOM 2666 C CA . PRO A 1 348 ? 2.826 11.604 1.834 1.00 86.25 348 PRO A CA 1
ATOM 2667 C C . PRO A 1 348 ? 1.720 11.436 0.783 1.00 86.25 348 PRO A C 1
ATOM 2669 O O . PRO A 1 348 ? 1.883 10.622 -0.122 1.00 86.25 348 PRO A O 1
ATOM 2672 N N . MET A 1 349 ? 0.633 12.222 0.824 1.00 86.50 349 MET A N 1
ATOM 2673 C CA . MET A 1 349 ? -0.404 12.177 -0.223 1.00 86.50 349 MET A CA 1
ATOM 2674 C C . MET A 1 349 ? 0.109 12.650 -1.589 1.00 86.50 349 MET A C 1
ATOM 2676 O O . MET A 1 349 ? -0.460 12.257 -2.603 1.00 86.50 349 MET A O 1
ATOM 2680 N N . PHE A 1 350 ? 1.203 13.421 -1.654 1.00 82.88 350 PHE A N 1
ATOM 2681 C CA . PHE A 1 350 ? 1.886 13.692 -2.926 1.00 82.88 350 PHE A CA 1
ATOM 2682 C C . PHE A 1 350 ? 2.405 12.398 -3.578 1.00 82.88 350 PHE A C 1
ATOM 2684 O O . PHE A 1 350 ? 2.386 12.267 -4.799 1.00 82.88 350 PHE A O 1
ATOM 2691 N N . GLY A 1 351 ? 2.782 11.404 -2.766 1.00 84.31 351 GLY A N 1
ATOM 2692 C CA . GLY A 1 351 ? 3.201 10.087 -3.233 1.00 84.31 351 GLY A CA 1
ATOM 2693 C C . GLY A 1 351 ? 2.122 9.328 -4.009 1.00 84.31 351 GLY A C 1
ATOM 2694 O O . GLY A 1 351 ? 2.473 8.480 -4.817 1.00 84.31 351 GLY A O 1
ATOM 2695 N N . LEU A 1 352 ? 0.834 9.678 -3.868 1.00 88.38 352 LEU A N 1
ATOM 2696 C CA . LEU A 1 352 ? -0.262 9.078 -4.648 1.00 88.38 352 LEU A CA 1
ATOM 2697 C C . LEU A 1 352 ? -0.121 9.296 -6.164 1.00 88.38 352 LEU A C 1
ATOM 2699 O O . LEU A 1 352 ? -0.748 8.578 -6.940 1.00 88.38 352 LEU A O 1
ATOM 2703 N N . VAL A 1 353 ? 0.718 10.242 -6.604 1.00 86.38 353 VAL A N 1
ATOM 2704 C CA . VAL A 1 353 ? 1.063 10.424 -8.024 1.00 86.38 353 VAL A CA 1
ATOM 2705 C C . VAL A 1 353 ? 1.723 9.165 -8.617 1.00 86.38 353 VAL A C 1
ATOM 2707 O O . VAL A 1 353 ? 1.515 8.893 -9.800 1.00 86.38 353 VAL A O 1
ATOM 2710 N N . SER A 1 354 ? 2.407 8.331 -7.816 1.00 87.06 354 SER A N 1
ATOM 2711 C CA . SER A 1 354 ? 2.990 7.063 -8.291 1.00 87.06 354 SER A CA 1
ATOM 2712 C C . SER A 1 354 ? 1.948 6.064 -8.812 1.00 87.06 354 SER A C 1
ATOM 2714 O O . SER A 1 354 ? 2.281 5.246 -9.665 1.00 87.06 354 SER A O 1
ATOM 2716 N N . ALA A 1 355 ? 0.680 6.158 -8.389 1.00 89.50 355 ALA A N 1
ATOM 2717 C CA . ALA A 1 355 ? -0.414 5.342 -8.928 1.00 89.50 355 ALA A CA 1
ATOM 2718 C C . ALA A 1 355 ? -0.703 5.613 -10.418 1.00 89.50 355 ALA A C 1
ATOM 2720 O O . ALA A 1 355 ? -1.346 4.799 -11.079 1.00 89.50 355 ALA A O 1
ATOM 2721 N N . PHE A 1 356 ? -0.229 6.746 -10.947 1.00 86.19 356 PHE A N 1
ATOM 2722 C CA . PHE A 1 356 ? -0.382 7.165 -12.345 1.00 86.19 356 PHE A CA 1
ATOM 2723 C C . PHE A 1 356 ? 0.948 7.143 -13.122 1.00 86.19 356 PHE A C 1
ATOM 2725 O O . PHE A 1 356 ? 1.009 7.571 -14.277 1.00 86.19 356 PHE A O 1
ATOM 2732 N N . GLN A 1 357 ? 2.023 6.662 -12.492 1.00 82.81 357 GLN A N 1
ATOM 2733 C CA . GLN A 1 357 ? 3.368 6.578 -13.059 1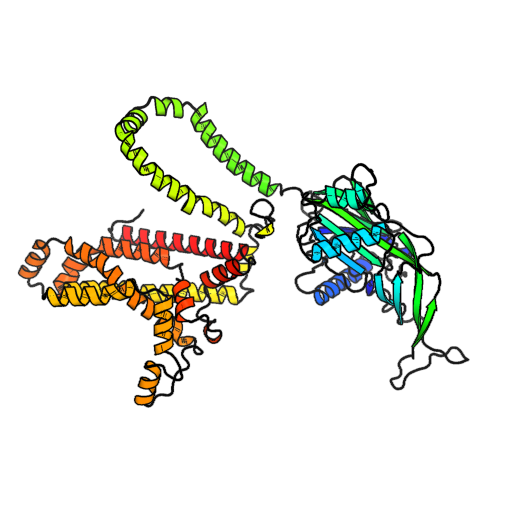.00 82.81 357 GLN A CA 1
ATOM 2734 C C . GLN A 1 357 ? 3.870 5.132 -13.071 1.00 82.81 357 GLN A C 1
ATOM 2736 O O . GLN A 1 357 ? 3.431 4.304 -12.276 1.00 82.81 357 GLN A O 1
ATOM 2741 N N . GLU A 1 358 ? 4.828 4.818 -13.936 1.00 82.06 358 GLU A N 1
ATOM 2742 C CA . GLU A 1 358 ? 5.665 3.622 -13.810 1.00 82.06 358 GLU A CA 1
ATOM 2743 C C . GLU A 1 358 ? 6.789 3.932 -12.807 1.00 82.06 358 GLU A C 1
ATOM 2745 O O . GLU A 1 358 ? 7.921 4.251 -13.163 1.00 82.06 358 GLU A O 1
ATOM 2750 N N . TYR A 1 359 ? 6.417 3.979 -11.528 1.00 78.00 359 TYR A N 1
ATOM 2751 C CA . TYR A 1 359 ? 7.245 4.472 -10.441 1.00 78.00 359 TYR A CA 1
ATOM 2752 C C . TYR A 1 359 ? 8.279 3.437 -10.024 1.00 78.00 359 TYR A C 1
ATOM 2754 O O . TYR A 1 359 ? 7.956 2.317 -9.621 1.00 78.00 359 TYR A O 1
ATOM 2762 N N . ARG A 1 360 ? 9.535 3.873 -10.031 1.00 70.69 360 ARG A N 1
ATOM 2763 C CA . ARG A 1 360 ? 10.689 3.102 -9.579 1.00 70.69 360 ARG A CA 1
ATOM 2764 C C . ARG A 1 360 ? 11.486 3.925 -8.568 1.00 70.69 360 ARG A C 1
ATOM 2766 O O . ARG A 1 360 ? 11.766 5.106 -8.782 1.00 70.69 360 ARG A O 1
ATOM 2773 N N . LEU A 1 361 ? 11.870 3.286 -7.461 1.00 70.94 361 LEU A N 1
ATOM 2774 C CA . LEU A 1 361 ? 12.583 3.919 -6.338 1.00 70.94 361 LEU A CA 1
ATOM 2775 C C . LEU A 1 361 ? 13.872 4.637 -6.760 1.00 70.94 361 LEU A C 1
ATOM 2777 O O . LEU A 1 361 ? 14.180 5.701 -6.232 1.00 70.94 361 LEU A O 1
ATOM 2781 N N . THR A 1 362 ? 14.599 4.073 -7.726 1.00 69.69 362 THR A N 1
ATOM 2782 C CA . THR A 1 362 ? 15.860 4.611 -8.264 1.00 69.69 362 THR A CA 1
ATOM 2783 C C . THR A 1 362 ? 15.687 5.903 -9.066 1.00 69.69 362 THR A C 1
ATOM 2785 O O . THR A 1 362 ? 16.666 6.589 -9.347 1.00 69.69 362 THR A O 1
ATOM 2788 N N . GLU A 1 363 ? 14.458 6.244 -9.453 1.00 61.28 363 GLU A N 1
ATOM 2789 C CA . GLU A 1 363 ? 14.156 7.331 -10.391 1.00 61.28 363 GLU A CA 1
ATOM 2790 C C . GLU A 1 363 ? 13.476 8.514 -9.697 1.00 61.28 363 GLU A C 1
ATOM 2792 O O . GLU A 1 363 ? 13.656 9.672 -10.085 1.00 61.28 363 GLU A O 1
ATOM 2797 N N . GLY A 1 364 ? 12.705 8.215 -8.648 1.00 69.94 364 GLY A N 1
ATOM 2798 C CA . GLY A 1 364 ? 11.902 9.181 -7.914 1.00 69.94 364 GLY A CA 1
ATOM 2799 C C . GLY A 1 364 ? 10.690 9.692 -8.703 1.00 69.94 364 GLY A C 1
ATOM 2800 O O . GLY A 1 364 ? 10.503 9.425 -9.892 1.00 69.94 364 GLY A O 1
ATOM 2801 N N . PHE A 1 365 ? 9.847 10.470 -8.021 1.00 65.81 365 PHE A N 1
ATOM 2802 C CA . PHE A 1 365 ? 8.556 10.937 -8.550 1.00 65.81 365 PHE A CA 1
ATOM 2803 C C . PHE A 1 365 ? 8.673 11.856 -9.778 1.00 65.81 365 PHE A C 1
ATOM 2805 O O . PHE A 1 365 ? 7.719 11.983 -10.539 1.00 65.81 365 PHE A O 1
ATOM 2812 N N . PHE A 1 366 ? 9.825 12.506 -9.976 1.00 64.44 366 PHE A N 1
ATOM 2813 C CA . PHE A 1 366 ? 10.015 13.499 -11.039 1.00 64.44 366 PHE A CA 1
ATOM 2814 C C . PHE A 1 366 ? 10.567 12.928 -12.353 1.00 64.44 366 PHE A C 1
ATOM 2816 O O . PHE A 1 366 ? 10.388 13.560 -13.389 1.00 64.44 366 PHE A O 1
ATOM 2823 N N . ASN A 1 367 ? 11.198 11.748 -12.325 1.00 62.50 367 ASN A N 1
ATOM 2824 C CA . ASN A 1 367 ? 11.752 11.106 -13.526 1.00 62.50 367 ASN A CA 1
ATOM 2825 C C . ASN A 1 367 ? 10.967 9.855 -13.958 1.00 62.50 367 ASN A C 1
ATOM 2827 O O . ASN A 1 367 ? 11.120 9.412 -15.091 1.00 62.50 367 ASN A O 1
ATOM 2831 N N . SER A 1 368 ? 10.116 9.305 -13.081 1.00 65.81 368 SER A N 1
ATOM 2832 C CA . SER A 1 368 ? 9.252 8.160 -13.402 1.00 65.81 368 SER A CA 1
ATOM 2833 C C . SER A 1 368 ? 8.238 8.511 -14.502 1.00 65.81 368 SER A C 1
ATOM 2835 O O . SER A 1 368 ? 7.552 9.538 -14.421 1.00 65.81 368 SER A O 1
ATOM 2837 N N . GLU A 1 369 ? 8.106 7.649 -15.515 1.00 73.56 369 GLU A N 1
ATOM 2838 C CA . GLU A 1 369 ? 7.199 7.867 -16.651 1.00 73.56 369 GLU A CA 1
ATOM 2839 C C . GLU A 1 369 ? 5.736 7.972 -16.197 1.00 73.56 369 GLU A C 1
ATOM 2841 O O . GLU A 1 369 ? 5.265 7.164 -15.402 1.00 73.56 369 GLU A O 1
ATOM 2846 N N . PHE A 1 370 ? 4.984 8.940 -16.729 1.00 79.62 370 PHE A N 1
ATOM 2847 C CA . PHE A 1 370 ? 3.549 9.062 -16.471 1.00 79.62 370 PHE A CA 1
ATOM 2848 C C . PHE A 1 370 ? 2.740 8.193 -17.445 1.00 79.62 370 PHE A C 1
ATOM 2850 O O . PHE A 1 370 ? 2.615 8.525 -18.622 1.00 79.62 370 PHE A O 1
ATOM 2857 N N . VAL A 1 371 ? 2.153 7.109 -16.931 1.00 80.00 371 VAL A N 1
ATOM 2858 C CA . VAL A 1 371 ? 1.381 6.105 -17.693 1.00 80.00 371 VAL A CA 1
ATOM 2859 C C . VAL A 1 371 ? -0.141 6.261 -17.537 1.00 80.00 371 VAL A C 1
ATOM 2861 O O . VAL A 1 371 ? -0.920 5.461 -18.059 1.00 80.00 371 VAL A O 1
ATOM 2864 N N . GLY A 1 372 ? -0.593 7.293 -16.819 1.00 86.75 372 GLY A N 1
ATOM 2865 C CA . GLY A 1 372 ? -2.008 7.612 -16.650 1.00 86.75 372 GLY A CA 1
ATOM 2866 C C . GLY A 1 372 ? -2.771 6.502 -15.929 1.00 86.75 372 GLY A C 1
ATOM 2867 O O . GLY A 1 372 ? -2.396 6.089 -14.838 1.00 86.75 372 GLY A O 1
ATOM 2868 N N . PHE A 1 373 ? -3.861 6.016 -16.527 1.00 87.69 373 PHE A N 1
ATOM 2869 C CA . PHE A 1 373 ? -4.733 5.015 -15.902 1.00 87.69 373 PHE A CA 1
ATOM 2870 C C . PHE A 1 373 ? -4.307 3.552 -16.128 1.00 87.69 373 PHE A C 1
ATOM 2872 O O . PHE A 1 373 ? -5.048 2.662 -15.719 1.00 87.69 373 PHE A O 1
ATOM 2879 N N . LYS A 1 374 ? -3.131 3.281 -16.723 1.00 86.81 374 LYS A N 1
ATOM 2880 C CA . LYS A 1 374 ? -2.620 1.920 -17.012 1.00 86.81 374 LYS A CA 1
ATOM 2881 C C . LYS A 1 374 ? -2.812 0.945 -15.841 1.00 86.81 374 LYS A C 1
ATOM 2883 O O . LYS A 1 374 ? -3.414 -0.111 -16.016 1.00 86.81 374 LYS A O 1
ATOM 2888 N N . HIS A 1 375 ? -2.360 1.326 -14.646 1.00 86.12 375 HIS A N 1
ATOM 2889 C CA . HIS A 1 375 ? -2.446 0.477 -13.452 1.00 86.12 375 HIS A CA 1
ATOM 2890 C C . HIS A 1 375 ? -3.892 0.225 -13.025 1.00 86.12 375 HIS A C 1
ATOM 2892 O O . HIS A 1 375 ? -4.247 -0.904 -12.723 1.00 86.12 375 HIS A O 1
ATOM 2898 N N . PHE A 1 376 ? -4.761 1.235 -13.082 1.00 87.31 376 PHE A N 1
ATOM 2899 C CA . PHE A 1 376 ? -6.188 1.066 -12.785 1.00 87.31 376 PHE A CA 1
ATOM 2900 C C . PHE A 1 376 ? -6.892 0.168 -13.808 1.00 87.31 376 PHE A C 1
ATOM 2902 O O . PHE A 1 376 ? -7.731 -0.636 -13.420 1.00 87.31 376 PHE A O 1
ATOM 2909 N N . ILE A 1 377 ? -6.537 0.259 -15.094 1.00 86.12 377 ILE A N 1
ATOM 2910 C CA . ILE A 1 377 ? -7.060 -0.644 -16.128 1.00 86.12 377 ILE A CA 1
ATOM 2911 C C . ILE A 1 377 ? -6.656 -2.085 -15.805 1.00 86.12 377 ILE A C 1
ATOM 2913 O O . ILE A 1 377 ? -7.525 -2.943 -15.791 1.00 86.12 377 ILE A O 1
ATOM 2917 N N . HIS A 1 378 ? -5.395 -2.339 -15.447 1.00 83.75 378 HIS A N 1
ATOM 2918 C CA . HIS A 1 378 ? -4.937 -3.665 -15.016 1.00 83.75 378 HIS A CA 1
ATOM 2919 C C . HIS A 1 378 ? -5.659 -4.172 -13.747 1.00 83.75 378 HIS A C 1
ATOM 2921 O O . HIS A 1 378 ? -6.029 -5.339 -13.673 1.00 83.75 378 HIS A O 1
ATOM 2927 N N . LEU A 1 379 ? -5.953 -3.292 -12.779 1.00 84.88 379 LEU A N 1
ATOM 2928 C CA . LEU A 1 379 ? -6.734 -3.652 -11.585 1.00 84.88 379 LEU A CA 1
ATOM 2929 C C . LEU A 1 379 ? -8.201 -4.016 -11.883 1.00 84.88 379 LEU A C 1
ATOM 2931 O O . LEU A 1 379 ? -8.812 -4.742 -11.098 1.00 84.88 379 LEU A O 1
ATOM 2935 N N . PHE A 1 380 ? -8.776 -3.503 -12.975 1.00 82.00 380 PHE A N 1
ATOM 2936 C CA . PHE A 1 380 ? -10.188 -3.694 -13.329 1.00 82.00 380 PHE A CA 1
ATOM 2937 C C . PHE A 1 380 ? -10.424 -4.549 -14.587 1.00 82.00 380 PHE A C 1
ATOM 2939 O O . PHE A 1 380 ? -11.576 -4.893 -14.848 1.00 82.00 380 PHE A O 1
ATOM 2946 N N . SER A 1 381 ? -9.387 -4.921 -15.350 1.00 77.94 381 SER A N 1
ATOM 2947 C CA . SER A 1 381 ? -9.520 -5.771 -16.547 1.00 77.94 381 SER A CA 1
ATOM 2948 C C . SER A 1 381 ? -9.926 -7.204 -16.201 1.00 77.94 381 SER A C 1
ATOM 2950 O O . SER A 1 381 ? -10.556 -7.877 -17.013 1.00 77.94 381 SER A O 1
ATOM 2952 N N . GLY A 1 382 ? -9.616 -7.654 -14.979 1.00 65.62 382 GLY A N 1
ATOM 2953 C CA . GLY A 1 382 ? -9.934 -9.000 -14.498 1.00 65.62 382 GLY A CA 1
ATOM 2954 C C . GLY A 1 382 ? -9.042 -10.097 -15.088 1.00 65.62 382 GLY A C 1
ATOM 2955 O O . GLY A 1 382 ? -9.353 -11.272 -14.923 1.00 65.62 382 GLY A O 1
ATOM 2956 N N . GLU A 1 383 ? -7.954 -9.720 -15.764 1.00 68.00 383 GLU A N 1
ATOM 2957 C CA . GLU A 1 383 ? -6.997 -10.646 -16.386 1.00 68.00 383 GLU A CA 1
ATOM 2958 C C . GLU A 1 383 ? -6.104 -11.348 -15.348 1.00 68.00 383 GLU A C 1
ATOM 2960 O O . GLU A 1 383 ? -5.701 -12.489 -15.561 1.00 68.00 383 GLU A O 1
ATOM 2965 N N . ASP A 1 384 ? -5.833 -10.701 -14.208 1.00 74.75 384 ASP A N 1
ATOM 2966 C CA . ASP A 1 384 ? -5.111 -11.297 -13.079 1.00 74.75 384 ASP A CA 1
ATOM 2967 C C . ASP A 1 384 ? -6.081 -11.759 -11.979 1.00 74.75 384 ASP A C 1
ATOM 2969 O O . ASP A 1 384 ? -6.714 -10.967 -11.269 1.00 74.75 384 ASP A O 1
ATOM 2973 N N . GLU A 1 385 ? -6.157 -13.078 -11.802 1.00 74.00 385 GLU A N 1
ATOM 2974 C CA . GLU A 1 385 ? -6.974 -13.712 -10.770 1.00 74.00 385 GLU A CA 1
ATOM 2975 C C . GLU A 1 385 ? -6.523 -13.333 -9.344 1.00 74.00 385 GLU A C 1
ATOM 2977 O O . GLU A 1 385 ? -7.337 -13.303 -8.415 1.00 74.00 385 GLU A O 1
ATOM 2982 N N . THR A 1 386 ? -5.242 -12.991 -9.163 1.00 79.62 386 THR A N 1
ATOM 2983 C CA . THR A 1 386 ? -4.648 -12.603 -7.875 1.00 79.62 386 THR A CA 1
ATOM 2984 C C . THR A 1 386 ? -5.292 -11.329 -7.337 1.00 79.62 386 THR A C 1
ATOM 2986 O O . THR A 1 386 ? -5.691 -11.283 -6.170 1.00 79.62 386 THR A O 1
ATOM 2989 N N . ILE A 1 387 ? -5.468 -10.316 -8.193 1.00 82.75 387 ILE A N 1
ATOM 2990 C CA . ILE A 1 387 ? -6.114 -9.046 -7.834 1.00 82.75 387 ILE A CA 1
ATOM 2991 C C . ILE A 1 387 ? -7.570 -9.281 -7.401 1.00 82.75 387 ILE A C 1
ATOM 2993 O O . ILE A 1 387 ? -8.001 -8.747 -6.373 1.00 82.75 387 ILE A O 1
ATOM 2997 N N . TYR A 1 388 ? -8.316 -10.138 -8.109 1.00 83.12 388 TYR A N 1
ATOM 2998 C CA . TYR A 1 388 ? -9.681 -10.501 -7.710 1.00 83.12 388 TYR A CA 1
ATOM 2999 C C . TYR A 1 388 ? -9.721 -11.209 -6.345 1.00 83.12 388 TYR A C 1
ATOM 3001 O O . TYR A 1 388 ? -10.506 -10.818 -5.471 1.00 83.12 388 TYR A O 1
ATOM 3009 N N . ARG A 1 389 ? -8.859 -12.218 -6.129 1.00 86.50 389 ARG A N 1
ATOM 3010 C CA . ARG A 1 389 ? -8.750 -12.933 -4.842 1.00 86.50 389 ARG A CA 1
ATOM 3011 C C . ARG A 1 389 ? -8.430 -11.960 -3.701 1.00 86.50 389 ARG A C 1
ATOM 3013 O O . ARG A 1 389 ? -9.074 -12.027 -2.656 1.00 86.50 389 ARG A O 1
ATOM 3020 N N . VAL A 1 390 ? -7.525 -11.008 -3.926 1.00 88.62 390 VAL A N 1
ATOM 3021 C CA . VAL A 1 390 ? -7.147 -9.968 -2.958 1.00 88.62 390 VAL A CA 1
ATOM 3022 C C . VAL A 1 390 ? -8.311 -9.049 -2.589 1.00 88.62 390 VAL A C 1
ATOM 3024 O O . VAL A 1 390 ? -8.610 -8.904 -1.401 1.00 88.62 390 VAL A O 1
ATOM 3027 N N . PHE A 1 391 ? -9.015 -8.473 -3.569 1.00 86.25 391 PHE A N 1
ATOM 3028 C CA . PHE A 1 391 ? -10.180 -7.623 -3.289 1.00 86.25 391 PHE A CA 1
ATOM 3029 C C . PHE A 1 391 ? -11.284 -8.392 -2.558 1.00 86.25 391 PHE A C 1
ATOM 3031 O O . PHE A 1 391 ? -11.840 -7.888 -1.577 1.00 86.25 391 PHE A O 1
ATOM 3038 N N . ARG A 1 392 ? -11.566 -9.632 -2.984 1.00 88.75 392 ARG A N 1
ATOM 3039 C CA . ARG A 1 392 ? -12.502 -10.532 -2.300 1.00 88.75 392 ARG A CA 1
ATOM 3040 C C . ARG A 1 392 ? -12.096 -10.718 -0.839 1.00 88.75 392 ARG A C 1
ATOM 3042 O O . ARG A 1 392 ? -12.905 -10.457 0.044 1.00 88.75 392 ARG A O 1
ATOM 3049 N N . ASN A 1 393 ? -10.861 -11.136 -0.576 1.00 90.19 393 ASN A N 1
ATOM 3050 C CA . ASN A 1 393 ? -10.398 -11.464 0.770 1.00 90.19 393 ASN A CA 1
ATOM 3051 C C . ASN A 1 393 ? -10.410 -10.238 1.698 1.00 90.19 393 ASN A C 1
ATOM 3053 O O . ASN A 1 393 ? -10.945 -10.333 2.803 1.00 90.19 393 ASN A O 1
ATOM 3057 N N . THR A 1 394 ? -9.920 -9.076 1.243 1.00 89.62 394 THR A N 1
ATOM 3058 C CA . THR A 1 394 ? -9.975 -7.821 2.017 1.00 89.62 394 THR A CA 1
ATOM 3059 C C . THR A 1 394 ? -11.417 -7.458 2.393 1.00 89.62 394 THR A C 1
ATOM 3061 O O . THR A 1 394 ? -11.688 -7.160 3.556 1.00 89.62 394 THR A O 1
ATOM 3064 N N . ILE A 1 395 ? -12.364 -7.535 1.449 1.00 88.25 395 ILE A N 1
ATOM 3065 C CA . ILE A 1 395 ? -13.777 -7.222 1.720 1.00 88.25 395 ILE A CA 1
ATOM 3066 C C . ILE A 1 395 ? -14.401 -8.257 2.667 1.00 88.25 395 ILE A C 1
ATOM 3068 O O . ILE A 1 395 ? -15.028 -7.873 3.654 1.00 88.25 395 ILE A O 1
ATOM 3072 N N . TYR A 1 396 ? -14.221 -9.555 2.407 1.00 89.31 396 TYR A N 1
ATOM 3073 C CA . TYR A 1 396 ? -14.818 -10.628 3.211 1.00 89.31 396 TYR A CA 1
ATOM 3074 C C . TYR A 1 396 ? -14.313 -10.612 4.658 1.00 89.31 396 TYR A C 1
ATOM 3076 O O . TYR A 1 396 ? -15.129 -10.625 5.580 1.00 89.31 396 TYR A O 1
ATOM 3084 N N . ILE A 1 397 ? -12.995 -10.515 4.875 1.00 90.06 397 ILE A N 1
ATOM 3085 C CA . ILE A 1 397 ? -12.403 -10.457 6.222 1.00 90.06 397 ILE A CA 1
ATOM 3086 C C . ILE A 1 397 ? -12.971 -9.270 7.005 1.00 90.06 397 ILE A C 1
ATOM 3088 O O . ILE A 1 397 ? -13.340 -9.420 8.171 1.00 90.06 397 ILE A O 1
ATOM 3092 N N . SER A 1 398 ? -13.083 -8.101 6.378 1.00 88.31 398 SER A N 1
ATOM 3093 C CA . SER A 1 398 ? -13.562 -6.897 7.054 1.00 88.31 398 SER A CA 1
ATOM 3094 C C . SER A 1 398 ? -15.071 -6.876 7.290 1.00 88.31 398 SER A C 1
ATOM 3096 O O . SER A 1 398 ? -15.505 -6.441 8.357 1.00 88.31 398 SER A O 1
ATOM 3098 N N . VAL A 1 399 ? -15.878 -7.397 6.360 1.00 88.62 399 VAL A N 1
ATOM 3099 C CA . VAL A 1 399 ? -17.326 -7.574 6.566 1.00 88.62 399 VAL A CA 1
ATOM 3100 C C . VAL A 1 399 ? -17.590 -8.572 7.693 1.00 88.62 399 VAL A C 1
ATOM 3102 O O . VAL A 1 399 ? -18.405 -8.280 8.567 1.00 88.62 399 VAL A O 1
ATOM 3105 N N . ILE A 1 400 ? -16.867 -9.699 7.735 1.00 91.38 400 ILE A N 1
ATOM 3106 C CA . ILE A 1 400 ? -16.968 -10.667 8.836 1.00 91.38 400 ILE A CA 1
ATOM 3107 C C . ILE A 1 400 ? -16.535 -10.004 10.148 1.00 91.38 400 ILE A C 1
ATOM 3109 O O . ILE A 1 400 ? -17.307 -10.028 11.101 1.00 91.38 400 ILE A O 1
ATOM 3113 N N . ARG A 1 401 ? -15.370 -9.337 10.196 1.00 89.38 401 ARG A N 1
ATOM 3114 C CA . ARG A 1 401 ? -14.898 -8.629 11.401 1.00 89.38 401 ARG A CA 1
ATOM 3115 C C . ARG A 1 401 ? -15.884 -7.585 11.908 1.00 89.38 401 ARG A C 1
ATOM 3117 O O . ARG A 1 401 ? -16.037 -7.468 13.114 1.00 89.38 401 ARG A O 1
ATOM 3124 N N . ILE A 1 402 ? -16.542 -6.813 11.047 1.00 89.19 402 ILE A N 1
ATOM 3125 C CA . ILE A 1 402 ? -17.531 -5.822 11.501 1.00 89.19 402 ILE A CA 1
ATOM 3126 C C . ILE A 1 402 ? -18.812 -6.525 11.952 1.00 89.19 402 ILE A C 1
ATOM 3128 O O . ILE A 1 402 ? -19.320 -6.224 13.031 1.00 89.19 402 ILE A O 1
ATOM 3132 N N . GLY A 1 403 ? -19.273 -7.526 11.198 1.00 90.56 403 GLY A N 1
ATOM 3133 C CA . GLY A 1 403 ? -20.413 -8.370 11.559 1.00 90.56 403 GLY A CA 1
ATOM 3134 C C . GLY A 1 403 ? -20.231 -9.152 12.866 1.00 90.56 403 GLY A C 1
ATOM 3135 O O . GLY A 1 403 ? -21.222 -9.437 13.532 1.00 90.56 403 GLY A O 1
ATOM 3136 N N . THR A 1 404 ? -18.995 -9.460 13.277 1.00 91.50 404 THR A N 1
ATOM 3137 C CA . THR A 1 404 ? -18.692 -10.078 14.577 1.00 91.50 404 THR A CA 1
ATOM 3138 C C . THR A 1 404 ? -18.361 -9.048 15.650 1.00 91.50 404 THR A C 1
ATOM 3140 O O . THR A 1 404 ? -18.965 -9.061 16.720 1.00 91.50 404 THR A O 1
ATOM 3143 N N . ASN A 1 405 ? -17.406 -8.151 15.401 1.00 91.69 405 ASN A N 1
ATOM 3144 C CA . ASN A 1 405 ? -16.795 -7.339 16.450 1.00 91.69 405 ASN A CA 1
ATOM 3145 C C . ASN A 1 405 ? -17.743 -6.257 16.952 1.00 91.69 405 ASN A C 1
ATOM 3147 O O . ASN A 1 405 ? -17.945 -6.154 18.158 1.00 91.69 405 ASN A O 1
ATOM 3151 N N . PHE A 1 406 ? -18.355 -5.485 16.052 1.00 92.19 406 PHE A N 1
ATOM 3152 C CA . PHE A 1 406 ? -19.255 -4.396 16.431 1.00 92.19 406 PHE A CA 1
ATOM 3153 C C . PHE A 1 406 ? -20.412 -4.872 17.337 1.00 92.19 406 PHE A C 1
ATOM 3155 O O . PHE A 1 406 ? -20.527 -4.354 18.455 1.00 92.19 406 PHE A O 1
ATOM 3162 N N . PRO A 1 407 ? -21.223 -5.888 16.961 1.00 93.88 407 PRO A N 1
ATOM 3163 C CA . PRO A 1 407 ? -22.318 -6.333 17.817 1.00 93.88 407 PRO A CA 1
ATOM 3164 C C . PRO A 1 407 ? -21.832 -7.067 19.071 1.00 93.88 407 PRO A C 1
ATOM 3166 O O . PRO A 1 407 ? -22.441 -6.892 20.124 1.00 93.88 407 PRO A O 1
ATOM 3169 N N . MET A 1 408 ? -20.738 -7.840 19.016 1.00 95.50 408 MET A N 1
ATOM 3170 C CA . MET A 1 408 ? -20.229 -8.544 20.204 1.00 95.50 408 MET A CA 1
ATOM 3171 C C . MET A 1 408 ? -19.644 -7.589 21.248 1.00 95.50 408 MET A C 1
ATOM 3173 O O . MET A 1 408 ? -19.848 -7.807 22.440 1.00 95.50 408 MET A O 1
ATOM 3177 N N . ILE A 1 409 ? -18.963 -6.518 20.828 1.00 95.06 409 ILE A N 1
ATOM 3178 C CA . ILE A 1 409 ? -18.446 -5.480 21.731 1.00 95.06 409 ILE A CA 1
ATOM 3179 C C . ILE A 1 409 ? -19.607 -4.711 22.373 1.00 95.06 409 ILE A C 1
ATOM 3181 O O . ILE A 1 409 ? -19.622 -4.532 23.591 1.00 95.06 409 ILE A O 1
ATOM 3185 N N . LEU A 1 410 ? -20.605 -4.305 21.580 1.00 95.19 410 LEU A N 1
ATOM 3186 C CA . LEU A 1 410 ? -21.797 -3.624 22.091 1.00 95.19 410 LEU A CA 1
ATOM 3187 C C . LEU A 1 410 ? -22.574 -4.514 23.078 1.00 95.19 410 LEU A C 1
ATOM 3189 O O . LEU A 1 410 ? -22.911 -4.076 24.178 1.00 95.19 410 LEU A O 1
ATOM 3193 N N . LEU A 1 411 ? -22.805 -5.783 22.725 1.00 95.31 411 LEU A N 1
ATOM 3194 C CA . LEU A 1 411 ? -23.462 -6.761 23.594 1.00 95.31 411 LEU A CA 1
ATOM 3195 C C . LEU A 1 411 ? -22.681 -6.968 24.897 1.00 95.31 411 LEU A C 1
ATOM 3197 O O . LEU A 1 411 ? -23.271 -6.934 25.977 1.00 95.31 411 LEU A O 1
ATOM 3201 N N . PHE A 1 412 ? -21.358 -7.138 24.814 1.00 95.75 412 PHE A N 1
ATOM 3202 C CA . PHE A 1 412 ? -20.508 -7.305 25.989 1.00 95.75 412 PHE A CA 1
ATOM 3203 C C . PHE A 1 412 ? -20.555 -6.073 26.904 1.00 95.75 412 PHE A C 1
ATOM 3205 O O . PHE A 1 412 ? -20.692 -6.234 28.115 1.00 95.75 412 PHE A O 1
ATOM 3212 N N . ALA A 1 413 ? -20.553 -4.855 26.352 1.00 95.12 413 ALA A N 1
ATOM 3213 C CA . ALA A 1 413 ? -20.717 -3.626 27.130 1.00 95.12 413 ALA A CA 1
ATOM 3214 C C . ALA A 1 413 ? -22.070 -3.562 27.866 1.00 95.12 413 ALA A C 1
ATOM 3216 O O . ALA A 1 413 ? -22.113 -3.223 29.049 1.00 95.12 413 ALA A O 1
ATOM 3217 N N . LEU A 1 414 ? -23.174 -3.941 27.211 1.00 93.75 414 LEU A N 1
ATOM 3218 C CA . LEU A 1 414 ? -24.510 -3.969 27.826 1.00 93.75 414 LEU A CA 1
ATOM 3219 C C . LEU A 1 414 ? -24.627 -5.039 28.932 1.00 93.75 414 LEU A C 1
ATOM 3221 O O . LEU A 1 414 ? -25.184 -4.773 30.005 1.00 93.75 414 LEU A O 1
ATOM 3225 N N . LEU A 1 415 ? -24.055 -6.228 28.711 1.00 93.56 415 LEU A N 1
ATOM 3226 C CA . LEU A 1 415 ? -23.979 -7.297 29.715 1.00 93.56 415 LEU A CA 1
ATOM 3227 C C . LEU A 1 415 ? -23.129 -6.873 30.919 1.00 93.56 415 LEU A C 1
ATOM 3229 O O . LEU A 1 415 ? -23.567 -6.987 32.064 1.00 93.56 415 LEU A O 1
ATOM 3233 N N . LEU A 1 416 ? -21.944 -6.315 30.664 1.00 92.69 416 LEU A N 1
ATOM 3234 C CA . LEU A 1 416 ? -21.026 -5.804 31.677 1.00 92.69 416 LEU A CA 1
ATOM 3235 C C . LEU A 1 416 ? -21.643 -4.653 32.481 1.00 92.69 416 LEU A C 1
ATOM 3237 O O . LEU A 1 416 ? -21.435 -4.555 33.694 1.00 92.69 416 LEU A O 1
ATOM 3241 N N . ASN A 1 417 ? -22.437 -3.794 31.836 1.00 90.69 417 ASN A N 1
ATOM 3242 C CA . ASN A 1 417 ? -23.144 -2.729 32.529 1.00 90.69 417 ASN A CA 1
ATOM 3243 C C . ASN A 1 417 ? -24.166 -3.270 33.536 1.00 90.69 417 ASN A C 1
ATOM 3245 O O . ASN A 1 417 ? -24.264 -2.745 34.645 1.00 90.69 417 ASN A O 1
ATOM 3249 N N . SER A 1 418 ? -24.838 -4.366 33.175 1.00 87.69 418 SER A N 1
ATOM 3250 C CA . SER A 1 418 ? -25.846 -5.052 33.992 1.00 87.69 418 SER A CA 1
ATOM 3251 C C . SER A 1 418 ? -25.269 -5.759 35.235 1.00 87.69 418 SER A C 1
ATOM 3253 O O . SER A 1 418 ? -26.027 -6.170 36.117 1.00 87.69 418 SER A O 1
ATOM 3255 N N . ILE A 1 419 ? -23.939 -5.888 35.364 1.00 91.00 419 ILE A N 1
ATOM 3256 C CA . ILE A 1 419 ? -23.296 -6.485 36.545 1.00 91.00 419 ILE A CA 1
ATOM 3257 C C . ILE A 1 419 ? -23.379 -5.530 37.745 1.00 91.00 419 ILE A C 1
ATOM 3259 O O . ILE A 1 419 ? -22.670 -4.526 37.825 1.00 91.00 419 ILE A O 1
ATOM 3263 N N . ARG A 1 420 ? -24.200 -5.898 38.738 1.00 85.50 420 ARG A N 1
ATOM 3264 C CA . ARG A 1 420 ? -24.397 -5.130 39.983 1.00 85.50 420 ARG A CA 1
ATOM 3265 C C . ARG A 1 420 ? -23.201 -5.182 40.948 1.00 85.50 420 ARG A C 1
ATOM 3267 O O . ARG A 1 420 ? -23.004 -4.254 41.726 1.00 85.50 420 ARG A O 1
ATOM 3274 N N . ASN A 1 421 ? -22.404 -6.255 40.933 1.00 93.81 421 ASN A N 1
ATOM 3275 C CA . ASN A 1 421 ? -21.241 -6.383 41.817 1.00 93.81 421 ASN A CA 1
ATOM 3276 C C . ASN A 1 421 ? -20.015 -5.671 41.219 1.00 93.81 421 ASN A C 1
ATOM 3278 O O . ASN A 1 421 ? -19.399 -6.168 40.274 1.00 93.81 421 ASN A O 1
ATOM 3282 N N . ARG A 1 422 ? -19.625 -4.541 41.826 1.00 90.56 422 ARG A N 1
ATOM 3283 C CA . ARG A 1 422 ? -18.474 -3.718 41.409 1.00 90.56 422 ARG A CA 1
ATOM 3284 C C . ARG A 1 422 ? -17.153 -4.488 41.292 1.00 90.56 422 ARG A C 1
ATOM 3286 O O . ARG A 1 422 ? -16.372 -4.198 40.394 1.00 90.56 422 ARG A O 1
ATOM 3293 N N . TYR A 1 423 ? -16.916 -5.476 42.158 1.00 94.12 423 TYR A N 1
ATOM 3294 C CA . TYR A 1 423 ? -15.673 -6.254 42.155 1.00 94.12 423 TYR A CA 1
ATOM 3295 C C . TYR A 1 423 ? -15.621 -7.216 40.966 1.00 94.12 423 TYR A C 1
ATOM 3297 O O . TYR A 1 423 ? -14.605 -7.295 40.283 1.00 94.12 423 TYR A O 1
ATOM 3305 N N . VAL A 1 424 ? -16.742 -7.882 40.665 1.00 94.25 424 VAL A N 1
ATOM 3306 C CA . VAL A 1 424 ? -16.869 -8.752 39.484 1.00 94.25 424 VAL A CA 1
ATOM 3307 C C . VAL A 1 424 ? -16.764 -7.923 38.203 1.00 94.25 424 VAL A C 1
ATOM 3309 O O . VAL A 1 424 ? -16.004 -8.286 37.312 1.00 94.25 424 VAL A O 1
ATOM 3312 N N . LYS A 1 425 ? -17.451 -6.773 38.135 1.00 93.06 425 LYS A N 1
ATOM 3313 C CA . LYS A 1 425 ? -17.389 -5.849 36.989 1.00 93.06 425 LYS A CA 1
ATOM 3314 C C . LYS A 1 425 ? -15.951 -5.384 36.716 1.00 93.06 425 LYS A C 1
ATOM 3316 O O . LYS A 1 425 ? -15.490 -5.503 35.586 1.00 93.06 425 LYS A O 1
ATOM 3321 N N . GLY A 1 426 ? -15.223 -4.950 37.750 1.00 92.00 426 GLY A N 1
ATOM 3322 C CA . GLY A 1 426 ? -13.822 -4.526 37.631 1.00 92.00 426 GLY A CA 1
ATOM 3323 C C . GLY A 1 426 ? -12.853 -5.658 37.263 1.00 92.00 426 GLY A C 1
ATOM 3324 O O . GLY A 1 426 ? -11.947 -5.449 36.455 1.00 92.00 426 GLY A O 1
ATOM 3325 N N . ALA A 1 427 ? -13.056 -6.869 37.794 1.00 94.69 427 ALA A N 1
ATOM 3326 C CA . ALA A 1 427 ? -12.251 -8.039 37.435 1.00 94.69 427 ALA A CA 1
ATOM 3327 C C . ALA A 1 427 ? -12.451 -8.434 35.961 1.00 94.69 427 ALA A C 1
ATOM 3329 O O . ALA A 1 427 ? -11.471 -8.575 35.230 1.00 94.69 427 ALA A O 1
ATOM 3330 N N . VAL A 1 428 ? -13.709 -8.530 35.510 1.00 94.94 428 VAL A N 1
ATOM 3331 C CA . VAL A 1 428 ? -14.056 -8.832 34.112 1.00 94.94 428 VAL A CA 1
ATOM 3332 C C . VAL A 1 428 ? -13.511 -7.755 33.171 1.00 94.94 428 VAL A C 1
ATOM 3334 O O . VAL A 1 428 ? -12.878 -8.101 32.181 1.00 94.94 428 VAL A O 1
ATOM 3337 N N . GLN A 1 429 ? -13.652 -6.465 33.506 1.00 92.75 429 GLN A N 1
ATOM 3338 C CA . GLN A 1 429 ? -13.023 -5.373 32.749 1.00 92.75 429 GLN A CA 1
ATOM 3339 C C . GLN A 1 429 ? -11.514 -5.578 32.608 1.00 92.75 429 GLN A C 1
ATOM 3341 O O . GLN A 1 429 ? -11.003 -5.634 31.495 1.00 92.75 429 GLN A O 1
ATOM 3346 N N . THR A 1 430 ? -10.804 -5.751 33.724 1.00 91.75 430 THR A N 1
ATOM 3347 C CA . THR A 1 430 ? -9.338 -5.880 33.723 1.00 91.75 430 THR A CA 1
ATOM 3348 C C . THR A 1 430 ? -8.876 -7.067 32.869 1.00 91.75 430 THR A C 1
ATOM 3350 O O . THR A 1 430 ? -7.983 -6.912 32.035 1.00 91.75 430 THR A O 1
ATOM 3353 N N . MET A 1 431 ? -9.526 -8.228 33.011 1.00 93.81 431 MET A N 1
ATOM 3354 C CA . MET A 1 431 ? -9.230 -9.424 32.211 1.00 93.81 431 MET A CA 1
ATOM 3355 C C . MET A 1 431 ? -9.513 -9.214 30.719 1.00 93.81 431 MET A C 1
ATOM 3357 O O . MET A 1 431 ? -8.689 -9.587 29.888 1.00 93.81 431 MET A O 1
ATOM 3361 N N . SER A 1 432 ? -10.639 -8.587 30.365 1.00 93.62 432 SER A N 1
ATOM 3362 C CA . SER A 1 432 ? -11.009 -8.318 28.970 1.00 93.62 432 SER A CA 1
ATOM 3363 C C . SER A 1 432 ? -10.165 -7.225 28.313 1.00 93.62 432 SER A C 1
ATOM 3365 O O . SER A 1 432 ? -10.076 -7.192 27.089 1.00 93.62 432 SER A O 1
ATOM 3367 N N . TYR A 1 433 ? -9.560 -6.319 29.089 1.00 90.81 433 TYR A N 1
ATOM 3368 C CA . TYR A 1 433 ? -8.741 -5.215 28.571 1.00 90.81 433 TYR A CA 1
ATOM 3369 C C . TYR A 1 433 ? -7.291 -5.657 28.298 1.00 90.81 433 TYR A C 1
ATOM 3371 O O . TYR A 1 433 ? -6.647 -5.119 27.396 1.00 90.81 433 TYR A O 1
ATOM 3379 N N . MET A 1 434 ? -6.786 -6.656 29.033 1.00 93.12 434 MET A N 1
ATOM 3380 C CA . MET A 1 434 ? -5.405 -7.148 28.929 1.00 93.12 434 MET A CA 1
ATOM 3381 C C . MET A 1 434 ? -4.970 -7.579 27.504 1.00 93.12 434 MET A C 1
ATOM 3383 O O . MET A 1 434 ? -3.871 -7.189 27.101 1.00 93.12 434 MET A O 1
ATOM 3387 N N . PRO A 1 435 ? -5.783 -8.300 26.695 1.00 92.62 435 PRO A N 1
ATOM 3388 C CA . PRO A 1 435 ? -5.418 -8.712 25.331 1.00 92.62 435 PRO A CA 1
ATOM 3389 C C . PRO A 1 435 ? -5.022 -7.563 24.394 1.00 92.62 435 PRO A C 1
ATOM 3391 O O . PRO A 1 435 ? -4.187 -7.737 23.502 1.00 92.62 435 PRO A O 1
ATOM 3394 N N . ASN A 1 436 ? -5.571 -6.361 24.601 1.00 91.31 436 ASN A N 1
ATOM 3395 C CA . ASN A 1 436 ? -5.266 -5.215 23.748 1.00 91.31 436 ASN A CA 1
ATOM 3396 C C . ASN A 1 436 ? -3.780 -4.808 23.819 1.00 91.31 436 ASN A C 1
ATOM 3398 O O . ASN A 1 436 ? -3.223 -4.345 22.825 1.00 91.31 436 ASN A O 1
ATOM 3402 N N . PHE A 1 437 ? -3.109 -5.066 24.945 1.00 91.81 437 PHE A N 1
ATOM 3403 C CA . PHE A 1 437 ? -1.693 -4.741 25.153 1.00 91.81 437 PHE A CA 1
ATOM 3404 C C . PHE A 1 437 ? -0.714 -5.792 24.596 1.00 91.81 437 PHE A C 1
ATOM 3406 O O . PHE A 1 437 ? 0.482 -5.525 24.511 1.00 91.81 437 PHE A O 1
ATOM 3413 N N . VAL A 1 438 ? -1.190 -6.975 24.190 1.00 93.50 438 VAL A N 1
ATOM 3414 C CA . VAL A 1 438 ? -0.344 -8.050 23.634 1.00 93.50 438 VAL A CA 1
ATOM 3415 C C . VAL A 1 438 ? -0.061 -7.781 22.150 1.00 93.50 438 VAL A C 1
ATOM 3417 O O . VAL A 1 438 ? -0.995 -7.539 21.387 1.00 93.50 438 VAL A O 1
ATOM 3420 N N . SER A 1 439 ? 1.198 -7.815 21.703 1.00 95.25 439 SER A N 1
ATOM 3421 C CA . SER A 1 439 ? 1.533 -7.564 20.289 1.00 95.25 439 SER A CA 1
ATOM 3422 C C . SER A 1 439 ? 0.972 -8.648 19.359 1.00 95.25 439 SER A C 1
ATOM 3424 O O . SER A 1 439 ? 0.819 -9.802 19.762 1.00 95.25 439 SER A O 1
ATOM 3426 N N . TRP A 1 440 ? 0.701 -8.307 18.092 1.00 94.31 440 TRP A N 1
ATOM 3427 C CA . TRP A 1 440 ? 0.223 -9.292 17.113 1.00 94.31 440 TRP A CA 1
ATOM 3428 C C . TRP A 1 440 ? 1.192 -10.463 16.930 1.00 94.31 440 TRP A C 1
ATOM 3430 O O . TRP A 1 440 ? 0.741 -11.598 16.841 1.00 94.31 440 TRP A O 1
ATOM 3440 N N . VAL A 1 441 ? 2.505 -10.214 16.983 1.00 93.88 441 VAL A N 1
ATOM 3441 C CA . VAL A 1 441 ? 3.550 -11.254 16.928 1.00 93.88 441 VAL A CA 1
ATOM 3442 C C . VAL A 1 441 ? 3.444 -12.233 18.104 1.00 93.88 441 VAL A C 1
ATOM 3444 O O . VAL A 1 441 ? 3.499 -13.444 17.905 1.00 93.88 441 VAL A O 1
ATOM 3447 N N . ALA A 1 442 ? 3.229 -11.734 19.327 1.00 94.88 442 ALA A N 1
ATOM 3448 C CA . ALA A 1 442 ? 3.045 -12.595 20.496 1.00 94.88 442 ALA A CA 1
ATOM 3449 C C . ALA A 1 442 ? 1.738 -13.404 20.411 1.00 94.88 442 ALA A C 1
ATOM 3451 O O . ALA A 1 442 ? 1.738 -14.597 20.713 1.00 94.88 442 ALA A O 1
ATOM 3452 N N . ILE A 1 443 ? 0.647 -12.792 19.929 1.00 94.75 443 ILE A N 1
ATOM 3453 C CA . ILE A 1 443 ? -0.610 -13.504 19.643 1.00 94.75 443 ILE A CA 1
ATOM 3454 C C . ILE A 1 443 ? -0.381 -14.583 18.577 1.00 94.75 443 ILE A C 1
ATOM 3456 O O . ILE A 1 443 ? -0.864 -15.696 18.745 1.00 94.75 443 ILE A O 1
ATOM 3460 N N . GLY A 1 444 ? 0.394 -14.295 17.530 1.00 93.31 444 GLY A N 1
ATOM 3461 C CA . GLY A 1 444 ? 0.768 -15.254 16.492 1.00 93.31 444 GLY A CA 1
ATOM 3462 C C . GLY A 1 444 ? 1.468 -16.488 17.051 1.00 93.31 444 GLY A C 1
ATOM 3463 O O . GLY A 1 444 ? 1.010 -17.604 16.820 1.00 93.31 444 GLY A O 1
ATOM 3464 N N . GLY A 1 445 ? 2.488 -16.297 17.894 1.00 92.31 445 GLY A N 1
ATOM 3465 C CA . GLY A 1 445 ? 3.156 -17.400 18.596 1.00 92.31 445 GLY A CA 1
ATOM 3466 C C . GLY A 1 445 ? 2.214 -18.211 19.500 1.00 92.31 445 GLY A C 1
ATOM 3467 O O . GLY A 1 445 ? 2.290 -19.440 19.527 1.00 92.31 445 GLY A O 1
ATOM 3468 N N . MET A 1 446 ? 1.276 -17.551 20.193 1.00 92.88 446 MET A N 1
ATOM 3469 C CA . MET A 1 446 ? 0.244 -18.241 20.983 1.00 92.88 446 MET A CA 1
ATOM 3470 C C . MET A 1 446 ? -0.713 -19.052 20.099 1.00 92.88 446 MET A C 1
ATOM 3472 O O . MET A 1 446 ? -1.012 -20.198 20.425 1.00 92.88 446 MET A O 1
ATOM 3476 N N . MET A 1 447 ? -1.175 -18.492 18.978 1.00 92.94 447 MET A N 1
ATOM 3477 C CA . MET A 1 447 ? -2.065 -19.180 18.038 1.00 92.94 447 MET A CA 1
ATOM 3478 C C . MET A 1 447 ? -1.364 -20.367 17.373 1.00 92.94 447 MET A C 1
ATOM 3480 O O . MET A 1 447 ? -1.935 -21.453 17.347 1.00 92.94 447 MET A O 1
ATOM 3484 N N . TYR A 1 448 ? -0.105 -20.221 16.956 1.00 90.56 448 TYR A N 1
ATOM 3485 C CA . TYR A 1 448 ? 0.702 -21.327 16.434 1.00 90.56 448 TYR A CA 1
ATOM 3486 C C . TYR A 1 448 ? 0.841 -22.464 17.465 1.00 90.56 448 TYR A C 1
ATOM 3488 O O . TYR A 1 448 ? 0.658 -23.636 17.141 1.00 90.56 448 TYR A O 1
ATOM 3496 N N . GLY A 1 449 ? 1.040 -22.128 18.746 1.00 90.06 449 GLY A N 1
ATOM 3497 C CA . GLY A 1 449 ? 1.036 -23.100 19.847 1.00 90.06 449 GLY A CA 1
ATOM 3498 C C . GLY A 1 449 ? -0.318 -23.781 20.118 1.00 90.06 449 GLY A C 1
ATOM 3499 O O . GLY A 1 449 ? -0.344 -24.887 20.660 1.00 90.06 449 GLY A O 1
ATOM 3500 N N . LEU A 1 450 ? -1.445 -23.167 19.738 1.00 92.31 450 LEU A N 1
ATOM 3501 C CA . LEU A 1 450 ? -2.795 -23.733 19.890 1.00 92.31 450 LEU A CA 1
ATOM 3502 C C . LEU A 1 450 ? -3.228 -24.580 18.683 1.00 92.31 450 LEU A C 1
ATOM 3504 O O . LEU A 1 450 ? -3.833 -25.638 18.878 1.00 92.31 450 LEU A O 1
ATOM 3508 N N . PHE A 1 451 ? -2.903 -24.117 17.472 1.00 91.50 451 PHE A N 1
ATOM 3509 C CA . PHE A 1 451 ? -3.305 -24.673 16.174 1.00 91.50 451 PHE A CA 1
ATOM 3510 C C . PHE A 1 451 ? -2.229 -25.549 15.500 1.00 91.50 451 PHE A C 1
ATOM 3512 O O . PHE A 1 451 ? -2.455 -26.061 14.406 1.00 91.50 451 PHE A O 1
ATOM 3519 N N . SER A 1 452 ? -1.067 -25.760 16.128 1.00 89.69 452 SER A N 1
ATOM 3520 C CA . SER A 1 452 ? -0.078 -26.746 15.667 1.00 89.69 452 SER A CA 1
ATOM 3521 C C . SER A 1 452 ? -0.705 -28.140 15.502 1.00 89.69 452 SER A C 1
ATOM 3523 O O . SER A 1 452 ? -1.534 -28.573 16.309 1.00 89.69 452 SER A O 1
ATOM 3525 N N . VAL A 1 453 ? -0.298 -28.863 14.457 1.00 86.44 453 VAL A N 1
ATOM 3526 C CA . VAL A 1 453 ? -0.792 -30.219 14.170 1.00 86.44 453 VAL A CA 1
ATOM 3527 C C . VAL A 1 453 ? -0.314 -31.203 15.237 1.00 86.44 453 VAL A C 1
ATOM 3529 O O . VAL A 1 453 ? -1.133 -31.875 15.860 1.00 86.44 453 VAL A O 1
ATOM 3532 N N . ASP A 1 454 ? 0.991 -31.223 15.511 1.00 82.44 454 ASP A N 1
ATOM 3533 C CA . ASP A 1 454 ? 1.623 -32.265 16.331 1.00 82.44 454 ASP A CA 1
ATOM 3534 C C . ASP A 1 454 ? 1.452 -32.044 17.841 1.00 82.44 454 ASP A C 1
ATOM 3536 O O . ASP A 1 454 ? 1.386 -32.990 18.628 1.00 82.44 454 ASP A O 1
ATOM 3540 N N . TYR A 1 455 ? 1.401 -30.781 18.277 1.00 84.50 455 TYR A N 1
ATOM 3541 C CA . TYR A 1 455 ? 1.381 -30.431 19.701 1.00 84.50 455 TYR A CA 1
ATOM 3542 C C . TYR A 1 455 ? 0.301 -29.425 20.109 1.00 84.50 455 TYR A C 1
ATOM 3544 O O . TYR A 1 455 ? 0.179 -29.159 21.312 1.00 84.50 455 TYR A O 1
ATOM 3552 N N . GLY A 1 456 ? -0.503 -28.922 19.169 1.00 89.12 456 GLY A N 1
ATOM 3553 C CA . GLY A 1 456 ? -1.537 -27.923 19.431 1.00 89.12 456 GLY A CA 1
ATOM 3554 C C . GLY A 1 456 ? -2.607 -28.399 20.411 1.00 89.12 456 GLY A C 1
ATOM 3555 O O . GLY A 1 456 ? -3.104 -29.526 20.336 1.00 89.12 456 GLY A O 1
ATOM 3556 N N . ALA A 1 457 ? -2.979 -27.527 21.349 1.00 91.31 457 ALA A N 1
ATOM 3557 C CA . ALA A 1 457 ? -3.989 -27.834 22.362 1.00 91.31 457 ALA A CA 1
ATOM 3558 C C . ALA A 1 457 ? -5.370 -28.134 21.750 1.00 91.31 457 ALA A C 1
ATOM 3560 O O . ALA A 1 457 ? -6.091 -28.988 22.264 1.00 91.31 457 ALA A O 1
ATOM 3561 N N . ILE A 1 458 ? -5.719 -27.474 20.639 1.00 92.25 458 ILE A N 1
ATOM 3562 C CA . ILE A 1 458 ? -7.014 -27.648 19.966 1.00 92.25 458 ILE A CA 1
ATOM 3563 C C . ILE A 1 458 ? -7.084 -29.024 19.294 1.00 92.25 458 ILE A C 1
ATOM 3565 O O . ILE A 1 458 ? -8.047 -29.756 19.509 1.00 92.25 458 ILE A O 1
ATOM 3569 N N . ASN A 1 459 ? -6.038 -29.429 18.568 1.00 92.19 459 ASN A N 1
ATOM 3570 C CA . ASN A 1 459 ? -5.981 -30.758 17.951 1.00 92.19 459 ASN A CA 1
ATOM 3571 C C . ASN A 1 459 ? -5.946 -31.885 18.994 1.00 92.19 459 ASN A C 1
ATOM 3573 O O . ASN A 1 459 ? -6.637 -32.885 18.824 1.00 92.19 459 ASN A O 1
ATOM 3577 N N . LYS A 1 460 ? -5.241 -31.707 20.120 1.00 92.06 460 LYS A N 1
ATOM 3578 C CA . LYS A 1 460 ? -5.286 -32.663 21.244 1.00 92.06 460 LYS A CA 1
ATOM 3579 C C . LYS A 1 460 ? -6.699 -32.849 21.809 1.00 92.06 460 LYS A C 1
ATOM 3581 O O . LYS A 1 460 ? -7.070 -33.973 22.136 1.00 92.06 460 LYS A O 1
ATOM 3586 N N . LEU A 1 461 ? -7.480 -31.771 21.906 1.00 93.12 461 LEU A N 1
ATOM 3587 C CA . LEU A 1 461 ? -8.868 -31.818 22.374 1.00 93.12 461 LEU A CA 1
ATOM 3588 C C . LEU A 1 461 ? -9.808 -32.450 21.332 1.00 93.12 461 LEU A C 1
ATOM 3590 O O . LEU A 1 461 ? -10.664 -33.251 21.691 1.00 93.12 461 LEU A O 1
ATOM 3594 N N . LEU A 1 462 ? -9.625 -32.160 20.041 1.00 92.56 462 LEU A N 1
ATOM 3595 C CA . LEU A 1 462 ? -10.383 -32.818 18.968 1.00 92.56 462 LEU A CA 1
ATOM 3596 C C . LEU A 1 462 ? -10.134 -34.332 18.937 1.00 92.56 462 LEU A C 1
ATOM 3598 O O . LEU A 1 462 ? -11.087 -35.111 18.910 1.00 92.56 462 LEU A O 1
ATOM 3602 N N . VAL A 1 463 ? -8.869 -34.751 19.029 1.00 93.12 463 VAL A N 1
ATOM 3603 C CA . VAL A 1 463 ? -8.489 -36.170 19.072 1.00 93.12 463 VAL A CA 1
ATOM 3604 C C . VAL A 1 463 ? -9.022 -36.857 20.335 1.00 93.12 463 VAL A C 1
ATOM 3606 O O . VAL A 1 463 ? -9.495 -37.989 20.247 1.00 93.12 463 VAL A O 1
ATOM 3609 N N . SER A 1 464 ? -9.047 -36.185 21.495 1.00 92.88 464 SER A N 1
ATOM 3610 C CA . SER A 1 464 ? -9.661 -36.758 22.708 1.00 92.88 464 SER A CA 1
ATOM 3611 C C . SER A 1 464 ? -11.188 -36.892 22.622 1.00 92.88 464 SER A C 1
ATOM 3613 O O . SER A 1 464 ? -11.762 -37.726 23.321 1.00 92.88 464 SER A O 1
ATOM 3615 N N . MET A 1 465 ? -11.839 -36.128 21.740 1.00 94.25 465 MET A N 1
ATOM 3616 C CA . MET A 1 465 ? -13.261 -36.259 21.394 1.00 94.25 465 MET A CA 1
ATOM 3617 C C . MET A 1 465 ? -13.524 -37.243 20.235 1.00 94.25 465 MET A C 1
ATOM 3619 O O . MET A 1 465 ? -14.674 -37.415 19.836 1.00 94.25 465 MET A O 1
ATOM 3623 N N . GLY A 1 466 ? -12.488 -37.906 19.704 1.00 92.31 466 GLY A N 1
ATOM 3624 C CA . GLY A 1 466 ? -12.598 -38.898 18.629 1.00 92.31 466 GLY A CA 1
ATOM 3625 C C . GLY A 1 466 ? -12.603 -38.329 17.204 1.00 92.31 466 GLY A C 1
ATOM 3626 O O . GLY A 1 466 ? -12.881 -39.072 16.265 1.00 92.31 466 GLY A O 1
ATOM 3627 N N . ALA A 1 467 ? -12.299 -37.041 17.022 1.00 91.94 467 ALA A N 1
ATOM 3628 C CA . ALA A 1 467 ? -12.146 -36.425 15.704 1.00 91.94 467 ALA A CA 1
ATOM 3629 C C . ALA A 1 467 ? -10.701 -36.540 15.179 1.00 91.94 467 ALA A C 1
ATOM 3631 O O . ALA A 1 467 ? -9.744 -36.644 15.947 1.00 91.94 467 ALA A O 1
ATOM 3632 N N . SER A 1 468 ? -10.529 -36.494 13.857 1.00 90.62 468 SER A N 1
ATOM 3633 C CA . SER A 1 468 ? -9.205 -36.422 13.227 1.00 90.62 468 SER A CA 1
ATOM 3634 C C . SER A 1 468 ? -8.522 -35.071 13.508 1.00 90.62 468 SER A C 1
ATOM 3636 O O . SER A 1 468 ? -9.216 -34.058 13.627 1.00 90.62 468 SER A O 1
ATOM 3638 N N . PRO A 1 469 ? -7.178 -35.020 13.601 1.00 89.56 469 PRO A N 1
ATOM 3639 C CA . PRO A 1 469 ? -6.456 -33.755 13.707 1.00 89.56 469 PRO A CA 1
ATOM 3640 C C . PRO A 1 469 ? -6.646 -32.926 12.429 1.00 89.56 469 PRO A C 1
ATOM 3642 O O . PRO A 1 469 ? -6.601 -33.463 11.324 1.00 89.56 469 PRO A O 1
ATOM 3645 N N . VAL A 1 470 ? -6.843 -31.618 12.589 1.00 90.56 470 VAL A N 1
ATOM 3646 C CA . VAL A 1 470 ? -7.060 -30.676 11.483 1.00 90.56 470 VAL A CA 1
ATOM 3647 C C . VAL A 1 470 ? -5.743 -29.987 11.137 1.00 90.56 470 VAL A C 1
ATOM 3649 O O . VAL A 1 470 ? -5.008 -29.536 12.028 1.00 90.56 470 VAL A O 1
ATOM 3652 N N . HIS A 1 471 ? -5.443 -29.869 9.842 1.00 91.12 471 HIS A N 1
ATOM 3653 C CA . HIS A 1 471 ? -4.238 -29.193 9.364 1.00 91.12 471 HIS A CA 1
ATOM 3654 C C . HIS A 1 471 ? -4.502 -27.692 9.226 1.00 91.12 471 HIS A C 1
ATOM 3656 O O . HIS A 1 471 ? -4.538 -27.150 8.126 1.00 91.12 471 HIS A O 1
ATOM 3662 N N . TRP A 1 472 ? -4.681 -27.003 10.359 1.00 90.50 472 TRP A N 1
ATOM 3663 C CA . TRP A 1 472 ? -5.126 -25.604 10.407 1.00 90.50 472 TRP A CA 1
ATOM 3664 C C . TRP A 1 472 ? -4.343 -24.661 9.487 1.00 90.50 472 TRP A C 1
ATOM 3666 O O . TRP A 1 472 ? -4.954 -23.825 8.841 1.00 90.50 472 TRP A O 1
ATOM 3676 N N . TYR A 1 473 ? -3.020 -24.808 9.373 1.00 89.88 473 TYR A N 1
ATOM 3677 C CA . TYR A 1 473 ? -2.175 -23.968 8.507 1.00 89.88 473 TYR A CA 1
ATOM 3678 C C . TYR A 1 473 ? -2.121 -24.407 7.026 1.00 89.88 473 TYR A C 1
ATOM 3680 O O . TYR A 1 473 ? -1.514 -23.718 6.215 1.00 89.88 473 TYR A O 1
ATOM 3688 N N . ALA A 1 474 ? -2.761 -25.518 6.654 1.00 88.94 474 ALA A N 1
ATOM 3689 C CA . ALA A 1 474 ? -2.934 -25.953 5.263 1.00 88.94 474 ALA A CA 1
ATOM 3690 C C . ALA A 1 474 ? -4.393 -25.832 4.776 1.00 88.94 474 ALA A C 1
ATOM 3692 O O . ALA A 1 474 ? -4.637 -25.725 3.579 1.00 88.94 474 ALA A O 1
ATOM 3693 N N . GLU A 1 475 ? -5.369 -25.837 5.689 1.00 88.50 475 GLU A N 1
ATOM 3694 C CA . GLU A 1 475 ? -6.796 -25.720 5.382 1.00 88.50 475 GLU A CA 1
ATOM 3695 C C . GLU A 1 475 ? -7.282 -24.267 5.505 1.00 88.50 475 GLU A C 1
ATOM 3697 O O . GLU A 1 475 ? -7.678 -23.791 6.573 1.00 88.50 475 GLU A O 1
ATOM 3702 N N . SER A 1 476 ? -7.305 -23.563 4.373 1.00 87.88 476 SER A N 1
ATOM 3703 C CA . SER A 1 476 ? -7.689 -22.147 4.273 1.00 87.88 476 SER A CA 1
ATOM 3704 C C . SER A 1 476 ? -9.118 -21.830 4.759 1.00 87.88 476 SER A C 1
ATOM 3706 O O . SER A 1 476 ? -9.372 -20.747 5.288 1.00 87.88 476 SER A O 1
ATOM 3708 N N . GLN A 1 477 ? -10.044 -22.792 4.676 1.00 88.75 477 GLN A N 1
ATOM 3709 C CA . GLN A 1 477 ? -11.479 -22.634 4.967 1.00 88.75 477 GLN A CA 1
ATOM 3710 C C . GLN A 1 477 ? -11.834 -22.047 6.351 1.00 88.75 477 GLN A C 1
ATOM 3712 O O . GLN A 1 477 ? -12.876 -21.406 6.497 1.00 88.75 477 GLN A O 1
ATOM 3717 N N . TYR A 1 478 ? -10.984 -22.219 7.368 1.00 89.94 478 TYR A N 1
ATOM 3718 C CA . TYR A 1 478 ? -11.254 -21.716 8.724 1.00 89.94 478 TYR A CA 1
ATOM 3719 C C . TYR A 1 478 ? -10.746 -20.284 8.969 1.00 89.94 478 TYR A C 1
ATOM 3721 O O . TYR A 1 478 ? -11.128 -19.650 9.958 1.00 89.94 478 TYR A O 1
ATOM 3729 N N . TRP A 1 479 ? -9.879 -19.751 8.101 1.00 91.50 479 TRP A N 1
ATOM 3730 C CA . TRP A 1 479 ? -9.033 -18.606 8.456 1.00 91.50 479 TRP A CA 1
ATOM 3731 C C . TRP A 1 479 ? -9.764 -17.282 8.598 1.00 91.50 479 TRP A C 1
ATOM 3733 O O . TRP A 1 479 ? -9.435 -16.514 9.501 1.00 91.50 479 TRP A O 1
ATOM 3743 N N . TRP A 1 480 ? -10.807 -17.030 7.809 1.00 90.44 480 TRP A N 1
ATOM 3744 C CA . TRP A 1 480 ? -11.628 -15.829 7.990 1.00 90.44 480 TRP A CA 1
ATOM 3745 C C . TRP A 1 480 ? -12.270 -15.771 9.386 1.00 90.44 480 TRP A C 1
ATOM 3747 O O . TRP A 1 480 ? -12.292 -14.709 10.010 1.00 90.44 480 TRP A O 1
ATOM 3757 N N . TRP A 1 481 ? -12.700 -16.915 9.931 1.00 91.50 481 TRP A N 1
ATOM 3758 C CA . TRP A 1 481 ? -13.244 -17.001 11.289 1.00 91.50 481 TRP A CA 1
ATOM 3759 C C . TRP A 1 481 ? -12.160 -16.908 12.365 1.00 91.50 481 TRP A C 1
ATOM 3761 O O . TRP A 1 481 ? -12.354 -16.194 13.347 1.00 91.50 481 TRP A O 1
ATOM 3771 N N . ILE A 1 482 ? -11.003 -17.552 12.179 1.00 93.38 482 ILE A N 1
ATOM 3772 C CA . ILE A 1 482 ? -9.866 -17.447 13.114 1.00 93.38 482 ILE A CA 1
ATOM 3773 C C . ILE A 1 482 ? -9.386 -15.987 13.215 1.00 93.38 482 ILE A C 1
ATOM 3775 O O . ILE A 1 482 ? -9.191 -15.472 14.320 1.00 93.38 482 ILE A O 1
ATOM 3779 N N . LEU A 1 483 ? -9.266 -15.281 12.086 1.00 93.00 483 LEU A N 1
ATOM 3780 C CA . LEU A 1 483 ? -8.884 -13.864 12.030 1.00 93.00 483 LEU A CA 1
ATOM 3781 C C . LEU A 1 483 ? -9.948 -12.941 12.649 1.00 93.00 483 LEU A C 1
ATOM 3783 O O . LEU A 1 483 ? -9.600 -11.972 13.332 1.00 93.00 483 LEU A O 1
ATOM 3787 N N . ALA A 1 484 ? -11.236 -13.241 12.468 1.00 92.44 484 ALA A N 1
ATOM 3788 C CA . ALA A 1 484 ? -12.317 -12.502 13.116 1.00 92.44 484 ALA A CA 1
ATOM 3789 C C . ALA A 1 484 ? -12.329 -12.715 14.640 1.00 92.44 484 ALA A C 1
ATOM 3791 O O . ALA A 1 484 ? -12.351 -11.745 15.394 1.00 92.44 484 ALA A O 1
ATOM 3792 N N . LEU A 1 485 ? -12.223 -13.961 15.113 1.00 93.56 485 LEU A N 1
ATOM 3793 C CA . LEU A 1 485 ? -12.241 -14.299 16.541 1.00 93.56 485 LEU A CA 1
ATOM 3794 C C . LEU A 1 485 ? -11.008 -13.785 17.294 1.00 93.56 485 LEU A C 1
ATOM 3796 O O . LEU A 1 485 ? -11.142 -13.263 18.400 1.00 93.56 485 LEU A O 1
ATOM 3800 N N . THR A 1 486 ? -9.814 -13.870 16.699 1.00 94.38 486 THR A N 1
ATOM 3801 C CA . THR A 1 486 ? -8.591 -13.301 17.300 1.00 94.38 486 THR A CA 1
ATOM 3802 C C . THR A 1 486 ? -8.616 -11.768 17.313 1.00 94.38 486 THR A C 1
ATOM 3804 O O . THR A 1 486 ? -8.138 -11.160 18.272 1.00 94.38 486 THR A O 1
ATOM 3807 N N . SER A 1 487 ? -9.252 -11.137 16.316 1.00 92.94 487 SER A N 1
ATOM 3808 C CA . SER A 1 487 ? -9.533 -9.695 16.314 1.00 92.94 487 SER A CA 1
ATOM 3809 C C . SER A 1 487 ? -10.526 -9.312 17.412 1.00 92.94 487 SER A C 1
ATOM 3811 O O . SER A 1 487 ? -10.225 -8.427 18.213 1.00 92.94 487 SER A O 1
ATOM 3813 N N . LEU A 1 488 ? -11.654 -10.022 17.519 1.00 93.88 488 LEU A N 1
ATOM 3814 C CA . LEU A 1 488 ? -12.640 -9.832 18.581 1.00 93.88 488 LEU A CA 1
ATOM 3815 C C . LEU A 1 488 ? -11.994 -9.965 19.963 1.00 93.88 488 LEU A C 1
ATOM 3817 O O . LEU A 1 488 ? -12.125 -9.057 20.775 1.00 93.88 488 LEU A O 1
ATOM 3821 N N . TRP A 1 489 ? -11.262 -11.050 20.227 1.00 94.56 489 TRP A N 1
ATOM 3822 C CA . TRP A 1 489 ? -10.612 -11.285 21.520 1.00 94.56 489 TRP A CA 1
ATOM 3823 C C . TRP A 1 489 ? -9.651 -10.153 21.911 1.00 94.56 489 TRP A C 1
ATOM 3825 O O . TRP A 1 489 ? -9.677 -9.696 23.054 1.00 94.56 489 TRP A O 1
ATOM 3835 N N . LYS A 1 490 ? -8.853 -9.651 20.959 1.00 93.31 490 LYS A N 1
ATOM 3836 C CA . LYS A 1 490 ? -7.939 -8.528 21.198 1.00 93.31 490 LYS A CA 1
ATOM 3837 C C . LYS A 1 490 ? -8.682 -7.210 21.460 1.00 93.31 490 LYS A C 1
ATOM 3839 O O . LYS A 1 490 ? -8.313 -6.466 22.368 1.00 93.31 490 LYS A O 1
ATOM 3844 N N . SER A 1 491 ? -9.706 -6.912 20.661 1.00 91.56 491 SER A N 1
ATOM 3845 C CA . SER A 1 491 ? -10.394 -5.614 20.657 1.00 91.56 491 SER A CA 1
ATOM 3846 C C . SER A 1 491 ? -11.567 -5.512 21.640 1.00 91.56 491 SER A C 1
ATOM 3848 O O . SER A 1 491 ? -11.995 -4.393 21.934 1.00 91.56 491 SER A O 1
ATOM 3850 N N . MET A 1 492 ? -12.073 -6.635 22.173 1.00 93.94 492 MET A N 1
ATOM 3851 C CA . MET A 1 492 ? -13.299 -6.691 22.983 1.00 93.94 492 MET A CA 1
ATOM 3852 C C . MET A 1 492 ? -13.272 -5.716 24.159 1.00 93.94 492 MET A C 1
ATOM 3854 O O . MET A 1 492 ? -14.189 -4.910 24.326 1.00 93.94 492 MET A O 1
ATOM 3858 N N . GLY A 1 493 ? -12.201 -5.757 24.953 1.00 89.56 493 GLY A N 1
ATOM 3859 C CA . GLY A 1 493 ? -12.048 -4.877 26.102 1.00 89.56 493 GLY A CA 1
ATOM 3860 C C . GLY A 1 493 ? -11.964 -3.402 25.734 1.00 89.56 493 GLY A C 1
ATOM 3861 O O . GLY A 1 493 ? -12.679 -2.586 26.307 1.00 89.56 493 GLY A O 1
ATOM 3862 N N . TRP A 1 494 ? -11.130 -3.060 24.751 1.00 88.81 494 TRP A N 1
ATOM 3863 C CA . TRP A 1 494 ? -10.901 -1.666 24.368 1.00 88.81 494 TRP A CA 1
ATOM 3864 C C . TRP A 1 494 ? -12.165 -0.995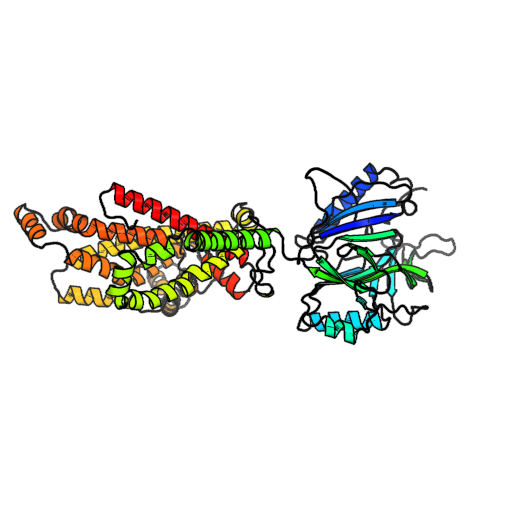 23.822 1.00 88.81 494 TRP A C 1
ATOM 3866 O O . TRP A 1 494 ? -12.550 0.066 24.310 1.00 88.81 494 TRP A O 1
ATOM 3876 N N . GLY A 1 495 ? -12.864 -1.636 22.878 1.00 89.38 495 GLY A N 1
ATOM 3877 C CA . GLY A 1 495 ? -14.117 -1.095 22.336 1.00 89.38 495 GLY A CA 1
ATOM 3878 C C . GLY A 1 495 ? -15.214 -0.958 23.400 1.00 89.38 495 GLY A C 1
ATOM 3879 O O . GLY A 1 495 ? -16.018 -0.029 23.362 1.00 89.38 495 GLY A O 1
ATOM 3880 N N . THR A 1 496 ? -15.194 -1.821 24.420 1.00 93.69 496 THR A N 1
ATOM 3881 C CA . THR A 1 496 ? -16.125 -1.748 25.554 1.00 93.69 496 THR A CA 1
ATOM 3882 C C . THR A 1 496 ? -15.929 -0.489 26.400 1.00 93.69 496 THR A C 1
ATOM 3884 O O . THR A 1 496 ? -16.907 0.011 26.949 1.00 93.69 496 THR A O 1
ATOM 3887 N N . ILE A 1 497 ? -14.717 0.076 26.486 1.00 92.62 497 ILE A N 1
ATOM 3888 C CA . ILE A 1 497 ? -14.458 1.311 27.253 1.00 92.62 497 ILE A CA 1
ATOM 3889 C C . ILE A 1 497 ? -15.298 2.478 26.713 1.00 92.62 497 ILE A C 1
ATOM 3891 O O . ILE A 1 497 ? -15.888 3.215 27.503 1.00 92.62 497 ILE A O 1
ATOM 3895 N N . ILE A 1 498 ? -15.391 2.608 25.385 1.00 92.50 498 ILE A N 1
ATOM 3896 C CA . ILE A 1 498 ? -16.127 3.683 24.698 1.00 92.50 498 ILE A CA 1
ATOM 3897 C C . ILE A 1 498 ? -17.629 3.583 24.997 1.00 92.50 498 ILE A C 1
ATOM 3899 O O . ILE A 1 498 ? -18.273 4.572 25.344 1.00 92.50 498 ILE A O 1
ATOM 3903 N N . TYR A 1 499 ? -18.191 2.374 24.942 1.00 94.31 499 TYR A N 1
ATOM 3904 C CA . TYR A 1 499 ? -19.588 2.167 25.317 1.00 94.31 499 TYR A CA 1
ATOM 3905 C C . TYR A 1 499 ? -19.817 2.355 26.820 1.00 94.31 499 TYR A C 1
ATOM 3907 O O . TYR A 1 499 ? -20.815 2.949 27.211 1.00 94.31 499 TYR A O 1
ATOM 3915 N N . MET A 1 500 ? -18.893 1.920 27.679 1.00 92.94 500 MET A N 1
ATOM 3916 C CA . MET A 1 500 ? -19.013 2.087 29.131 1.00 92.94 500 MET A CA 1
ATOM 3917 C C . MET A 1 500 ? -18.968 3.556 29.583 1.00 92.94 500 MET A C 1
ATOM 3919 O O . MET A 1 500 ? -19.662 3.895 30.542 1.00 92.94 500 MET A O 1
ATOM 3923 N N . SER A 1 501 ? -18.212 4.435 28.912 1.00 92.31 501 SER A N 1
ATOM 3924 C CA . SER A 1 501 ? -18.233 5.879 29.206 1.00 92.31 501 SER A CA 1
ATOM 3925 C C . SER A 1 501 ? -19.524 6.550 28.722 1.00 92.31 501 SER A C 1
ATOM 3927 O O . SER A 1 501 ? -20.112 7.341 29.461 1.00 92.31 501 SER A O 1
ATOM 3929 N N . ALA A 1 502 ? -20.025 6.171 27.542 1.00 93.25 502 ALA A N 1
ATOM 3930 C CA . ALA A 1 502 ? -21.326 6.618 27.041 1.00 93.25 502 ALA A CA 1
ATOM 3931 C C . ALA A 1 502 ? -22.476 6.200 27.975 1.00 93.25 502 ALA A C 1
ATOM 3933 O O . ALA A 1 502 ? -23.308 7.020 28.354 1.00 93.25 502 ALA A O 1
ATOM 3934 N N . LEU A 1 503 ? -22.473 4.942 28.427 1.00 93.19 503 LEU A N 1
ATOM 3935 C CA . LEU A 1 503 ? -23.443 4.402 29.384 1.00 93.19 503 LEU A CA 1
ATOM 3936 C C . LEU A 1 503 ? -23.425 5.142 30.727 1.00 93.19 503 LEU A C 1
ATOM 3938 O O . LEU A 1 503 ? -24.480 5.340 31.323 1.00 93.19 503 LEU A O 1
ATOM 3942 N N . GLY A 1 504 ? -22.244 5.570 31.186 1.00 90.62 504 GLY A N 1
ATOM 3943 C CA . GLY A 1 504 ? -22.079 6.391 32.389 1.00 90.62 504 GLY A CA 1
ATOM 3944 C C . GLY A 1 504 ? -22.527 7.849 32.240 1.00 90.62 504 GLY A C 1
ATOM 3945 O O . GLY A 1 504 ? -22.547 8.564 33.236 1.00 90.62 504 GLY A O 1
ATOM 3946 N N . SER A 1 505 ? -22.882 8.283 31.026 1.00 90.94 505 SER A N 1
ATOM 3947 C CA . SER A 1 505 ? -23.382 9.635 30.733 1.00 90.94 505 SER A CA 1
ATOM 3948 C C . SER A 1 505 ? -24.918 9.713 30.687 1.00 90.94 505 SER A C 1
ATOM 3950 O O . SER A 1 505 ? -25.465 10.799 30.517 1.00 90.94 505 SER A O 1
ATOM 3952 N N . ILE A 1 506 ? -25.622 8.579 30.817 1.00 94.06 506 ILE A N 1
ATOM 3953 C CA . ILE A 1 506 ? -27.091 8.529 30.859 1.00 94.06 506 ILE A CA 1
ATOM 3954 C C . ILE A 1 506 ? -27.571 8.849 32.277 1.00 94.06 506 ILE A C 1
ATOM 3956 O O . ILE A 1 506 ? -27.096 8.253 33.243 1.00 94.06 506 ILE A O 1
ATOM 3960 N N . ASP A 1 507 ? -28.557 9.738 32.384 1.00 93.81 507 ASP A N 1
ATOM 3961 C CA . ASP A 1 507 ? -29.185 10.106 33.652 1.00 93.81 507 ASP A CA 1
ATOM 3962 C C . ASP A 1 507 ? -29.842 8.897 34.353 1.00 93.81 507 ASP A C 1
ATOM 3964 O O . ASP A 1 507 ? -30.593 8.123 33.747 1.00 93.81 507 ASP A O 1
ATOM 3968 N N . SER A 1 508 ? -29.578 8.750 35.653 1.00 91.25 508 SER A N 1
ATOM 3969 C CA . SER A 1 508 ? -30.227 7.770 36.527 1.00 91.25 508 SER A CA 1
ATOM 3970 C C . SER A 1 508 ? -31.745 7.947 36.614 1.00 91.25 508 SER A C 1
ATOM 3972 O O . SER A 1 508 ? -32.452 6.942 36.692 1.00 91.25 508 SER A O 1
ATOM 3974 N N . GLU A 1 509 ? -32.263 9.177 36.532 1.00 94.56 509 GLU A N 1
ATOM 3975 C CA . GLU A 1 509 ? -33.704 9.449 36.639 1.00 94.56 509 GLU A CA 1
ATOM 3976 C C . GLU A 1 509 ? -34.509 8.731 35.541 1.00 94.56 509 GLU A C 1
ATOM 3978 O O . GLU A 1 509 ? -35.604 8.226 35.795 1.00 94.56 509 GLU A O 1
ATOM 3983 N N . LEU A 1 510 ? -33.935 8.568 34.342 1.00 94.00 510 LEU A N 1
ATOM 3984 C CA . LEU A 1 510 ? -34.553 7.818 33.240 1.00 94.00 510 LEU A CA 1
ATOM 3985 C C . LEU A 1 510 ? -34.691 6.318 33.557 1.00 94.00 510 LEU A C 1
ATOM 3987 O O . LEU A 1 510 ? -35.663 5.673 33.153 1.00 94.00 510 LEU A O 1
ATOM 3991 N N . TYR A 1 511 ? -33.733 5.748 34.292 1.00 93.19 511 TYR A N 1
ATOM 3992 C CA . TYR A 1 511 ? -33.784 4.352 34.730 1.00 93.19 511 TYR A CA 1
ATOM 3993 C C . TYR A 1 511 ? -34.780 4.130 35.869 1.00 93.19 511 TYR A C 1
ATOM 3995 O O . TYR A 1 511 ? -35.402 3.062 35.919 1.00 93.19 511 TYR A O 1
ATOM 4003 N N . ASP A 1 512 ? -34.931 5.116 36.753 1.00 92.81 512 ASP A N 1
ATOM 4004 C CA . ASP A 1 512 ? -35.862 5.076 37.880 1.00 92.81 512 ASP A CA 1
ATOM 4005 C C . ASP A 1 512 ? -37.309 5.288 37.416 1.00 92.81 512 ASP A C 1
ATOM 4007 O O . ASP A 1 512 ? -38.178 4.487 37.764 1.00 92.81 512 ASP A O 1
ATOM 4011 N N . ALA A 1 513 ? -37.561 6.249 36.519 1.00 93.94 513 ALA A N 1
ATOM 4012 C CA . ALA A 1 513 ? -38.853 6.408 35.847 1.00 93.94 513 ALA A CA 1
ATOM 4013 C C . ALA A 1 513 ? -39.276 5.114 35.125 1.00 93.94 513 ALA A C 1
ATOM 4015 O O . ALA A 1 513 ? -40.383 4.612 35.322 1.00 93.94 513 ALA A O 1
ATOM 4016 N N . CYS A 1 514 ? -38.354 4.489 34.382 1.00 92.81 514 CYS A N 1
ATOM 4017 C CA . CYS A 1 514 ? -38.617 3.211 33.724 1.00 92.81 514 CYS A CA 1
ATOM 4018 C C . CYS A 1 514 ? -38.929 2.072 34.720 1.00 92.81 514 CYS A C 1
ATOM 4020 O O . CYS A 1 514 ? -39.702 1.178 34.381 1.00 92.81 514 CYS A O 1
ATOM 4022 N N . MET A 1 515 ? -38.385 2.084 35.949 1.00 92.69 515 MET A N 1
ATOM 4023 C CA . MET A 1 515 ? -38.781 1.120 36.993 1.00 92.69 515 MET A CA 1
ATOM 4024 C C . MET A 1 515 ? -40.199 1.346 37.502 1.00 92.69 515 MET A C 1
ATOM 4026 O O . MET A 1 515 ? -40.920 0.368 37.701 1.00 92.69 515 MET A O 1
ATOM 4030 N N . ILE A 1 516 ? -40.586 2.605 37.712 1.00 93.88 516 ILE A N 1
ATOM 4031 C CA . ILE A 1 516 ? -41.924 2.979 38.189 1.00 93.88 516 ILE A CA 1
ATOM 4032 C C . ILE A 1 516 ? -42.989 2.529 37.170 1.00 93.88 516 ILE A C 1
ATOM 4034 O O . ILE A 1 516 ? -43.999 1.948 37.562 1.00 93.88 516 ILE A O 1
ATOM 4038 N N . ASP A 1 517 ? -42.695 2.635 35.869 1.00 93.56 517 ASP A N 1
ATOM 4039 C CA . ASP A 1 517 ? -43.519 2.132 34.752 1.00 93.56 517 ASP A CA 1
ATOM 4040 C C . ASP A 1 517 ? -43.513 0.588 34.576 1.00 93.56 517 ASP A C 1
ATOM 4042 O O . ASP A 1 517 ? -43.921 0.056 33.531 1.00 93.56 517 ASP A O 1
ATOM 4046 N N . GLY A 1 518 ? -43.005 -0.164 35.559 1.00 91.00 518 GLY A N 1
ATOM 4047 C CA . GLY A 1 518 ? -42.920 -1.631 35.521 1.00 91.00 518 GLY A CA 1
ATOM 4048 C C . GLY A 1 518 ? -41.841 -2.181 34.576 1.00 91.00 518 GLY A C 1
ATOM 4049 O O . GLY A 1 518 ? -41.912 -3.332 34.136 1.00 91.00 518 GLY A O 1
ATOM 4050 N N . GLY A 1 519 ? -40.841 -1.375 34.216 1.00 88.81 519 GLY A N 1
ATOM 4051 C CA . GLY A 1 519 ? -39.748 -1.750 33.323 1.00 88.81 519 GLY A CA 1
ATOM 4052 C C . GLY A 1 519 ? -38.719 -2.683 33.960 1.00 88.81 519 GLY A C 1
ATOM 4053 O O . GLY A 1 519 ? -37.811 -2.259 34.680 1.00 88.81 519 GLY A O 1
ATOM 4054 N N . GLY A 1 520 ? -38.808 -3.971 33.617 1.00 89.25 520 GLY A N 1
ATOM 4055 C CA . GLY A 1 520 ? -37.760 -4.957 33.891 1.00 89.25 520 GLY A CA 1
ATOM 4056 C C . GLY A 1 520 ? -36.448 -4.676 33.138 1.00 89.25 520 GLY A C 1
ATOM 4057 O O . GLY A 1 520 ? -36.387 -3.822 32.253 1.00 89.25 520 GLY A O 1
ATOM 4058 N N . GLY A 1 521 ? -35.390 -5.432 33.461 1.00 86.38 521 GLY A N 1
ATOM 4059 C CA . GLY A 1 521 ? -34.031 -5.204 32.940 1.00 86.38 521 GLY A CA 1
ATOM 4060 C C . GLY A 1 521 ? -33.950 -5.062 31.415 1.00 86.38 521 GLY A C 1
ATOM 4061 O O . GLY A 1 521 ? -33.397 -4.083 30.930 1.00 86.38 521 GLY A O 1
ATOM 4062 N N . PHE A 1 522 ? -34.589 -5.968 30.667 1.00 89.06 522 PHE A N 1
ATOM 4063 C CA . PHE A 1 522 ? -34.627 -5.905 29.202 1.00 89.06 522 PHE A CA 1
ATOM 4064 C C . PHE A 1 522 ? -35.272 -4.611 28.676 1.00 89.06 522 PHE A C 1
ATOM 4066 O O . PHE A 1 522 ? -34.708 -3.968 27.795 1.00 89.06 522 PHE A O 1
ATOM 4073 N N . ARG A 1 523 ? -36.400 -4.175 29.263 1.00 91.31 523 ARG A N 1
ATOM 4074 C CA . ARG A 1 523 ? -37.101 -2.943 28.855 1.00 91.31 523 ARG A CA 1
ATOM 4075 C C . ARG A 1 523 ? -36.252 -1.698 29.115 1.00 91.31 523 ARG A C 1
ATOM 4077 O O . ARG A 1 523 ? -36.211 -0.815 28.265 1.00 91.31 523 ARG A O 1
ATOM 4084 N N . LYS A 1 524 ? -35.502 -1.652 30.221 1.00 91.69 524 LYS A N 1
ATOM 4085 C CA . LYS A 1 524 ? -34.509 -0.587 30.454 1.00 91.69 524 LYS A CA 1
ATOM 4086 C C . LYS A 1 524 ? -33.447 -0.569 29.359 1.00 91.69 524 LYS A C 1
ATOM 4088 O O . LYS A 1 524 ? -33.172 0.491 28.805 1.00 91.69 524 LYS A O 1
ATOM 4093 N N . THR A 1 525 ? -32.896 -1.734 29.011 1.00 92.12 525 THR A N 1
ATOM 4094 C CA . THR A 1 525 ? -31.873 -1.841 27.965 1.00 92.12 525 THR A CA 1
ATOM 4095 C C . THR A 1 525 ? -32.392 -1.366 26.607 1.00 92.12 525 THR A C 1
ATOM 4097 O O . THR A 1 525 ? -31.707 -0.598 25.937 1.00 92.12 525 THR A O 1
ATOM 4100 N N . THR A 1 526 ? -33.604 -1.762 26.207 1.00 91.19 526 THR A N 1
ATOM 4101 C CA . THR A 1 526 ? -34.171 -1.400 24.897 1.00 91.19 526 THR A CA 1
ATOM 4102 C C . THR A 1 526 ? -34.718 0.023 24.821 1.00 91.19 526 THR A C 1
ATOM 4104 O O . THR A 1 526 ? -34.666 0.624 23.754 1.00 91.19 526 THR A O 1
ATOM 4107 N N . THR A 1 527 ? -35.275 0.556 25.912 1.00 91.75 527 THR A N 1
ATOM 4108 C CA . THR A 1 527 ? -36.027 1.827 25.902 1.00 91.75 527 THR A CA 1
ATOM 4109 C C . THR A 1 527 ? -35.226 3.008 26.448 1.00 91.75 527 THR A C 1
ATOM 4111 O O . THR A 1 527 ? -35.442 4.126 25.997 1.00 91.75 527 THR A O 1
ATOM 4114 N N . VAL A 1 528 ? -34.291 2.780 27.377 1.00 93.31 528 VAL A N 1
ATOM 4115 C CA . VAL A 1 528 ? -33.455 3.838 27.973 1.00 93.31 528 VAL A CA 1
ATOM 4116 C C . VAL A 1 528 ? -32.012 3.714 27.493 1.00 93.31 528 VAL A C 1
ATOM 4118 O O . VAL A 1 528 ? -31.468 4.642 26.903 1.00 93.31 528 VAL A O 1
ATOM 4121 N N . THR A 1 529 ? -31.392 2.551 27.705 1.00 93.69 529 THR A N 1
ATOM 4122 C CA . THR A 1 529 ? -29.950 2.375 27.501 1.00 93.69 529 THR A CA 1
ATOM 4123 C C . THR A 1 529 ? -29.536 2.493 26.039 1.00 93.69 529 THR A C 1
ATOM 4125 O O . THR A 1 529 ? -28.678 3.308 25.716 1.00 93.69 529 THR A O 1
ATOM 4128 N N . LEU A 1 530 ? -30.122 1.677 25.157 1.00 93.00 530 LEU A N 1
ATOM 4129 C CA . LEU A 1 530 ? -29.719 1.600 23.754 1.00 93.00 530 LEU A CA 1
ATOM 4130 C C . LEU A 1 530 ? -30.014 2.904 22.983 1.00 93.00 530 LEU A C 1
ATOM 4132 O O . LEU A 1 530 ? -29.117 3.350 22.269 1.00 93.00 530 LEU A O 1
ATOM 4136 N N . PRO A 1 531 ? -31.175 3.576 23.157 1.00 91.88 531 PRO A N 1
ATOM 4137 C CA . PRO A 1 531 ? -31.388 4.912 22.600 1.00 91.88 531 PRO A CA 1
ATOM 4138 C C . PRO A 1 531 ? -30.428 5.954 23.190 1.00 91.88 531 PRO A C 1
ATOM 4140 O O . PRO A 1 531 ? -29.872 6.753 22.443 1.00 91.88 531 PRO A O 1
ATOM 4143 N N . GLY A 1 532 ? -30.165 5.905 24.503 1.00 91.62 532 GLY A N 1
ATOM 4144 C CA . GLY A 1 532 ? -29.282 6.853 25.192 1.00 91.62 532 GLY A CA 1
ATOM 4145 C C . GLY A 1 532 ? -27.819 6.826 24.729 1.00 91.62 532 GLY A C 1
ATOM 4146 O O . GLY A 1 532 ? -27.154 7.856 24.784 1.00 91.62 532 GLY A O 1
ATOM 4147 N N . ILE A 1 533 ? -27.322 5.690 24.221 1.00 94.25 533 ILE A N 1
ATOM 4148 C CA . ILE A 1 533 ? -25.978 5.590 23.615 1.00 94.25 533 ILE A CA 1
ATOM 4149 C C . ILE A 1 533 ? -25.975 5.604 22.079 1.00 94.25 533 ILE A C 1
ATOM 4151 O O . ILE A 1 533 ? -24.906 5.446 21.488 1.00 94.25 533 ILE A O 1
ATOM 4155 N N . MET A 1 534 ? -27.122 5.784 21.412 1.00 92.12 534 MET A N 1
ATOM 4156 C CA . MET A 1 534 ? -27.231 5.577 19.960 1.00 92.12 534 MET A CA 1
ATOM 4157 C C . MET A 1 534 ? -26.290 6.482 19.149 1.00 92.12 534 MET A C 1
ATOM 4159 O O . MET A 1 534 ? -25.666 6.007 18.204 1.00 92.12 534 MET A O 1
ATOM 4163 N N . ASN A 1 535 ? -26.086 7.736 19.569 1.00 91.06 535 ASN A N 1
ATOM 4164 C CA . ASN A 1 535 ? -25.098 8.638 18.959 1.00 91.06 535 ASN A CA 1
ATOM 4165 C C . ASN A 1 535 ? -23.673 8.050 18.981 1.00 91.06 535 ASN A C 1
ATOM 4167 O O . ASN A 1 535 ? -22.963 8.106 17.980 1.00 91.06 535 ASN A O 1
ATOM 4171 N N . VAL A 1 536 ? -23.260 7.432 20.093 1.00 92.69 536 VAL A N 1
ATOM 4172 C CA . VAL A 1 536 ? -21.925 6.819 20.228 1.00 92.69 536 VAL A CA 1
ATOM 4173 C C . VAL A 1 536 ? -21.832 5.515 19.433 1.00 92.69 536 VAL A C 1
ATOM 4175 O O . VAL A 1 536 ? -20.809 5.258 18.804 1.00 92.69 536 VAL A O 1
ATOM 4178 N N . VAL A 1 537 ? -22.909 4.725 19.393 1.00 92.94 537 VAL A N 1
ATOM 4179 C CA . VAL A 1 537 ? -23.016 3.519 18.553 1.00 92.94 537 VAL A CA 1
ATOM 4180 C C . VAL A 1 537 ? -22.901 3.867 17.066 1.00 92.94 537 VAL A C 1
ATOM 4182 O O . VAL A 1 537 ? -22.147 3.215 16.347 1.00 92.94 537 VAL A O 1
ATOM 4185 N N . MET A 1 538 ? -23.578 4.923 16.607 1.00 91.50 538 MET A N 1
ATOM 4186 C CA . MET A 1 538 ? -23.491 5.404 15.224 1.00 91.50 538 MET A CA 1
ATOM 4187 C C . MET A 1 538 ? -22.110 5.983 14.902 1.00 91.50 538 MET A C 1
ATOM 4189 O O . MET A 1 538 ? -21.551 5.663 13.855 1.00 91.50 538 MET A O 1
ATOM 4193 N N . LEU A 1 539 ? -21.518 6.774 15.802 1.00 90.62 539 LEU A N 1
ATOM 4194 C CA . LEU A 1 539 ? -20.166 7.310 15.623 1.00 90.62 539 LEU A CA 1
ATOM 4195 C C . LEU A 1 539 ? -19.121 6.189 15.520 1.00 90.62 539 LEU A C 1
ATOM 4197 O O . LEU A 1 539 ? -18.285 6.217 14.615 1.00 90.62 539 LEU A O 1
ATOM 4201 N N . GLN A 1 540 ? -19.204 5.174 16.386 1.00 90.75 540 GLN A N 1
ATOM 4202 C CA . GLN A 1 540 ? -18.330 4.003 16.320 1.00 90.75 540 GLN A CA 1
ATOM 4203 C C . GLN A 1 540 ? -18.553 3.211 15.023 1.00 90.75 540 GLN A C 1
ATOM 4205 O O . GLN A 1 540 ? -17.582 2.848 14.366 1.00 90.75 540 GLN A O 1
ATOM 4210 N N . LEU A 1 541 ? -19.806 3.028 14.588 1.00 90.31 541 LEU A N 1
ATOM 4211 C CA . LEU A 1 541 ? -20.122 2.362 13.321 1.00 90.31 541 LEU A CA 1
ATOM 4212 C C . LEU A 1 541 ? -19.556 3.112 12.102 1.00 90.31 541 LEU A C 1
ATOM 4214 O O . LEU A 1 541 ? -19.061 2.471 11.180 1.00 90.31 541 LEU A O 1
ATOM 4218 N N . ILE A 1 542 ? -19.583 4.451 12.084 1.00 90.06 542 ILE A N 1
ATOM 4219 C CA . ILE A 1 542 ? -18.976 5.253 11.002 1.00 90.06 542 ILE A CA 1
ATOM 4220 C C . ILE A 1 542 ? -17.442 5.130 11.024 1.00 90.06 542 ILE A C 1
ATOM 4222 O O . ILE A 1 542 ? -16.821 5.003 9.965 1.00 90.06 542 ILE A O 1
ATOM 4226 N N . MET A 1 543 ? -16.824 5.138 12.210 1.00 87.50 543 MET A N 1
ATOM 4227 C CA . MET A 1 543 ? -15.378 4.923 12.361 1.00 87.50 543 MET A CA 1
ATOM 4228 C C . MET A 1 543 ? -14.959 3.522 11.893 1.00 87.50 543 MET A C 1
ATOM 4230 O O . MET A 1 543 ? -13.990 3.387 11.145 1.00 87.50 543 MET A O 1
ATOM 4234 N N . ASP A 1 544 ? -15.705 2.485 12.270 1.00 87.00 544 ASP A N 1
ATOM 4235 C CA . ASP A 1 544 ? -15.449 1.108 11.843 1.00 87.00 544 ASP A CA 1
ATOM 4236 C C . ASP A 1 544 ? -15.714 0.937 10.334 1.00 87.00 544 ASP A C 1
ATOM 4238 O O . ASP A 1 544 ? -14.920 0.297 9.643 1.00 87.00 544 ASP A O 1
ATOM 4242 N N . ALA A 1 545 ? -16.736 1.606 9.780 1.00 86.56 545 ALA A N 1
ATOM 4243 C CA . ALA A 1 545 ? -17.029 1.631 8.343 1.00 86.56 545 ALA A CA 1
ATOM 4244 C C . ALA A 1 545 ? -15.876 2.212 7.500 1.00 86.56 545 ALA A C 1
ATOM 4246 O O . ALA A 1 545 ? -15.542 1.674 6.445 1.00 86.56 545 ALA A O 1
ATOM 4247 N N . GLY A 1 546 ? -15.214 3.272 7.975 1.00 80.56 546 GLY A N 1
ATOM 4248 C CA . GLY A 1 546 ? -14.016 3.811 7.315 1.00 80.56 546 GLY A CA 1
ATOM 4249 C C . GLY A 1 546 ? -12.800 2.892 7.390 1.00 80.56 546 GLY A C 1
ATOM 4250 O O . GLY A 1 546 ? -11.923 2.953 6.529 1.00 80.56 546 GLY A O 1
ATOM 4251 N N . ASN A 1 547 ? -12.763 2.001 8.380 1.00 80.19 547 ASN A N 1
ATOM 4252 C CA . ASN A 1 547 ? -11.725 0.990 8.516 1.00 80.19 547 ASN A CA 1
ATOM 4253 C C . ASN A 1 547 ? -12.079 -0.346 7.828 1.00 80.19 547 ASN A C 1
ATOM 4255 O O . ASN A 1 547 ? -11.203 -1.201 7.780 1.00 80.19 547 ASN A O 1
ATOM 4259 N N . VAL A 1 548 ? -13.269 -0.520 7.216 1.00 76.69 548 VAL A N 1
ATOM 4260 C CA . VAL A 1 548 ? -13.628 -1.730 6.425 1.00 76.69 548 VAL A CA 1
ATOM 4261 C C . VAL A 1 548 ? -12.545 -2.045 5.399 1.00 76.69 548 VAL A C 1
ATOM 4263 O O . VAL A 1 548 ? -12.144 -3.188 5.225 1.00 76.69 548 VAL A O 1
ATOM 4266 N N . MET A 1 549 ? -12.051 -1.028 4.701 1.00 77.38 549 MET A N 1
ATOM 4267 C CA . MET A 1 549 ? -11.075 -1.246 3.641 1.00 77.38 549 MET A CA 1
ATOM 4268 C C . MET A 1 549 ? -9.670 -1.562 4.176 1.00 77.38 549 MET A C 1
ATOM 4270 O O . MET A 1 549 ? -8.826 -1.984 3.395 1.00 77.38 549 MET A O 1
ATOM 4274 N N . LYS A 1 550 ? -9.398 -1.424 5.484 1.00 77.19 550 LYS A N 1
ATOM 4275 C CA . LYS A 1 550 ? -8.140 -1.868 6.105 1.00 77.19 550 LYS A CA 1
ATOM 4276 C C . LYS A 1 550 ? -8.244 -3.338 6.508 1.00 77.19 550 LYS A C 1
ATOM 4278 O O . LYS A 1 550 ? -9.029 -3.717 7.370 1.00 77.19 550 LYS A O 1
ATOM 4283 N N . ASP A 1 551 ? -7.384 -4.160 5.928 1.00 71.38 551 ASP A N 1
ATOM 4284 C CA . ASP A 1 551 ? -7.305 -5.603 6.182 1.00 71.38 551 ASP A CA 1
ATOM 4285 C C . ASP A 1 551 ? -6.594 -5.985 7.496 1.00 71.38 551 ASP A C 1
ATOM 4287 O O . ASP A 1 551 ? -6.658 -7.146 7.910 1.00 71.38 551 ASP A O 1
ATOM 4291 N N . ASN A 1 552 ? -5.962 -5.033 8.192 1.00 84.38 552 ASN A N 1
ATOM 4292 C CA . ASN A 1 552 ? -5.064 -5.285 9.327 1.00 84.38 552 ASN A CA 1
ATOM 4293 C C . ASN A 1 552 ? -4.029 -6.374 8.995 1.00 84.38 552 ASN A C 1
ATOM 4295 O O . ASN A 1 552 ? -3.895 -7.349 9.740 1.00 84.38 552 ASN A O 1
ATOM 4299 N N . TYR A 1 553 ? -3.314 -6.221 7.876 1.00 90.06 553 TYR A N 1
ATOM 4300 C CA . TYR A 1 553 ? -2.313 -7.189 7.424 1.00 90.06 553 TYR A CA 1
ATOM 4301 C C . TYR A 1 553 ? -1.300 -7.609 8.509 1.00 90.06 553 TYR A C 1
ATOM 4303 O O . TYR A 1 553 ? -0.946 -8.780 8.569 1.00 90.06 553 TYR A O 1
ATOM 4311 N N . GLU A 1 554 ? -0.929 -6.728 9.448 1.00 91.00 554 GLU A N 1
ATOM 4312 C CA . GLU A 1 554 ? -0.100 -7.075 10.621 1.00 91.00 554 GLU A CA 1
ATOM 4313 C C . GLU A 1 554 ? -0.626 -8.283 11.420 1.00 91.00 554 GLU A C 1
ATOM 4315 O O . GLU A 1 554 ? 0.151 -9.140 11.840 1.00 91.00 554 GLU A O 1
ATOM 4320 N N . GLN A 1 555 ? -1.947 -8.368 11.627 1.00 93.19 555 GLN A N 1
ATOM 4321 C CA . GLN A 1 555 ? -2.580 -9.517 12.279 1.00 93.19 555 GLN A CA 1
ATOM 4322 C C . GLN A 1 555 ? -2.464 -10.760 11.402 1.00 93.19 555 GLN A C 1
ATOM 4324 O O . GLN A 1 555 ? -2.175 -11.844 11.904 1.00 93.19 555 GLN A O 1
ATOM 4329 N N . ILE A 1 556 ? -2.752 -10.605 10.108 1.00 92.94 556 ILE A N 1
ATOM 4330 C CA . ILE A 1 556 ? -2.796 -11.711 9.155 1.00 92.94 556 ILE A CA 1
ATOM 4331 C C . ILE A 1 556 ? -1.408 -12.340 9.066 1.00 92.94 556 ILE A C 1
ATOM 4333 O O . ILE A 1 556 ? -1.272 -13.523 9.368 1.00 92.94 556 ILE A O 1
ATOM 4337 N N . LEU A 1 557 ? -0.383 -11.538 8.776 1.00 92.38 557 LEU A N 1
ATOM 4338 C CA . LEU A 1 557 ? 1.022 -11.937 8.728 1.00 92.38 557 LEU A CA 1
ATOM 4339 C C . LEU A 1 557 ? 1.458 -12.642 10.022 1.00 92.38 557 LEU A C 1
ATOM 4341 O O . LEU A 1 557 ? 1.965 -13.760 9.977 1.00 92.38 557 LEU A O 1
ATOM 4345 N N . ALA A 1 558 ? 1.200 -12.035 11.185 1.00 93.50 558 ALA A N 1
ATOM 4346 C CA . ALA A 1 558 ? 1.647 -12.587 12.462 1.00 93.50 558 ALA A CA 1
ATOM 4347 C C . ALA A 1 558 ? 0.942 -13.897 12.858 1.00 93.50 558 ALA A C 1
ATOM 4349 O O . ALA A 1 558 ? 1.586 -14.799 13.386 1.00 93.50 558 ALA A O 1
ATOM 4350 N N . VAL A 1 559 ? -0.373 -14.017 12.635 1.00 93.06 559 VAL A N 1
ATOM 4351 C CA . VAL A 1 559 ? -1.151 -15.193 13.071 1.00 93.06 559 VAL A CA 1
ATOM 4352 C C . VAL A 1 559 ? -1.050 -16.347 12.071 1.00 93.06 559 VAL A C 1
ATOM 4354 O O . VAL A 1 559 ? -0.934 -17.501 12.490 1.00 93.06 559 VAL A O 1
ATOM 4357 N N . SER A 1 560 ? -1.045 -16.052 10.767 1.00 89.62 560 SER A N 1
ATOM 4358 C CA . SER A 1 560 ? -0.894 -17.058 9.701 1.00 89.62 560 SER A CA 1
ATOM 4359 C C . SER A 1 560 ? 0.549 -17.515 9.478 1.00 89.62 560 SER A C 1
ATOM 4361 O O . SER A 1 560 ? 0.755 -18.567 8.876 1.00 89.62 560 SER A O 1
ATOM 4363 N N . SER A 1 561 ? 1.536 -16.751 9.970 1.00 84.69 561 SER A N 1
ATOM 4364 C CA . SER A 1 561 ? 2.967 -16.966 9.695 1.00 84.69 561 SER A CA 1
ATOM 4365 C C . SER A 1 561 ? 3.290 -17.044 8.192 1.00 84.69 561 SER A C 1
ATOM 4367 O O . SER A 1 561 ? 4.212 -17.753 7.803 1.00 84.69 561 SER A O 1
ATOM 4369 N N . ASP A 1 562 ? 2.497 -16.348 7.367 1.00 79.94 562 ASP A N 1
ATOM 4370 C CA . ASP A 1 562 ? 2.556 -16.338 5.896 1.00 79.94 562 ASP A CA 1
ATOM 4371 C C . ASP A 1 562 ? 2.573 -17.744 5.258 1.00 79.94 562 ASP A C 1
ATOM 4373 O O . ASP A 1 562 ? 3.304 -18.028 4.310 1.00 79.94 562 ASP A O 1
ATOM 4377 N N . SER A 1 563 ? 1.796 -18.677 5.824 1.00 84.81 563 SER A N 1
ATOM 4378 C CA . SER A 1 563 ? 1.817 -20.070 5.372 1.00 84.81 563 SER A CA 1
ATOM 4379 C C . SER A 1 563 ? 1.273 -20.222 3.937 1.00 84.81 563 SER A C 1
ATOM 4381 O O . SER A 1 563 ? 0.119 -19.852 3.690 1.00 84.81 563 SER A O 1
ATOM 4383 N N . PRO A 1 564 ? 2.029 -20.830 2.993 1.00 81.06 564 PRO A N 1
ATOM 4384 C CA . PRO A 1 564 ? 1.631 -20.911 1.583 1.00 81.06 564 PRO A CA 1
ATOM 4385 C C . PRO A 1 564 ? 0.280 -21.594 1.329 1.00 81.06 564 PRO A C 1
ATOM 4387 O O . PRO A 1 564 ? -0.433 -21.211 0.405 1.00 81.06 564 PRO A O 1
ATOM 4390 N N . GLY A 1 565 ? -0.111 -22.564 2.167 1.00 82.12 565 GLY A N 1
ATOM 4391 C CA . GLY A 1 565 ? -1.399 -23.266 2.049 1.00 82.12 565 GLY A CA 1
ATOM 4392 C C . GLY A 1 565 ? -2.629 -22.382 2.298 1.00 82.12 565 GLY A C 1
ATOM 4393 O O . GLY A 1 565 ? -3.756 -22.798 2.039 1.00 82.12 565 GLY A O 1
ATOM 4394 N N . LEU A 1 566 ? -2.432 -21.157 2.791 1.00 88.19 566 LEU A 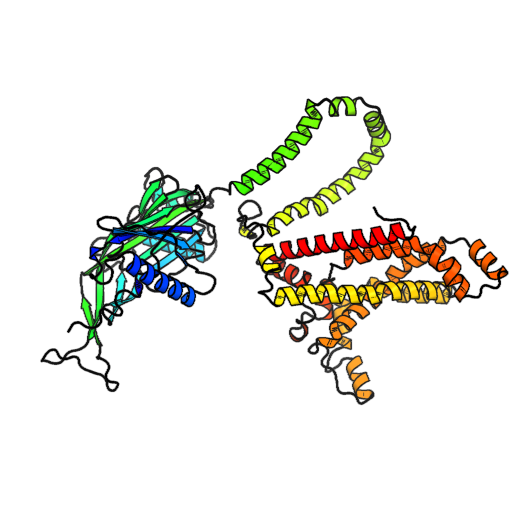N 1
ATOM 4395 C CA . LEU A 1 566 ? -3.505 -20.240 3.164 1.00 88.19 566 LEU A CA 1
ATOM 4396 C C . LEU A 1 566 ? -3.736 -19.114 2.153 1.00 88.19 566 LEU A C 1
ATOM 4398 O O . LEU A 1 566 ? -4.735 -18.401 2.295 1.00 88.19 566 LEU A O 1
ATOM 4402 N N . GLY A 1 567 ? -2.847 -18.946 1.161 1.00 83.12 567 GLY A N 1
ATOM 4403 C CA . GLY A 1 567 ? -2.782 -17.773 0.274 1.00 83.12 567 GLY A CA 1
ATOM 4404 C C . GLY A 1 567 ? -4.136 -17.357 -0.306 1.00 83.12 567 GLY A C 1
ATOM 4405 O O . GLY A 1 567 ? -4.535 -16.199 -0.191 1.00 83.12 567 GLY A O 1
ATOM 4406 N N . ASP A 1 568 ? -4.931 -18.326 -0.769 1.00 84.88 568 ASP A N 1
ATOM 4407 C CA . ASP A 1 568 ? -6.285 -18.095 -1.294 1.00 84.88 568 ASP A CA 1
ATOM 4408 C C . ASP A 1 568 ? -7.224 -17.325 -0.354 1.00 84.88 568 ASP A C 1
ATOM 4410 O O . ASP A 1 568 ? -8.170 -16.695 -0.824 1.00 84.88 568 ASP A O 1
ATOM 4414 N N . THR A 1 569 ? -6.973 -17.335 0.956 1.00 86.00 569 THR A N 1
ATOM 4415 C CA . THR A 1 569 ? -7.792 -16.653 1.973 1.00 86.00 569 THR A CA 1
ATOM 4416 C C . THR A 1 569 ? -7.088 -15.518 2.707 1.00 86.00 569 THR A C 1
ATOM 4418 O O . THR A 1 569 ? -7.787 -14.618 3.176 1.00 86.00 569 THR A O 1
ATOM 4421 N N . ILE A 1 570 ? -5.751 -15.546 2.818 1.00 88.62 570 ILE A N 1
ATOM 4422 C CA . ILE A 1 570 ? -4.975 -14.565 3.602 1.00 88.62 570 ILE A CA 1
ATOM 4423 C C . ILE A 1 570 ? -4.330 -13.460 2.759 1.00 88.62 570 ILE A C 1
ATOM 4425 O O . ILE A 1 570 ? -4.004 -12.411 3.311 1.00 88.62 570 ILE A O 1
ATOM 4429 N N . THR A 1 571 ? -4.158 -13.649 1.447 1.00 89.31 571 THR A N 1
ATOM 4430 C CA . THR A 1 571 ? -3.608 -12.602 0.573 1.00 89.31 571 THR A CA 1
ATOM 4431 C C . THR A 1 571 ? -4.631 -11.469 0.431 1.00 89.31 571 THR A C 1
ATOM 4433 O O . THR A 1 571 ? -5.796 -11.709 0.104 1.00 89.31 571 THR A O 1
ATOM 4436 N N . VAL A 1 572 ? -4.195 -10.240 0.717 1.00 91.44 572 VAL A N 1
ATOM 4437 C CA . VAL A 1 572 ? -5.008 -9.015 0.863 1.00 91.44 572 VAL A CA 1
ATOM 4438 C C . VAL A 1 572 ? -4.248 -7.801 0.307 1.00 91.44 572 VAL A C 1
ATOM 4440 O O . VAL A 1 572 ? -3.066 -7.898 -0.018 1.00 91.44 572 VAL A O 1
ATOM 4443 N N . ILE A 1 573 ? -4.887 -6.631 0.199 1.00 89.81 573 ILE A N 1
ATOM 4444 C CA . ILE A 1 573 ? -4.252 -5.430 -0.386 1.00 89.81 573 ILE A CA 1
ATOM 4445 C C . ILE A 1 573 ? -2.960 -5.053 0.366 1.00 89.81 573 ILE A C 1
ATOM 4447 O O . ILE A 1 573 ? -1.942 -4.720 -0.249 1.00 89.81 573 ILE A O 1
ATOM 4451 N N . GLY A 1 574 ? -2.968 -5.177 1.693 1.00 88.44 574 GLY A N 1
ATOM 4452 C CA . GLY A 1 574 ? -1.814 -4.970 2.559 1.00 88.44 574 GLY A CA 1
ATOM 4453 C C . GLY A 1 574 ? -0.676 -5.969 2.339 1.00 88.44 574 GLY A C 1
ATOM 4454 O O . GLY A 1 574 ? 0.475 -5.577 2.504 1.00 88.44 574 GLY A O 1
ATOM 4455 N N . SER A 1 575 ? -0.948 -7.205 1.894 1.00 89.06 575 SER A N 1
ATOM 4456 C CA . SER A 1 575 ? 0.112 -8.178 1.586 1.00 89.06 575 SER A CA 1
ATOM 4457 C C . SER A 1 575 ? 0.828 -7.824 0.283 1.00 89.06 575 SER A C 1
ATOM 4459 O O . SER A 1 575 ? 2.056 -7.821 0.248 1.00 89.06 575 SER A O 1
ATOM 4461 N N . ILE A 1 576 ? 0.084 -7.420 -0.758 1.00 87.88 576 ILE A N 1
ATOM 4462 C CA . ILE A 1 576 ? 0.681 -6.855 -1.983 1.00 87.88 576 ILE A CA 1
ATOM 4463 C C . ILE A 1 576 ? 1.493 -5.602 -1.638 1.00 87.88 576 ILE A C 1
ATOM 4465 O O . ILE A 1 576 ? 2.634 -5.472 -2.068 1.00 87.88 576 ILE A O 1
ATOM 4469 N N . THR A 1 577 ? 0.933 -4.703 -0.824 1.00 89.25 577 THR A N 1
ATOM 4470 C CA . THR A 1 577 ? 1.585 -3.437 -0.451 1.00 89.25 577 THR A CA 1
ATOM 4471 C C . THR A 1 577 ? 2.884 -3.658 0.322 1.00 89.25 577 THR A C 1
ATOM 4473 O O . THR A 1 577 ? 3.896 -3.018 0.044 1.00 89.25 577 THR A O 1
ATOM 4476 N N . PHE A 1 578 ? 2.884 -4.600 1.266 1.00 89.12 578 PHE A N 1
ATOM 4477 C CA . PHE A 1 578 ? 4.067 -4.968 2.038 1.00 89.12 578 PHE A CA 1
ATOM 4478 C C . PHE A 1 578 ? 5.143 -5.629 1.163 1.00 89.12 578 PHE A C 1
ATOM 4480 O O . PHE A 1 578 ? 6.312 -5.253 1.238 1.00 89.12 578 PHE A O 1
ATOM 4487 N N . ASN A 1 579 ? 4.752 -6.543 0.271 1.00 85.69 579 ASN A N 1
ATOM 4488 C CA . ASN A 1 579 ? 5.685 -7.220 -0.632 1.00 85.69 579 ASN A CA 1
ATOM 4489 C C . ASN A 1 579 ? 6.251 -6.268 -1.703 1.00 85.69 579 ASN A C 1
ATOM 4491 O O . ASN A 1 579 ? 7.433 -6.355 -2.040 1.00 85.69 579 ASN A O 1
ATOM 4495 N N . ALA A 1 580 ? 5.461 -5.305 -2.186 1.00 86.69 580 ALA A N 1
ATOM 4496 C CA . ALA A 1 580 ? 5.930 -4.233 -3.065 1.00 86.69 580 ALA A CA 1
ATOM 4497 C C . ALA A 1 580 ? 6.927 -3.300 -2.351 1.00 86.69 580 ALA A C 1
ATOM 4499 O O . ALA A 1 580 ? 7.954 -2.926 -2.917 1.00 86.69 580 ALA A O 1
ATOM 4500 N N . ALA A 1 581 ? 6.673 -2.974 -1.078 1.00 83.94 581 ALA A N 1
ATOM 4501 C CA . ALA A 1 581 ? 7.585 -2.178 -0.259 1.00 83.94 581 ALA A CA 1
ATOM 4502 C C . ALA A 1 581 ? 8.916 -2.897 0.037 1.00 83.94 581 ALA A C 1
ATOM 4504 O O . ALA A 1 581 ? 9.960 -2.247 0.034 1.00 83.94 581 ALA A O 1
ATOM 4505 N N . LEU A 1 582 ? 8.898 -4.217 0.263 1.00 82.31 582 LEU A N 1
ATOM 4506 C CA . LEU A 1 582 ? 10.108 -5.015 0.507 1.00 82.31 582 LEU A CA 1
ATOM 4507 C C . LEU A 1 582 ? 10.916 -5.308 -0.765 1.00 82.31 582 LEU A C 1
ATOM 4509 O O . LEU A 1 582 ? 12.141 -5.245 -0.731 1.00 82.31 582 LEU A O 1
ATOM 4513 N N . SER A 1 583 ? 10.250 -5.634 -1.875 1.00 81.62 583 SER A N 1
ATOM 4514 C CA . SER A 1 583 ? 10.920 -5.926 -3.154 1.00 81.62 583 SER A CA 1
ATOM 4515 C C . SER A 1 583 ? 11.387 -4.671 -3.896 1.00 81.62 583 SER A C 1
ATOM 4517 O O . SER A 1 583 ? 12.231 -4.761 -4.783 1.00 81.62 583 SER A O 1
ATOM 4519 N N . GLY A 1 584 ? 10.810 -3.505 -3.584 1.00 71.75 584 GLY A N 1
ATOM 4520 C CA . GLY A 1 584 ? 11.031 -2.258 -4.318 1.00 71.75 584 GLY A CA 1
ATOM 4521 C C . GLY A 1 584 ? 10.390 -2.220 -5.713 1.00 71.75 584 GLY A C 1
ATOM 4522 O O . GLY A 1 584 ? 10.554 -1.233 -6.433 1.00 71.75 584 GLY A O 1
ATOM 4523 N N . THR A 1 585 ? 9.645 -3.263 -6.090 1.00 75.38 585 THR A N 1
ATOM 4524 C CA . THR A 1 585 ? 8.949 -3.403 -7.379 1.00 75.38 585 THR A CA 1
ATOM 4525 C C . THR A 1 585 ? 7.431 -3.381 -7.176 1.00 75.38 585 THR A C 1
ATOM 4527 O O . THR A 1 585 ? 6.943 -3.573 -6.066 1.00 75.38 585 THR A O 1
ATOM 4530 N N . GLY A 1 586 ? 6.649 -3.074 -8.216 1.00 81.94 586 GLY A N 1
ATOM 4531 C CA . GLY A 1 586 ? 5.178 -3.046 -8.119 1.00 81.94 586 GLY A CA 1
ATOM 4532 C C . GLY A 1 586 ? 4.581 -1.908 -7.269 1.00 81.94 586 GLY A C 1
ATOM 4533 O O . GLY A 1 586 ? 3.369 -1.876 -7.050 1.00 81.94 586 GLY A O 1
ATOM 4534 N N . LEU A 1 587 ? 5.391 -0.941 -6.817 1.00 86.31 587 LEU A N 1
ATOM 4535 C CA . LEU A 1 587 ? 4.950 0.184 -5.977 1.00 86.31 587 LEU A CA 1
ATOM 4536 C C . LEU A 1 587 ? 3.831 1.026 -6.609 1.00 86.31 587 LEU A C 1
ATOM 4538 O O . LEU A 1 587 ? 2.937 1.486 -5.894 1.00 86.31 587 LEU A O 1
ATOM 4542 N N . SER A 1 588 ? 3.835 1.199 -7.933 1.00 89.50 588 SER A N 1
ATOM 4543 C CA . SER A 1 588 ? 2.746 1.859 -8.664 1.00 89.50 588 SER A CA 1
ATOM 4544 C C . SER A 1 588 ? 1.406 1.152 -8.493 1.00 89.50 588 SER A C 1
ATOM 4546 O O . SER A 1 588 ? 0.413 1.785 -8.137 1.00 89.50 588 SER A O 1
ATOM 4548 N N . VAL A 1 589 ? 1.388 -0.169 -8.698 1.00 88.62 589 VAL A N 1
ATOM 4549 C CA . VAL A 1 589 ? 0.186 -1.008 -8.590 1.00 88.62 589 VAL A CA 1
ATOM 4550 C C . VAL A 1 589 ? -0.296 -1.052 -7.141 1.00 88.62 589 VAL A C 1
ATOM 4552 O O . VAL A 1 589 ? -1.483 -0.872 -6.879 1.00 88.62 589 VAL A O 1
ATOM 4555 N N . SER A 1 590 ? 0.628 -1.173 -6.185 1.00 89.88 590 SER A N 1
ATOM 4556 C CA . SER A 1 590 ? 0.344 -1.060 -4.749 1.00 89.88 590 SER A CA 1
ATOM 4557 C C . SER A 1 590 ? -0.283 0.292 -4.381 1.00 89.88 590 SER A C 1
ATOM 4559 O O . SER A 1 590 ? -1.260 0.344 -3.635 1.00 89.88 590 SER A O 1
ATOM 4561 N N . THR A 1 591 ? 0.241 1.404 -4.904 1.00 91.88 591 THR A N 1
ATOM 4562 C CA . THR A 1 591 ? -0.311 2.740 -4.616 1.00 91.88 591 THR A CA 1
ATOM 4563 C C . THR A 1 591 ? -1.669 2.938 -5.296 1.00 91.88 591 THR A C 1
ATOM 4565 O O . THR A 1 591 ? -2.565 3.537 -4.703 1.00 91.88 591 THR A O 1
ATOM 4568 N N . ALA A 1 592 ? -1.869 2.385 -6.498 1.00 91.81 592 ALA A N 1
ATOM 4569 C CA . ALA A 1 592 ? -3.165 2.373 -7.176 1.00 91.81 592 ALA A CA 1
ATOM 4570 C C . ALA A 1 592 ? -4.214 1.561 -6.392 1.00 91.81 592 ALA A C 1
ATOM 4572 O O . ALA A 1 592 ? -5.317 2.062 -6.163 1.00 91.81 592 ALA A O 1
ATOM 4573 N N . LEU A 1 593 ? -3.855 0.371 -5.890 1.00 89.56 593 LEU A N 1
ATOM 4574 C CA . LEU A 1 593 ? -4.689 -0.423 -4.979 1.00 89.56 593 LEU A CA 1
ATOM 4575 C C . LEU A 1 593 ? -5.050 0.367 -3.715 1.00 89.56 593 LEU A C 1
ATOM 4577 O O . LEU A 1 593 ? -6.228 0.461 -3.375 1.00 89.56 593 LEU A O 1
ATOM 4581 N N . GLY A 1 594 ? -4.063 0.989 -3.062 1.00 89.25 594 GLY A N 1
ATOM 4582 C CA . GLY A 1 594 ? -4.271 1.824 -1.875 1.00 89.25 594 GLY A CA 1
ATOM 4583 C C . GLY A 1 594 ? -5.167 3.044 -2.130 1.00 89.25 594 GLY A C 1
ATOM 4584 O O . GLY A 1 594 ? -5.968 3.425 -1.273 1.00 89.25 594 GLY A O 1
ATOM 4585 N N . LEU A 1 595 ? -5.104 3.630 -3.330 1.00 91.12 595 LEU A N 1
ATOM 4586 C CA . LEU A 1 595 ? -5.991 4.720 -3.741 1.00 91.12 595 LEU A CA 1
ATOM 4587 C C . LEU A 1 595 ? -7.431 4.222 -3.941 1.00 91.12 595 LEU A C 1
ATOM 4589 O O . LEU A 1 595 ? -8.359 4.845 -3.426 1.00 91.12 595 LEU A O 1
ATOM 4593 N N . VAL A 1 596 ? -7.631 3.082 -4.616 1.00 89.12 596 VAL A N 1
ATOM 4594 C CA . VAL A 1 596 ? -8.956 2.446 -4.768 1.00 89.12 596 VAL A CA 1
ATOM 4595 C C . VAL A 1 596 ? -9.546 2.086 -3.397 1.00 89.12 596 VAL A C 1
ATOM 4597 O O . VAL A 1 596 ? -10.684 2.448 -3.099 1.00 89.12 596 VAL A O 1
ATOM 4600 N N . GLN A 1 597 ? -8.748 1.459 -2.530 1.00 87.56 597 GLN A N 1
ATOM 4601 C CA . GLN A 1 597 ? -9.068 1.133 -1.137 1.00 87.56 597 GLN A CA 1
ATOM 4602 C C . GLN A 1 597 ? -9.520 2.381 -0.350 1.00 87.56 597 GLN A C 1
ATOM 4604 O O . GLN A 1 597 ? -10.553 2.356 0.324 1.00 87.56 597 GLN A O 1
ATOM 4609 N N . GLY A 1 598 ? -8.794 3.498 -0.482 1.00 89.19 598 GLY A N 1
ATOM 4610 C CA . GLY A 1 598 ? -9.135 4.778 0.145 1.00 89.19 598 GLY A CA 1
ATOM 4611 C C . GLY A 1 598 ? -10.434 5.401 -0.381 1.00 89.19 598 GLY A C 1
ATOM 4612 O O . GLY A 1 598 ? -11.249 5.878 0.411 1.00 89.19 598 GLY A O 1
ATOM 4613 N N . VAL A 1 599 ? -10.672 5.355 -1.697 1.00 90.06 599 VAL A N 1
ATOM 4614 C CA . VAL A 1 599 ? -11.909 5.862 -2.321 1.00 90.06 599 VAL A CA 1
ATOM 4615 C C . VAL A 1 599 ? -13.128 5.044 -1.887 1.00 90.06 599 VAL A C 1
ATOM 4617 O O . VAL A 1 599 ? -14.143 5.626 -1.502 1.00 90.06 599 VAL A O 1
ATOM 4620 N N . ILE A 1 600 ? -13.033 3.710 -1.873 1.00 88.75 600 ILE A N 1
ATOM 4621 C CA . ILE A 1 600 ? -14.121 2.838 -1.399 1.00 88.75 600 ILE A CA 1
ATOM 4622 C C . ILE A 1 600 ? -14.394 3.086 0.093 1.00 88.75 600 ILE A C 1
ATOM 4624 O O . ILE A 1 600 ? -15.554 3.199 0.495 1.00 88.75 600 ILE A O 1
ATOM 4628 N N . GLY A 1 601 ? -13.345 3.248 0.908 1.00 88.88 601 GLY A N 1
ATOM 4629 C CA . GLY A 1 601 ? -13.471 3.594 2.327 1.00 88.88 601 GLY A CA 1
ATOM 4630 C C . GLY A 1 601 ? -14.189 4.930 2.545 1.00 88.88 601 GLY A C 1
ATOM 4631 O O . GLY A 1 601 ? -15.100 5.014 3.368 1.00 88.88 601 GLY A O 1
ATOM 4632 N N . LEU A 1 602 ? -13.853 5.959 1.759 1.00 90.06 602 LEU A N 1
ATOM 4633 C CA . LEU A 1 602 ? -14.530 7.258 1.800 1.00 90.06 602 LEU A CA 1
ATOM 4634 C C . LEU A 1 602 ? -16.017 7.147 1.422 1.00 90.06 602 LEU A C 1
ATOM 4636 O O . LEU A 1 602 ? -16.864 7.727 2.103 1.00 90.06 602 LEU A O 1
ATOM 4640 N N . ILE A 1 603 ? -16.349 6.379 0.378 1.00 91.00 603 ILE A N 1
ATOM 4641 C CA . ILE A 1 603 ? -17.741 6.133 -0.031 1.00 91.00 603 ILE A CA 1
ATOM 4642 C C . ILE A 1 603 ? -18.519 5.438 1.096 1.00 91.00 603 ILE A C 1
ATOM 4644 O O . ILE A 1 603 ? -19.623 5.873 1.426 1.00 91.00 603 ILE A O 1
ATOM 4648 N N . LEU A 1 604 ? -17.940 4.417 1.738 1.00 89.31 604 LEU A N 1
ATOM 4649 C CA . LEU A 1 604 ? -18.552 3.726 2.878 1.00 89.31 604 LEU A CA 1
ATOM 4650 C C . LEU A 1 604 ? -18.811 4.672 4.061 1.00 89.31 604 LEU A C 1
ATOM 4652 O O . LEU A 1 604 ? -19.926 4.694 4.581 1.00 89.31 604 LEU A O 1
ATOM 4656 N N . VAL A 1 605 ? -17.838 5.510 4.439 1.00 90.69 605 VAL A N 1
ATOM 4657 C CA . VAL A 1 605 ? -18.012 6.527 5.496 1.00 90.69 605 VAL A CA 1
ATOM 4658 C C . VAL A 1 605 ? -19.152 7.486 5.161 1.00 90.69 605 VAL A C 1
ATOM 4660 O O . VAL A 1 605 ? -20.004 7.745 6.010 1.00 90.69 605 VAL A O 1
ATOM 4663 N N . LEU A 1 606 ? -19.203 7.998 3.927 1.00 91.06 606 LEU A N 1
ATOM 4664 C CA . LEU A 1 606 ? -20.249 8.928 3.492 1.00 91.06 606 LEU A CA 1
ATOM 4665 C C . LEU A 1 606 ? -21.641 8.278 3.497 1.00 91.06 606 LEU A C 1
ATOM 4667 O O . LEU A 1 606 ? -22.610 8.919 3.911 1.00 91.06 606 LEU A O 1
ATOM 4671 N N . LEU A 1 607 ? -21.747 7.008 3.091 1.00 91.00 607 LEU A N 1
ATOM 4672 C CA . LEU A 1 607 ? -22.995 6.245 3.140 1.00 91.00 607 LEU A CA 1
ATOM 4673 C C . LEU A 1 607 ? -23.476 6.042 4.583 1.00 91.00 607 LEU A C 1
ATOM 4675 O O . LEU A 1 607 ? -24.624 6.374 4.887 1.00 91.00 607 LEU A O 1
ATOM 4679 N N . VAL A 1 608 ? -22.612 5.564 5.485 1.00 89.00 608 VAL A N 1
ATOM 4680 C CA . VAL A 1 608 ? -22.989 5.316 6.889 1.00 89.00 608 VAL A CA 1
ATOM 4681 C C . VAL A 1 608 ? -23.285 6.628 7.627 1.00 89.00 608 VAL A C 1
ATOM 4683 O O . VAL A 1 608 ? -24.270 6.700 8.357 1.00 89.00 608 VAL A O 1
ATOM 4686 N N . ASN A 1 609 ? -22.538 7.707 7.367 1.00 90.62 609 ASN A N 1
ATOM 4687 C CA . ASN A 1 609 ? -22.818 9.033 7.933 1.00 90.62 609 ASN A CA 1
ATOM 4688 C C . ASN A 1 609 ? -24.175 9.603 7.462 1.00 90.62 609 ASN A C 1
ATOM 4690 O O . ASN A 1 609 ? -24.906 10.209 8.246 1.00 90.62 609 ASN A O 1
ATOM 4694 N N . ASN A 1 610 ? -24.559 9.368 6.201 1.00 89.56 610 ASN A N 1
ATOM 4695 C CA . ASN A 1 610 ? -25.878 9.747 5.679 1.00 89.56 610 ASN A CA 1
ATOM 4696 C C . ASN A 1 610 ? -27.007 8.926 6.334 1.00 89.56 610 ASN A C 1
ATOM 4698 O O . ASN A 1 610 ? -28.047 9.480 6.690 1.00 89.56 610 ASN A O 1
ATOM 4702 N N . VAL A 1 611 ? -26.794 7.623 6.563 1.00 88.38 611 VAL A N 1
ATOM 4703 C CA . VAL A 1 611 ? -27.733 6.778 7.325 1.00 88.38 611 VAL A CA 1
ATOM 4704 C C . VAL A 1 611 ? -27.882 7.282 8.765 1.00 88.38 611 VAL A C 1
ATOM 4706 O O . VAL A 1 611 ? -29.012 7.499 9.204 1.00 88.38 611 VAL A O 1
ATOM 4709 N N . ALA A 1 612 ? -26.779 7.563 9.468 1.00 88.38 612 ALA A N 1
ATOM 4710 C CA . ALA A 1 612 ? -26.804 8.096 10.832 1.00 88.38 612 ALA A CA 1
ATOM 4711 C C . ALA A 1 612 ? -27.625 9.397 10.922 1.00 88.38 612 ALA A C 1
ATOM 4713 O O . ALA A 1 612 ? -28.594 9.458 11.687 1.00 88.38 612 ALA A O 1
ATOM 4714 N N . LYS A 1 613 ? -27.348 10.375 10.045 1.00 87.00 613 LYS A N 1
ATOM 4715 C CA . LYS A 1 613 ? -28.122 11.627 9.954 1.00 87.00 613 LYS A CA 1
ATOM 4716 C C . LYS A 1 613 ? -29.611 11.400 9.681 1.00 87.00 613 LYS A C 1
ATOM 4718 O O . LYS A 1 613 ? -30.451 12.030 10.319 1.00 87.00 613 LYS A O 1
ATOM 4723 N N . LYS A 1 614 ? -29.966 10.484 8.770 1.00 86.12 614 LYS A N 1
ATOM 4724 C CA . LYS A 1 614 ? -31.375 10.144 8.481 1.00 86.12 614 LYS A CA 1
ATOM 4725 C C . LYS A 1 614 ? -32.098 9.503 9.665 1.00 86.12 614 LYS A C 1
ATOM 4727 O O . LYS A 1 614 ? -33.306 9.669 9.783 1.00 86.12 614 LYS A O 1
ATOM 4732 N N . THR A 1 615 ? -31.377 8.802 10.540 1.00 82.88 615 THR A N 1
ATOM 4733 C CA . THR A 1 615 ? -31.931 8.244 11.788 1.00 82.88 615 THR A CA 1
ATOM 4734 C C . THR A 1 615 ? -32.032 9.257 12.937 1.00 82.88 615 THR A C 1
ATOM 4736 O O . THR A 1 615 ? -32.443 8.879 14.029 1.00 82.88 615 THR A O 1
ATOM 4739 N N . GLY A 1 616 ? -31.684 10.531 12.710 1.00 78.81 616 GLY A N 1
ATOM 4740 C CA . GLY A 1 616 ? -31.743 11.589 13.727 1.00 78.81 616 GLY A CA 1
ATOM 4741 C C . GLY A 1 616 ? -30.567 11.600 14.709 1.00 78.81 616 GLY A C 1
ATOM 4742 O O . GLY A 1 616 ? -30.610 12.348 15.680 1.00 78.81 616 GLY A O 1
ATOM 4743 N N . ASN A 1 617 ? -29.529 10.796 14.458 1.00 82.44 617 ASN A N 1
ATOM 4744 C CA . ASN A 1 617 ? -28.303 10.773 15.254 1.00 82.44 617 ASN A CA 1
ATOM 4745 C C . ASN A 1 617 ? -27.285 11.798 14.728 1.00 82.44 617 ASN A C 1
ATOM 4747 O O . ASN A 1 617 ? -27.321 12.193 13.556 1.00 82.44 617 ASN A O 1
ATOM 4751 N N . GLU A 1 618 ? -26.351 12.210 15.584 1.00 76.50 618 GLU A N 1
ATOM 4752 C CA . GLU A 1 618 ? -25.264 13.112 15.193 1.00 76.50 618 GLU A CA 1
ATOM 4753 C C . GLU A 1 618 ? -24.306 12.438 14.192 1.00 76.50 618 GLU A C 1
ATOM 4755 O O . GLU A 1 618 ? -23.899 11.288 14.360 1.00 76.50 618 GLU A O 1
ATOM 4760 N N . GLY A 1 619 ? -23.955 13.165 13.127 1.00 68.75 619 GLY A N 1
ATOM 4761 C CA . GLY A 1 619 ? -22.958 12.754 12.133 1.00 68.75 619 GLY A CA 1
ATOM 4762 C C . GLY A 1 619 ? -21.595 13.403 12.387 1.00 68.75 619 GLY A C 1
ATOM 4763 O O . GLY A 1 619 ? -21.504 14.433 13.049 1.00 68.75 619 GLY A O 1
ATOM 4764 N N . ILE A 1 620 ? -20.534 12.821 11.825 1.00 63.34 620 ILE A N 1
ATOM 4765 C CA . ILE A 1 620 ? -19.147 13.321 11.954 1.00 63.34 620 ILE A CA 1
ATOM 4766 C C . ILE A 1 620 ? -18.849 14.461 10.962 1.00 63.34 620 ILE A C 1
ATOM 4768 O O . ILE A 1 620 ? -18.038 15.342 11.245 1.00 63.34 620 ILE A O 1
ATOM 4772 N N . MET A 1 621 ? -19.529 14.445 9.810 1.00 53.25 621 MET A N 1
ATOM 4773 C CA . MET A 1 621 ? -19.679 15.565 8.864 1.00 53.25 621 MET A CA 1
ATOM 4774 C C . MET A 1 621 ? -21.162 15.875 8.769 1.00 53.25 621 MET A C 1
ATOM 4776 O O . MET A 1 621 ? -21.591 17.043 8.665 1.00 53.25 621 MET A O 1
#

Secondary structure (DSSP, 8-state):
------STTTTTGGG-------S-------BTTTBEEEEEEEEGGGS-GGG-SHHHHHHHHHHHHHHHHHHHTTTS-EEE---EE-SSEEE-EEEES---S-TTTEEEEEEETT--SHHHHHHHHHHHHHTTT---EEEEEEETTEEEEEEE-TTT-SS-----EEETTS-B--HHHHHHHHTTT--EEEEEEEE--TTEEEEEEE-SEEEEEEESSSEEEEETTEEEE--EEEEEEEEEEEEPB-TTSPBPB-TTSPBPEEEEEEEEEEEEEEEEEEEEEEPPPHHHHHHHHHHHHHHHHHHHHHHHTSHHHHHHTSHHHHHHHHTHHHHHHHHHHHHHHIIIIIHHHGGGGGGGEE--TTTHHHHSEE-TTHHHHHHHH---HHHHHHHHHHHHHHHHHHHHHHHHHHHHHHHHHT---HHHHHHHHHHHHGGGGS-HHHHHHHHHHHH-TTT-HHHHHHHHTTPPPP-TTT-GGGHHHHHHHHHHHHHHHHHHHHHHHHHTTS-HHHHHHHHHTT--HHHHIIIIIHHHTHHHHHHHHHHHHHHTT---HHHHHHHHTT-GGGHHHH--HHHHHHHHHHHS-SHHHHHHHHHHHHHHHHHHHHHHHHHHHHTTPPP--